Protein AF-U3I862-F1 (afdb_monomer_lite)

Foldseek 3Di:
DPPVVVVVVVVVVVVVVVVVVVVVVVVVVVVVVVVVVVCVVVPDDPPDDDDDDDDDDDDDDPDPDPPDDDDDDDDDDDDDDDDDDDDDDDDDDDDDDDDDDPDPDDDDPVVVVVVVVVVVVCVPDDPVVVVPDPDDDDDDDDDDDDDPDDDDPDDPPPPDPDDDVVVVVVVVCVVVVPDDPVRVVVVVVVVVVVVVVVVVVVDDDDDDPDPPVVVDPCVVVVVVVVVVVVVVVVVVVVVVVVVVDDDDPVVVVVVVVVVVVVVVVVVPPDPPDDPPPPDDDPDPCVCVPVVVVVVVVVVVVVVVVVVVVVVVVCVVVDDDPPDPPPDPPDDDPDDDDDDDDDPPPPDPPDPPDDPPVVVVVVVVVVVVVVVVPDDDPDDDDDDDDPVVPPPDCVVVVVVVVVCCQVPPFDPDPPRPDRSDDPDPPDPDDDDDDDDPPPDPDQDVVNVVVVVVVVVVVVVVVVVVVVVVVVVVVVVVPDDDPVVVVVVVVVVVVVD

Radius of gyration: 49.62 Å; chains: 1; bounding box: 135×106×135 Å

pLDDT: mean 70.8, std 20.42, range [28.05, 97.44]

Organism: Anas platyrhynchos platyrhynchos (NCBI:txid8840)

Secondary structure (DSSP, 8-state):
--THHHHHHHHHHHHHHHHHHHHHHHHHHHHHHHHHHHHHHTT-----------------------------------------------------------------HHHHHHHHHHHTTTTT--THHHH-----------------------------PPPPHHHHHHHHHHHTT---HHHHHHHHHHHHHHHHHHHHHHS---PPPPPGGGGS-THHHHHHHHHHHHHHHHHHHHHHHHHH----HHHHHHHHHHHHHHHHHHH--S----PPP--PPPPPGGGG-HHHHHHHHHHHHHHHHHHHHHHHHHHHH------TT--------------------------SSPP-HHHHHHHHHHHHHHHHS------------SGGGS--THHHHHHHHHHHHHHSBP-SSS--SBSS------S-----------PPP--HHHHHHHHHHHHHHHHHHHHHHHHHHHHHHHHHTSPPHHHHHHHHHHHHT--

Sequence (495 aa):
IDFSKMCTSNQEYYLKLEELKNAHVETMAKLESMYRNKLYLKGVQPVARKDAASNGFSSALPTWEKSSYQPLNLHKSFSDSDLSDPLGSGVSGGSDKELAFEENGSETGSSSFAKQRIEKMWDGFSVEDYIARTKHSLPNSPVFRTMRKKQKAWSPKVTVPKPFQMTIREARKKEQNVKSKSQIEMENNLLKKQLEEEAECQKKFRANPVPAAVFLPLYHEIIQRNEERRKSVKERSKLKLLASQKPFKFIEREKQRNEIRKMQLRDLSTPEKKPKPFKAKPIPKCVYSPAVNDKLQEEELYREIRIRMRAEELLRNSSLPTSRLALKNTNKKKKHKCVEPKETEHKPKIKPDVPDFERLHQKFQKRLLQKKQVKHLTVCEPFDLRTPHIPSNKGKILRDIQEDEERLKETRWPYASPRRKPQMRGANSPPSGFGESKSPKITQSTQRRLQAIRNYEKQRMQEYLQELQEMEERVNQRPLLLERVTQVVLLLRSF

InterPro domains:
  IPR019579 Protein FAM161A/B [PF10595] (157-489)
  IPR051655 FAM161 [PTHR21501] (3-455)

Structure (mmCIF, N/CA/C/O backbone):
data_AF-U3I862-F1
#
_entry.id   AF-U3I862-F1
#
loop_
_atom_site.group_PDB
_atom_site.id
_atom_site.type_symbol
_atom_site.label_atom_id
_atom_site.label_alt_id
_atom_site.label_comp_id
_atom_site.label_asym_id
_atom_site.label_entity_id
_atom_site.label_seq_id
_atom_site.pdbx_PDB_ins_code
_atom_site.Cartn_x
_atom_site.Cartn_y
_atom_site.Cartn_z
_atom_site.occupancy
_atom_site.B_iso_or_equiv
_atom_site.auth_seq_id
_atom_site.auth_comp_id
_atom_site.auth_asym_id
_atom_site.auth_atom_id
_atom_site.pdbx_PDB_model_num
ATOM 1 N N . ILE A 1 1 ? 62.882 6.875 -49.404 1.00 50.22 1 ILE A N 1
ATOM 2 C CA . ILE A 1 1 ? 61.430 6.863 -49.112 1.00 50.22 1 ILE A CA 1
ATOM 3 C C . ILE A 1 1 ? 60.765 6.667 -50.458 1.00 50.22 1 ILE A C 1
ATOM 5 O O . ILE A 1 1 ? 60.832 7.572 -51.279 1.00 50.22 1 ILE A O 1
ATOM 9 N N . ASP A 1 2 ? 60.286 5.455 -50.726 1.00 47.69 2 ASP A N 1
ATOM 10 C CA . ASP A 1 2 ? 59.665 5.113 -52.008 1.00 47.69 2 ASP A CA 1
ATOM 11 C C . ASP A 1 2 ? 58.317 5.822 -52.126 1.00 47.69 2 ASP A C 1
ATOM 13 O O . ASP A 1 2 ? 57.325 5.400 -51.534 1.00 47.69 2 ASP A O 1
ATOM 17 N N . PHE A 1 3 ? 58.278 6.910 -52.895 1.00 51.00 3 PHE A N 1
ATOM 18 C CA . PHE A 1 3 ? 57.054 7.666 -53.172 1.00 51.00 3 PHE A CA 1
ATOM 19 C C . PHE A 1 3 ? 56.015 6.857 -53.974 1.00 51.00 3 PHE A C 1
ATOM 21 O O . PHE A 1 3 ? 54.832 7.194 -53.962 1.00 51.00 3 PHE A O 1
ATOM 28 N N . SER A 1 4 ? 56.425 5.750 -54.603 1.00 56.59 4 SER A N 1
ATOM 29 C CA . SER A 1 4 ? 55.528 4.816 -55.291 1.00 56.59 4 SER A CA 1
ATOM 30 C C . SER A 1 4 ? 54.600 4.067 -54.328 1.00 56.59 4 SER A C 1
ATOM 32 O O . SER A 1 4 ? 53.424 3.903 -54.634 1.00 56.59 4 SER A O 1
ATOM 34 N N . LYS A 1 5 ? 55.075 3.704 -53.127 1.00 55.69 5 LYS A N 1
ATOM 35 C CA . LYS A 1 5 ? 54.284 2.971 -52.115 1.00 55.69 5 LYS A CA 1
ATOM 36 C C . LYS A 1 5 ? 53.247 3.838 -51.386 1.00 55.69 5 LYS A C 1
ATOM 38 O O . LYS A 1 5 ? 52.345 3.303 -50.755 1.00 55.69 5 LYS A O 1
ATOM 43 N N . MET A 1 6 ? 53.365 5.168 -51.456 1.00 53.88 6 MET A N 1
ATOM 44 C CA . MET A 1 6 ? 52.359 6.095 -50.907 1.00 53.88 6 MET A CA 1
ATOM 45 C C . MET A 1 6 ? 51.287 6.500 -51.925 1.00 53.88 6 MET A C 1
ATOM 47 O O . MET A 1 6 ? 50.167 6.823 -51.537 1.00 53.88 6 MET A O 1
ATOM 51 N N . CYS A 1 7 ? 51.588 6.452 -53.226 1.00 51.09 7 CYS A N 1
ATOM 52 C CA . CYS A 1 7 ? 50.553 6.639 -54.246 1.00 51.09 7 CYS A CA 1
ATOM 53 C C . CYS A 1 7 ? 49.585 5.448 -54.295 1.00 51.09 7 CYS A C 1
ATOM 55 O O . CYS A 1 7 ? 48.384 5.659 -54.454 1.00 51.09 7 CYS A O 1
ATOM 57 N N . THR A 1 8 ? 50.071 4.223 -54.065 1.00 54.94 8 THR A N 1
ATOM 58 C CA . THR A 1 8 ? 49.215 3.028 -54.006 1.00 54.94 8 THR A CA 1
ATOM 59 C C . THR A 1 8 ? 48.245 3.068 -52.823 1.00 54.94 8 THR A C 1
ATOM 61 O O . THR A 1 8 ? 47.078 2.747 -53.006 1.00 54.94 8 THR A O 1
ATOM 64 N N . SER A 1 9 ? 48.651 3.565 -51.645 1.00 60.41 9 SER A N 1
ATOM 65 C CA . SER A 1 9 ? 47.755 3.624 -50.473 1.00 60.41 9 SER A CA 1
ATOM 66 C C . SER A 1 9 ? 46.617 4.637 -50.622 1.00 60.41 9 SER A C 1
ATOM 68 O O . SER A 1 9 ? 45.516 4.414 -50.124 1.00 60.41 9 SER A O 1
ATOM 70 N N . ASN A 1 10 ? 46.859 5.759 -51.309 1.00 65.81 10 ASN A N 1
ATOM 71 C CA . ASN A 1 10 ? 45.798 6.724 -51.608 1.00 65.81 10 ASN A CA 1
ATOM 72 C C . ASN A 1 10 ? 44.834 6.169 -52.659 1.00 65.81 10 ASN A C 1
ATOM 74 O O . ASN A 1 10 ? 43.627 6.346 -52.534 1.00 65.81 10 ASN A O 1
ATOM 78 N N . GLN A 1 11 ? 45.349 5.459 -53.663 1.00 76.31 11 GLN A N 1
ATOM 79 C CA . GLN A 1 11 ? 44.518 4.801 -54.665 1.00 76.31 11 GLN A CA 1
ATOM 80 C C . GLN A 1 11 ? 43.651 3.698 -54.039 1.00 76.31 11 GLN A C 1
ATOM 82 O O . GLN A 1 11 ? 42.450 3.661 -54.283 1.00 76.31 11 GLN A O 1
ATOM 87 N N . GLU A 1 12 ? 44.216 2.877 -53.152 1.00 80.19 12 GLU A N 1
ATOM 88 C CA . GLU A 1 12 ? 43.481 1.873 -52.370 1.00 80.19 12 GLU A CA 1
ATOM 89 C C . GLU A 1 12 ? 42.405 2.499 -51.474 1.00 80.19 12 GLU A C 1
ATOM 91 O O . GLU A 1 12 ? 41.304 1.962 -51.369 1.00 80.19 12 GLU A O 1
ATOM 96 N N . TYR A 1 13 ? 42.681 3.655 -50.863 1.00 83.62 13 TYR A N 1
ATOM 97 C CA . TYR A 1 13 ? 41.692 4.389 -50.071 1.00 83.62 13 TYR A CA 1
ATOM 98 C C . TYR A 1 13 ? 40.479 4.806 -50.913 1.00 83.62 13 TYR A C 1
ATOM 100 O O . TYR A 1 13 ? 39.340 4.584 -50.498 1.00 83.62 13 TYR A O 1
ATOM 108 N N . TYR A 1 14 ? 40.704 5.370 -52.102 1.00 88.38 14 TYR A N 1
ATOM 109 C CA . TYR A 1 14 ? 39.610 5.778 -52.985 1.00 88.38 14 TYR A CA 1
ATOM 110 C C . TYR A 1 14 ? 38.865 4.582 -53.586 1.00 88.38 14 TYR A C 1
ATOM 112 O O . TYR A 1 14 ? 37.639 4.628 -53.648 1.00 88.38 14 TYR A O 1
ATOM 120 N N . LEU A 1 15 ? 39.562 3.492 -53.924 1.00 89.88 15 LEU A N 1
ATOM 121 C CA . LEU A 1 15 ? 38.929 2.239 -54.351 1.00 89.88 15 LEU A CA 1
ATOM 122 C C . LEU A 1 15 ? 38.020 1.676 -53.254 1.00 89.88 15 LEU A C 1
ATOM 124 O O . LEU A 1 15 ? 36.873 1.333 -53.517 1.00 89.88 15 LEU A O 1
ATOM 128 N N . LYS A 1 16 ? 38.472 1.679 -51.996 1.00 90.25 16 LYS A N 1
ATOM 129 C CA . LYS A 1 16 ? 37.664 1.228 -50.855 1.00 90.25 16 LYS A CA 1
ATOM 130 C C . LYS A 1 16 ? 36.445 2.117 -50.602 1.00 90.25 16 LYS A C 1
ATOM 132 O O . LYS A 1 16 ? 35.400 1.648 -50.155 1.00 90.25 16 LYS A O 1
ATOM 137 N N . LEU A 1 17 ? 36.573 3.414 -50.869 1.00 90.12 17 LEU A N 1
ATOM 138 C CA . LEU A 1 17 ? 35.480 4.376 -50.745 1.00 90.12 17 LEU A CA 1
ATOM 139 C C . LEU A 1 17 ? 34.442 4.183 -51.861 1.00 90.12 17 LEU A C 1
ATOM 141 O O . LEU A 1 17 ? 33.240 4.296 -51.616 1.00 90.12 17 LEU A O 1
ATOM 145 N N . GLU A 1 18 ? 34.895 3.828 -53.060 1.00 91.88 18 GLU A N 1
ATOM 146 C CA . GLU A 1 18 ? 34.044 3.446 -54.185 1.00 91.88 18 GLU A CA 1
ATOM 147 C C . GLU A 1 18 ? 33.339 2.103 -53.941 1.00 91.88 18 GLU A C 1
ATOM 149 O O . GLU A 1 18 ? 32.125 2.016 -54.119 1.00 91.88 18 GLU A O 1
ATOM 154 N N . GLU A 1 19 ? 34.042 1.101 -53.407 1.00 93.75 19 GLU A N 1
ATOM 155 C CA . GLU A 1 19 ? 33.449 -0.156 -52.928 1.00 93.75 19 GLU A CA 1
ATOM 156 C C . GLU A 1 19 ? 32.352 0.101 -51.888 1.00 93.75 19 GLU A C 1
ATOM 158 O O . GLU A 1 19 ? 31.267 -0.473 -51.971 1.00 93.75 19 GLU A O 1
ATOM 163 N N . LEU A 1 20 ? 32.591 1.003 -50.932 1.00 94.31 20 LEU A N 1
ATOM 164 C CA . LEU A 1 20 ? 31.618 1.339 -49.892 1.00 94.31 20 LEU A CA 1
ATOM 165 C C . LEU A 1 20 ? 30.391 2.061 -50.460 1.00 94.31 20 LEU A C 1
ATOM 167 O O . LEU A 1 20 ? 29.261 1.810 -50.035 1.00 94.31 20 LEU A O 1
ATOM 171 N N . LYS A 1 21 ? 30.595 2.929 -51.454 1.00 93.75 21 LYS A N 1
ATOM 172 C CA . LYS A 1 21 ? 29.509 3.582 -52.187 1.00 93.75 21 LYS A CA 1
ATOM 173 C C . LYS A 1 21 ? 28.684 2.559 -52.973 1.00 93.75 21 LYS A C 1
ATOM 175 O O . LYS A 1 21 ? 27.458 2.614 -52.917 1.00 93.75 21 LYS A O 1
ATOM 180 N N . ASN A 1 22 ? 29.330 1.605 -53.637 1.00 94.69 22 ASN A N 1
ATOM 181 C CA . ASN A 1 22 ? 28.657 0.537 -54.376 1.00 94.69 22 ASN A CA 1
ATOM 182 C C . ASN A 1 22 ? 27.876 -0.386 -53.430 1.00 94.69 22 ASN A C 1
ATOM 184 O O . ASN A 1 22 ? 26.692 -0.628 -53.653 1.00 94.69 22 ASN A O 1
ATOM 188 N N . ALA A 1 23 ? 28.471 -0.783 -52.302 1.00 94.69 23 ALA A N 1
ATOM 189 C CA . ALA A 1 23 ? 27.789 -1.545 -51.258 1.00 94.69 23 ALA A CA 1
ATOM 190 C C . ALA A 1 23 ? 26.573 -0.788 -50.686 1.00 94.69 23 ALA A C 1
ATOM 192 O O . ALA A 1 23 ? 25.526 -1.382 -50.408 1.00 94.69 23 ALA A O 1
ATOM 193 N N . HIS A 1 24 ? 26.663 0.537 -50.539 1.00 92.62 24 HIS A N 1
ATOM 194 C CA . HIS A 1 24 ? 25.524 1.357 -50.131 1.00 92.62 24 HIS A CA 1
ATOM 195 C C . HIS A 1 24 ? 24.402 1.355 -51.184 1.00 92.62 24 HIS A C 1
ATOM 197 O O . HIS A 1 24 ? 23.236 1.171 -50.846 1.00 92.62 24 HIS A O 1
ATOM 203 N N . VAL A 1 25 ? 24.736 1.490 -52.468 1.00 94.88 25 VAL A N 1
ATOM 204 C CA . VAL A 1 25 ? 23.747 1.424 -53.557 1.00 94.88 25 VAL A CA 1
ATOM 205 C C . VAL A 1 25 ? 23.077 0.048 -53.615 1.00 94.88 25 VAL A C 1
ATOM 207 O O . VAL A 1 25 ? 21.854 -0.034 -53.713 1.00 94.88 25 VAL A O 1
ATOM 210 N N . GLU A 1 26 ? 23.836 -1.038 -53.467 1.00 95.25 26 GLU A N 1
ATOM 211 C CA . GLU A 1 26 ? 23.286 -2.397 -53.420 1.00 95.25 26 GLU A CA 1
ATOM 212 C C . GLU A 1 26 ? 22.367 -2.622 -52.217 1.00 95.25 26 GLU A C 1
ATOM 214 O O . GLU A 1 26 ? 21.324 -3.272 -52.332 1.00 95.25 26 GLU A O 1
ATOM 219 N N . THR A 1 27 ? 22.730 -2.089 -51.049 1.00 94.81 27 THR A N 1
ATOM 220 C CA . THR A 1 27 ? 21.885 -2.184 -49.851 1.00 94.81 27 THR A CA 1
ATOM 221 C C . THR A 1 27 ? 20.599 -1.378 -50.005 1.00 94.81 27 THR A C 1
ATOM 223 O O . THR A 1 27 ? 19.536 -1.877 -49.631 1.00 94.81 27 THR A O 1
ATOM 226 N N . MET A 1 28 ? 20.650 -0.196 -50.627 1.00 93.75 28 MET A N 1
ATOM 227 C CA . MET A 1 28 ? 19.452 0.573 -50.978 1.00 93.75 28 MET A CA 1
ATOM 228 C C . MET A 1 28 ? 18.574 -0.173 -51.993 1.00 93.75 28 MET A C 1
ATOM 230 O O . MET A 1 28 ? 17.372 -0.299 -51.774 1.00 93.75 28 MET A O 1
ATOM 234 N N . ALA A 1 29 ? 19.156 -0.773 -53.035 1.00 94.38 29 ALA A N 1
ATOM 235 C CA . ALA A 1 29 ? 18.412 -1.567 -54.015 1.00 94.38 29 ALA A CA 1
ATOM 236 C C . ALA A 1 29 ? 17.739 -2.804 -53.387 1.00 94.38 29 ALA A C 1
ATOM 238 O O . ALA A 1 29 ? 16.582 -3.114 -53.685 1.00 94.38 29 ALA A O 1
ATOM 239 N N . LYS A 1 30 ? 18.422 -3.497 -52.464 1.00 94.56 30 LYS A N 1
ATOM 240 C CA . LYS A 1 30 ? 17.836 -4.604 -51.686 1.00 94.56 30 LYS A CA 1
ATOM 241 C C . LYS A 1 30 ? 16.679 -4.127 -50.806 1.00 94.56 30 LYS A C 1
ATOM 243 O O . LYS A 1 30 ? 15.654 -4.805 -50.743 1.00 94.56 30 LYS A O 1
ATOM 248 N N . LEU A 1 31 ? 16.809 -2.966 -50.160 1.00 92.06 31 LEU A N 1
ATOM 249 C CA . LEU A 1 31 ? 15.728 -2.364 -49.374 1.00 92.06 31 LEU A CA 1
ATOM 250 C C . LEU A 1 31 ? 14.525 -1.989 -50.242 1.00 92.06 31 LEU A C 1
ATOM 252 O O . LEU A 1 31 ? 13.395 -2.290 -49.861 1.00 92.06 31 LEU A O 1
ATOM 256 N N . GLU A 1 32 ? 14.747 -1.403 -51.417 1.00 92.44 32 GLU A N 1
ATOM 257 C CA . GLU A 1 32 ? 13.681 -1.106 -52.375 1.00 92.44 32 GLU A CA 1
ATOM 258 C C . GLU A 1 32 ? 12.975 -2.376 -52.857 1.00 92.44 32 GLU A C 1
ATOM 260 O O . GLU A 1 32 ? 11.747 -2.414 -52.891 1.00 92.44 32 GLU A O 1
ATOM 265 N N . SER A 1 33 ? 13.725 -3.437 -53.169 1.00 90.62 33 SER A N 1
ATOM 266 C CA . SER A 1 33 ? 13.166 -4.745 -53.532 1.00 90.62 33 SER A CA 1
ATOM 267 C C . SER A 1 33 ? 12.318 -5.330 -52.401 1.00 90.62 33 SER A C 1
ATOM 269 O O . SER A 1 33 ? 11.174 -5.725 -52.623 1.00 90.62 33 SER A O 1
ATOM 271 N N . MET A 1 34 ? 12.808 -5.295 -51.156 1.00 85.31 34 MET A N 1
ATOM 272 C CA . MET A 1 34 ? 12.018 -5.720 -49.996 1.00 85.31 34 MET A CA 1
ATOM 273 C C . MET A 1 34 ? 10.757 -4.877 -49.814 1.00 85.31 34 MET A C 1
ATOM 275 O O . MET A 1 34 ? 9.706 -5.415 -49.468 1.00 85.31 34 MET A O 1
ATOM 279 N N . TYR A 1 35 ? 10.836 -3.569 -50.044 1.00 85.19 35 TYR A N 1
ATOM 280 C CA . TYR A 1 35 ? 9.685 -2.683 -49.929 1.00 85.19 35 TYR A CA 1
ATOM 281 C C . TYR A 1 35 ? 8.642 -2.981 -51.012 1.00 85.19 35 TYR A C 1
ATOM 283 O O . TYR A 1 35 ? 7.465 -3.142 -50.696 1.00 85.19 35 TYR A O 1
ATOM 291 N N . ARG A 1 36 ? 9.072 -3.172 -52.266 1.00 80.75 36 ARG A N 1
ATOM 292 C CA . ARG A 1 36 ? 8.212 -3.622 -53.374 1.00 80.75 36 ARG A CA 1
ATOM 293 C C . ARG A 1 36 ? 7.583 -4.988 -53.072 1.00 80.75 36 ARG A C 1
ATOM 295 O O . ARG A 1 36 ? 6.378 -5.146 -53.224 1.00 80.75 36 ARG A O 1
ATOM 302 N N . ASN A 1 37 ? 8.343 -5.934 -52.522 1.00 79.69 37 ASN A N 1
ATOM 303 C CA . ASN A 1 37 ? 7.832 -7.247 -52.110 1.00 79.69 37 ASN A CA 1
ATOM 304 C C . ASN A 1 37 ? 6.811 -7.167 -50.968 1.00 79.69 37 ASN A C 1
ATOM 306 O O . ASN A 1 37 ? 5.804 -7.875 -50.992 1.00 79.69 37 ASN A O 1
ATOM 310 N N . LYS A 1 38 ? 7.003 -6.262 -49.999 1.00 74.56 38 LYS A N 1
ATOM 311 C CA . LYS A 1 38 ? 5.993 -5.971 -48.970 1.00 74.56 38 LYS A CA 1
ATOM 312 C C . LYS A 1 38 ? 4.710 -5.381 -49.561 1.00 74.56 38 LYS A C 1
ATOM 314 O O . LYS A 1 38 ? 3.637 -5.663 -49.034 1.00 74.56 38 LYS A O 1
ATOM 319 N N . LEU A 1 39 ? 4.796 -4.598 -50.639 1.00 63.69 39 LEU A N 1
ATOM 320 C CA . LEU A 1 39 ? 3.613 -4.099 -51.353 1.00 63.69 39 LEU A CA 1
ATOM 321 C C . LEU A 1 39 ? 2.859 -5.236 -52.062 1.00 63.69 39 LEU A C 1
ATOM 323 O O . LEU A 1 39 ? 1.631 -5.281 -51.971 1.00 63.69 39 LEU A O 1
ATOM 327 N N . TYR A 1 40 ? 3.568 -6.201 -52.659 1.00 59.81 40 TYR A N 1
ATOM 328 C CA . TYR A 1 40 ? 2.949 -7.391 -53.263 1.00 59.81 40 TYR A CA 1
ATOM 329 C C . TYR A 1 40 ? 2.261 -8.296 -52.227 1.00 59.81 40 TYR A C 1
ATOM 331 O O . TYR A 1 40 ? 1.140 -8.748 -52.452 1.00 59.81 40 TYR A O 1
ATOM 339 N N . LEU A 1 41 ? 2.862 -8.488 -51.046 1.00 61.62 41 LEU A N 1
ATOM 340 C CA . LEU A 1 41 ? 2.256 -9.240 -49.932 1.00 61.62 41 LEU A CA 1
ATOM 341 C C . LEU A 1 41 ? 0.998 -8.566 -49.352 1.00 61.62 41 LEU A C 1
ATOM 343 O O . LEU A 1 41 ? 0.173 -9.234 -48.734 1.00 61.62 41 LEU A O 1
ATOM 347 N N . LYS A 1 42 ? 0.830 -7.253 -49.560 1.00 59.84 42 LYS A N 1
ATOM 348 C CA . LYS A 1 42 ? -0.335 -6.473 -49.111 1.00 59.84 42 LYS A CA 1
ATOM 349 C C . LYS A 1 42 ? -1.471 -6.421 -50.151 1.00 59.84 42 LYS A C 1
ATOM 351 O O . LYS A 1 42 ? -2.411 -5.652 -49.978 1.00 59.84 42 LYS A O 1
ATOM 356 N N . GLY A 1 43 ? -1.402 -7.236 -51.211 1.00 51.12 43 GLY A N 1
ATOM 357 C CA . GLY A 1 43 ? -2.483 -7.415 -52.188 1.00 51.12 43 GLY A CA 1
ATOM 358 C C . GLY A 1 43 ? -2.558 -6.357 -53.294 1.00 51.12 43 GLY A C 1
ATOM 359 O O . GLY A 1 43 ? -3.548 -6.311 -54.019 1.00 51.12 43 GLY A O 1
ATOM 360 N N . VAL A 1 44 ? -1.535 -5.513 -53.457 1.00 54.97 44 VAL A N 1
ATOM 361 C CA . VAL A 1 44 ? -1.479 -4.548 -54.565 1.00 54.97 44 VAL A CA 1
ATOM 362 C C . VAL A 1 44 ? -0.766 -5.210 -55.748 1.00 54.97 44 VAL A C 1
ATOM 364 O O . VAL A 1 44 ? 0.461 -5.235 -55.811 1.00 54.97 44 VAL A O 1
ATOM 367 N N . GLN A 1 45 ? -1.536 -5.797 -56.667 1.00 51.97 45 GLN A N 1
ATOM 368 C CA . GLN A 1 45 ? -1.020 -6.295 -57.949 1.00 51.97 45 GLN A CA 1
ATOM 369 C C . GLN A 1 45 ? -0.526 -5.123 -58.819 1.00 51.97 45 GLN A C 1
ATOM 371 O O . GLN A 1 45 ? -1.189 -4.081 -58.859 1.00 51.97 45 GLN A O 1
ATOM 376 N N . PRO A 1 46 ? 0.590 -5.261 -59.561 1.00 49.47 46 PRO A N 1
ATOM 377 C CA . PRO A 1 46 ? 0.984 -4.271 -60.543 1.00 49.47 46 PRO A CA 1
ATOM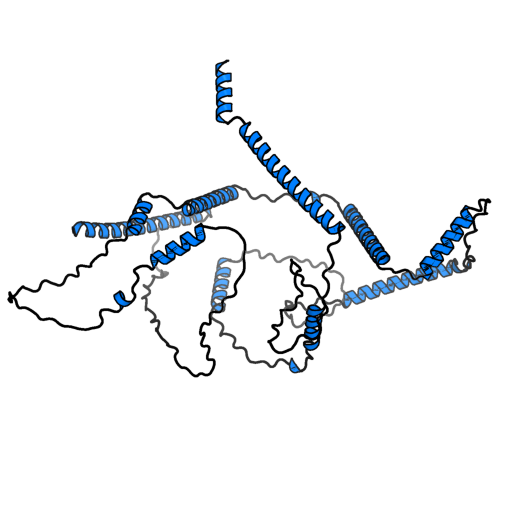 378 C C . PRO A 1 46 ? 0.090 -4.457 -61.771 1.00 49.47 46 PRO A C 1
ATOM 380 O O . PRO A 1 46 ? 0.142 -5.477 -62.458 1.00 49.47 46 PRO A O 1
ATOM 383 N N . VAL A 1 47 ? -0.756 -3.470 -62.056 1.00 41.69 47 VAL A N 1
ATOM 384 C CA . VAL A 1 47 ? -1.479 -3.420 -63.328 1.00 41.69 47 VAL A CA 1
ATOM 385 C C . VAL A 1 47 ? -0.443 -3.214 -64.431 1.00 41.69 47 VAL A C 1
ATOM 387 O O . VAL A 1 47 ? 0.081 -2.117 -64.617 1.00 41.69 47 VAL A O 1
ATOM 390 N N . ALA A 1 48 ? -0.140 -4.287 -65.156 1.00 47.78 48 ALA A N 1
ATOM 391 C CA . ALA A 1 48 ? 0.533 -4.207 -66.437 1.00 47.78 48 ALA A CA 1
ATOM 392 C C . ALA A 1 48 ? -0.357 -3.401 -67.394 1.00 47.78 48 ALA A C 1
ATOM 394 O O . ALA A 1 48 ? -1.460 -3.826 -67.736 1.00 47.78 48 ALA A O 1
ATOM 395 N N . ARG A 1 49 ? 0.111 -2.233 -67.833 1.00 38.84 49 ARG A N 1
ATOM 396 C CA . ARG A 1 49 ? -0.420 -1.570 -69.025 1.00 38.84 49 ARG A CA 1
ATOM 397 C C . ARG A 1 49 ? 0.693 -1.489 -70.054 1.00 38.84 49 ARG A C 1
ATOM 399 O O . ARG A 1 49 ? 1.623 -0.704 -69.907 1.00 38.84 49 ARG A O 1
ATOM 406 N N . LYS A 1 50 ? 0.576 -2.354 -71.062 1.00 42.91 50 LYS A N 1
ATOM 407 C CA . LYS A 1 50 ? 1.208 -2.187 -72.368 1.00 42.91 50 LYS A CA 1
ATOM 408 C C . LYS A 1 50 ? 0.542 -1.010 -73.089 1.00 42.91 50 LYS A C 1
ATOM 410 O O . LYS A 1 50 ? -0.682 -0.916 -73.097 1.00 42.91 50 LYS A O 1
ATOM 415 N N . ASP A 1 51 ? 1.396 -0.150 -73.627 1.00 42.75 51 ASP A N 1
ATOM 416 C CA . ASP A 1 51 ? 1.307 0.581 -74.893 1.00 42.75 51 ASP A CA 1
ATOM 417 C C . ASP A 1 51 ? -0.016 1.274 -75.271 1.00 42.75 51 ASP A C 1
ATOM 419 O O . ASP A 1 51 ? -0.935 0.655 -75.794 1.00 42.75 51 ASP A O 1
ATOM 423 N N . ALA A 1 52 ? -0.039 2.605 -75.127 1.00 30.77 52 ALA A N 1
ATOM 424 C CA . ALA A 1 52 ? -0.543 3.531 -76.150 1.00 30.77 52 ALA A CA 1
ATOM 425 C C . ALA A 1 52 ? -0.083 4.965 -75.828 1.00 30.77 52 ALA A C 1
ATOM 427 O O . ALA A 1 52 ? -0.293 5.483 -74.731 1.00 30.77 52 ALA A O 1
ATOM 428 N N . ALA A 1 53 ? 0.579 5.585 -76.799 1.00 37.78 53 ALA A N 1
ATOM 429 C CA . ALA A 1 53 ? 1.088 6.946 -76.753 1.00 37.78 53 ALA A CA 1
ATOM 430 C C . ALA A 1 53 ? -0.040 7.994 -76.785 1.00 37.78 53 ALA A C 1
ATOM 432 O O . ALA A 1 53 ? -0.939 7.885 -77.608 1.00 37.78 53 ALA A O 1
ATOM 433 N N . SER A 1 54 ? 0.058 9.031 -75.944 1.00 37.22 54 SER A N 1
ATOM 434 C CA . SER A 1 54 ? 0.174 10.444 -76.361 1.00 37.22 54 SER A CA 1
ATOM 435 C C . SER A 1 54 ? -0.084 11.399 -75.184 1.00 37.22 54 SER A C 1
ATOM 437 O O . SER A 1 54 ? -1.165 11.404 -74.606 1.00 37.22 54 SER A O 1
ATOM 439 N N . ASN A 1 55 ? 0.929 12.216 -74.894 1.00 36.00 55 ASN A N 1
ATOM 440 C CA . ASN A 1 55 ? 0.919 13.542 -74.271 1.00 36.00 55 ASN A CA 1
ATOM 441 C C . ASN A 1 55 ? 0.059 13.840 -73.030 1.00 36.00 55 ASN A C 1
ATOM 443 O O . ASN A 1 55 ? -1.140 14.083 -73.104 1.00 36.00 55 ASN A O 1
ATOM 447 N N . GLY A 1 56 ? 0.792 14.140 -71.951 1.00 42.06 56 GLY A N 1
ATOM 448 C CA . GLY A 1 56 ? 0.684 15.469 -71.355 1.00 42.06 56 GLY A CA 1
ATOM 449 C C . GLY A 1 56 ? 0.283 15.507 -69.892 1.00 42.06 56 GLY A C 1
ATOM 450 O O . GLY A 1 56 ? -0.772 16.035 -69.603 1.00 42.06 56 GLY A O 1
ATOM 451 N N . PHE A 1 57 ? 1.141 15.053 -68.973 1.00 28.55 57 PHE A N 1
ATOM 452 C CA . PHE A 1 57 ? 1.202 15.627 -67.623 1.00 28.55 57 PHE A CA 1
ATOM 453 C C . PHE A 1 57 ? 2.625 15.504 -67.070 1.00 28.55 57 PHE A C 1
ATOM 455 O O . PHE A 1 57 ? 3.087 14.435 -66.675 1.00 28.55 57 PHE A O 1
ATOM 462 N N . SER A 1 58 ? 3.333 16.630 -67.074 1.00 44.41 58 SER A N 1
ATOM 463 C CA . SER A 1 58 ? 4.594 16.832 -66.375 1.00 44.41 58 SER A CA 1
ATOM 464 C C . SER A 1 58 ? 4.333 16.877 -64.866 1.00 44.41 58 SER A C 1
ATOM 466 O O . SER A 1 58 ? 3.856 17.873 -64.330 1.00 44.41 58 SER A O 1
ATOM 468 N N . SER A 1 59 ? 4.657 15.802 -64.149 1.00 32.22 59 SER A N 1
ATOM 469 C CA . SER A 1 59 ? 4.790 15.853 -62.690 1.00 32.22 59 SER A CA 1
ATOM 470 C C . SER A 1 59 ? 6.270 15.888 -62.336 1.00 32.22 59 SER A C 1
ATOM 472 O O . SER A 1 59 ? 6.982 14.890 -62.451 1.00 32.22 59 SER A O 1
ATOM 474 N N . ALA A 1 60 ? 6.711 17.082 -61.955 1.00 34.44 60 ALA A N 1
ATOM 475 C CA . ALA A 1 60 ? 8.056 17.414 -61.532 1.00 34.44 60 ALA A CA 1
ATOM 476 C C . ALA A 1 60 ? 8.586 16.449 -60.459 1.00 34.44 60 ALA A C 1
ATOM 478 O O . ALA A 1 60 ? 8.030 16.336 -59.366 1.00 34.44 60 ALA A O 1
ATOM 479 N N . LEU A 1 61 ? 9.706 15.797 -60.763 1.00 34.84 61 LEU A N 1
ATOM 480 C CA . LEU A 1 61 ? 10.641 15.331 -59.746 1.00 34.84 61 LEU A CA 1
ATOM 481 C C . LEU A 1 61 ? 11.209 16.570 -59.034 1.00 34.84 61 LEU A C 1
ATOM 483 O O . LEU A 1 61 ? 11.657 17.487 -59.725 1.00 34.84 61 LEU A O 1
ATOM 487 N N . PRO A 1 62 ? 11.257 16.630 -57.692 1.00 35.38 62 PRO A N 1
ATOM 488 C CA . PRO A 1 62 ? 12.098 17.602 -57.021 1.00 35.38 62 PRO A CA 1
ATOM 489 C C . PRO A 1 62 ? 13.548 17.180 -57.256 1.00 35.38 62 PRO A C 1
ATOM 491 O O . PRO A 1 62 ? 14.071 16.277 -56.605 1.00 35.38 62 PRO A O 1
ATOM 494 N N . THR A 1 63 ? 14.194 17.821 -58.223 1.00 33.47 63 THR A N 1
ATOM 495 C CA . THR A 1 63 ? 15.648 17.896 -58.297 1.00 33.47 63 THR A CA 1
ATOM 496 C C . THR A 1 63 ? 16.157 18.394 -56.951 1.00 33.47 63 THR A C 1
ATOM 498 O O . THR A 1 63 ? 15.782 19.480 -56.510 1.00 33.47 63 THR A O 1
ATOM 501 N N . TRP A 1 64 ? 16.990 17.605 -56.276 1.00 37.28 64 TRP A N 1
ATOM 502 C CA . TRP A 1 64 ? 17.768 18.102 -55.150 1.00 37.28 64 TRP A CA 1
ATOM 503 C C . TRP A 1 64 ? 18.721 19.170 -55.681 1.00 37.28 64 TRP A C 1
ATOM 505 O O . TRP A 1 64 ? 19.751 18.867 -56.285 1.00 37.28 64 TRP A O 1
ATOM 515 N N . GLU A 1 65 ? 18.341 20.432 -55.501 1.00 34.16 65 GLU A N 1
ATOM 516 C CA . GLU A 1 65 ? 19.267 21.543 -55.622 1.00 34.16 65 GLU A CA 1
ATOM 517 C C . GLU A 1 65 ? 20.438 21.297 -54.673 1.00 34.16 65 GLU A C 1
ATOM 519 O O . GLU A 1 65 ? 20.277 20.995 -53.487 1.00 34.16 65 GLU A O 1
ATOM 524 N N . LYS A 1 66 ? 21.642 21.424 -55.229 1.00 38.25 66 LYS A N 1
ATOM 525 C CA . LYS A 1 66 ? 22.881 21.554 -54.475 1.00 38.25 66 LYS A CA 1
ATOM 526 C C . LYS A 1 66 ? 22.726 22.770 -53.564 1.00 38.25 66 LYS A C 1
ATOM 528 O O . LYS A 1 66 ? 22.921 23.896 -54.005 1.00 38.25 66 LYS A O 1
ATOM 533 N N . SER A 1 67 ? 22.366 22.535 -52.306 1.00 33.72 67 SER A N 1
ATOM 534 C CA . SER A 1 67 ? 22.437 23.539 -51.248 1.00 33.72 67 SER A CA 1
ATOM 535 C C . SER A 1 67 ? 23.874 24.052 -51.185 1.00 33.72 67 SER A C 1
ATOM 537 O O . SER A 1 67 ? 24.760 23.375 -50.659 1.00 33.72 67 SER A O 1
ATOM 539 N N . SER A 1 68 ? 24.122 25.235 -51.745 1.00 37.50 68 SER A N 1
ATOM 540 C CA . SER A 1 68 ? 25.354 25.974 -51.513 1.00 37.50 68 SER A CA 1
ATOM 541 C C . SER A 1 68 ? 25.438 26.265 -50.018 1.00 37.50 68 SER A C 1
ATOM 543 O O . SER A 1 68 ? 24.658 27.050 -49.481 1.00 37.50 68 SER A O 1
ATOM 545 N N . TYR A 1 69 ? 26.365 25.605 -49.333 1.00 38.91 69 TYR A N 1
ATOM 546 C CA . TYR A 1 69 ? 26.728 25.955 -47.970 1.00 38.91 69 TYR A CA 1
ATOM 547 C C . TYR A 1 69 ? 27.293 27.380 -47.969 1.00 38.91 69 TYR A C 1
ATOM 549 O O . TYR A 1 69 ? 28.425 27.601 -48.391 1.00 38.91 69 TYR A O 1
ATOM 557 N N . GLN A 1 70 ? 26.511 28.350 -47.496 1.00 37.19 70 GLN A N 1
ATOM 558 C CA . GLN A 1 70 ? 27.046 29.619 -47.013 1.00 37.19 70 GLN A CA 1
ATOM 559 C C . GLN A 1 70 ? 27.467 29.414 -45.551 1.00 37.19 70 GLN A C 1
ATOM 561 O O . GLN A 1 70 ? 26.613 29.096 -44.719 1.00 37.19 70 GLN A O 1
ATOM 566 N N . PRO A 1 71 ? 28.759 29.547 -45.205 1.00 38.94 71 PRO A N 1
ATOM 567 C CA . PRO A 1 71 ? 29.189 29.453 -43.821 1.00 38.94 71 PRO A CA 1
ATOM 568 C C . PRO A 1 71 ? 28.731 30.720 -43.093 1.00 38.94 71 PRO A C 1
ATOM 570 O O . PRO A 1 71 ? 29.151 31.830 -43.416 1.00 38.94 71 PRO A O 1
ATOM 573 N N . LEU A 1 72 ? 27.848 30.563 -42.110 1.00 38.22 72 LEU A N 1
ATOM 574 C CA . LEU A 1 72 ? 27.528 31.642 -41.184 1.00 38.22 72 LEU A CA 1
ATOM 575 C C . LEU A 1 72 ? 28.764 31.920 -40.319 1.00 38.22 72 LEU A C 1
ATOM 577 O O . LEU A 1 72 ? 29.206 31.068 -39.548 1.00 38.22 72 LEU A O 1
ATOM 581 N N . ASN A 1 73 ? 29.318 33.121 -40.484 1.00 39.72 73 ASN A N 1
ATOM 582 C CA . ASN A 1 73 ? 30.371 33.692 -39.654 1.00 39.72 73 ASN A CA 1
ATOM 583 C C . ASN A 1 73 ? 29.925 33.729 -38.185 1.00 39.72 73 ASN A C 1
ATOM 585 O O . ASN A 1 73 ? 29.080 34.537 -37.801 1.00 39.72 73 ASN A O 1
ATOM 589 N N . LEU A 1 74 ? 30.517 32.875 -37.353 1.00 38.06 74 LEU A N 1
ATOM 590 C CA . LEU A 1 74 ? 30.474 33.033 -35.904 1.00 38.06 74 LEU A CA 1
ATOM 591 C C . LEU A 1 74 ? 31.544 34.054 -35.515 1.00 38.06 74 LEU A C 1
ATOM 593 O O . LEU A 1 74 ? 32.740 33.760 -35.546 1.00 38.06 74 LEU A O 1
ATOM 597 N N . HIS A 1 75 ? 31.101 35.260 -35.162 1.00 30.28 75 HIS A N 1
ATOM 598 C CA . HIS A 1 75 ? 31.951 36.256 -34.526 1.00 30.28 75 HIS A CA 1
ATOM 599 C C . HIS A 1 75 ? 32.482 35.714 -33.199 1.00 30.28 75 HIS A C 1
ATOM 601 O O . HIS A 1 75 ? 31.735 35.292 -32.316 1.00 30.28 75 HIS A O 1
ATOM 607 N N . LYS A 1 76 ? 33.806 35.742 -33.087 1.00 35.16 76 LYS A N 1
ATOM 608 C CA . LYS A 1 76 ? 34.554 35.561 -31.854 1.00 35.16 76 LYS A CA 1
ATOM 609 C C . LYS A 1 76 ? 34.681 36.933 -31.178 1.00 35.16 76 LYS A C 1
ATOM 611 O O . LYS A 1 76 ? 34.997 37.903 -31.860 1.00 35.16 76 LYS A O 1
ATOM 616 N N . SER A 1 77 ? 34.495 36.936 -29.855 1.00 33.25 77 SER A N 1
ATOM 617 C CA . SER A 1 77 ? 34.966 37.936 -28.876 1.00 33.25 77 SER A CA 1
ATOM 618 C C . SER A 1 77 ? 34.032 39.094 -28.488 1.00 33.25 77 SER A C 1
ATOM 620 O O . SER A 1 77 ? 33.877 40.053 -29.229 1.00 33.25 77 SER A O 1
ATOM 622 N N . PHE A 1 78 ? 33.568 39.043 -27.237 1.00 30.28 78 PHE A N 1
ATOM 623 C CA . PHE A 1 78 ? 33.690 40.102 -26.217 1.00 30.28 78 PHE A CA 1
ATOM 624 C C . PHE A 1 78 ? 34.052 39.320 -24.934 1.00 30.28 78 PHE A C 1
ATOM 626 O O . PHE A 1 78 ? 33.311 38.415 -24.563 1.00 30.28 78 PHE A O 1
ATOM 633 N N . SER A 1 79 ? 35.293 39.294 -24.435 1.00 39.19 79 SER A N 1
ATOM 634 C CA . SER A 1 79 ? 36.022 40.354 -23.722 1.00 39.19 79 SER A CA 1
ATOM 635 C C . SER A 1 79 ? 35.112 41.125 -22.776 1.00 39.19 79 SER A C 1
ATOM 637 O O . SER A 1 79 ? 34.420 42.036 -23.214 1.00 39.19 79 SER A O 1
ATOM 639 N N . ASP A 1 80 ? 35.127 40.729 -21.504 1.00 31.06 80 ASP A N 1
ATOM 640 C CA . ASP A 1 80 ? 34.552 41.491 -20.401 1.00 31.06 80 ASP A CA 1
ATOM 641 C C . ASP A 1 80 ? 35.715 41.873 -19.476 1.00 31.06 80 ASP A C 1
ATOM 643 O O . ASP A 1 80 ? 36.432 41.021 -18.941 1.00 31.06 80 ASP A O 1
ATOM 647 N N . SER A 1 81 ? 35.994 43.166 -19.413 1.00 37.84 81 SER A N 1
ATOM 648 C CA . SER A 1 81 ? 36.924 43.809 -18.493 1.00 37.84 81 SER A CA 1
ATOM 649 C C . SER A 1 81 ? 36.345 45.184 -18.207 1.00 37.84 81 SER A C 1
ATOM 651 O O . SER A 1 81 ? 36.133 45.941 -19.148 1.00 37.84 81 SER A O 1
ATOM 653 N N . ASP A 1 82 ? 36.010 45.411 -16.937 1.00 31.80 82 ASP A N 1
ATOM 654 C CA . ASP A 1 82 ? 36.194 46.639 -16.143 1.00 31.80 82 ASP A CA 1
ATOM 655 C C . ASP A 1 82 ? 35.317 46.488 -14.883 1.00 31.80 82 ASP A C 1
ATOM 657 O O . ASP A 1 82 ? 34.092 46.476 -14.941 1.00 31.80 82 ASP A O 1
ATOM 661 N N . LEU A 1 83 ? 35.875 46.033 -13.757 1.00 37.25 83 LEU A N 1
ATOM 662 C CA . LEU A 1 83 ? 36.532 46.846 -12.722 1.00 37.25 83 LEU A CA 1
ATOM 663 C C . LEU A 1 83 ? 35.677 48.021 -12.225 1.00 37.25 83 LEU A C 1
ATOM 665 O O . LEU A 1 83 ? 35.619 49.067 -12.862 1.00 37.25 83 LEU A O 1
ATOM 669 N N . SER A 1 84 ? 35.113 47.858 -11.021 1.00 33.97 84 SER A N 1
ATOM 670 C CA . SER A 1 84 ? 35.118 48.863 -9.941 1.00 33.97 84 SER A CA 1
ATOM 671 C C . SER A 1 84 ? 34.720 48.220 -8.596 1.00 33.97 84 SER A C 1
ATOM 673 O O . SER A 1 84 ? 33.565 47.875 -8.364 1.00 33.97 84 SER A O 1
ATOM 675 N N . ASP A 1 85 ? 35.757 48.058 -7.771 1.00 33.59 85 ASP A N 1
ATOM 676 C CA . ASP A 1 85 ? 35.926 47.679 -6.349 1.00 33.59 85 ASP A CA 1
ATOM 677 C C . ASP A 1 85 ? 35.117 48.546 -5.325 1.00 33.59 85 ASP A C 1
ATOM 679 O O . ASP A 1 85 ? 34.449 49.474 -5.789 1.00 33.59 85 ASP A O 1
ATOM 683 N N . PRO A 1 86 ? 35.170 48.378 -3.959 1.00 43.22 86 PRO A N 1
ATOM 684 C CA . PRO A 1 86 ? 36.282 47.810 -3.164 1.00 43.22 86 PRO A CA 1
ATOM 685 C C . PRO A 1 86 ? 35.982 47.041 -1.838 1.00 43.22 86 PRO A C 1
ATOM 687 O O . PRO A 1 86 ? 34.890 47.058 -1.276 1.00 43.22 86 PRO A O 1
ATOM 690 N N . LEU A 1 87 ? 37.085 46.506 -1.288 1.00 30.23 87 LEU A N 1
ATOM 691 C CA . LEU A 1 87 ? 37.399 46.076 0.093 1.00 30.23 87 LEU A CA 1
ATOM 692 C C . LEU A 1 87 ? 37.200 44.602 0.487 1.00 30.23 87 LEU A C 1
ATOM 694 O O . LEU A 1 87 ? 36.096 44.120 0.715 1.00 30.23 87 LEU A O 1
ATOM 698 N N . GLY A 1 88 ? 38.338 43.948 0.759 1.00 28.05 88 GLY A N 1
ATOM 699 C CA . GLY A 1 88 ? 38.403 42.712 1.540 1.00 28.05 88 GLY A CA 1
ATOM 700 C C . GLY A 1 88 ? 39.763 42.015 1.497 1.00 28.05 88 GLY A C 1
ATOM 701 O O . GLY A 1 88 ? 39.859 40.903 0.995 1.00 28.05 88 GLY A O 1
ATOM 702 N N . SER A 1 89 ? 40.811 42.677 1.997 1.00 33.78 89 SER A N 1
ATOM 703 C CA . SER A 1 89 ? 42.151 42.105 2.213 1.00 33.78 89 SER A CA 1
ATOM 704 C C . SER A 1 89 ? 42.098 40.794 3.011 1.00 33.78 89 SER A C 1
ATOM 706 O O . SER A 1 89 ? 41.474 40.734 4.070 1.00 33.78 89 SER A O 1
ATOM 708 N N . GLY A 1 90 ? 42.795 39.767 2.522 1.00 28.84 90 GLY A N 1
ATOM 709 C CA . GLY A 1 90 ? 42.970 38.482 3.194 1.00 28.84 90 GLY A CA 1
ATOM 710 C C . GLY A 1 90 ? 44.346 37.894 2.903 1.00 28.84 90 GLY A C 1
ATOM 711 O O . GLY A 1 90 ? 44.475 36.937 2.146 1.00 28.84 90 GLY A O 1
ATOM 712 N N . VAL A 1 91 ? 45.378 38.493 3.496 1.00 30.02 91 VAL A N 1
ATOM 713 C CA . VAL A 1 91 ? 46.721 37.911 3.609 1.00 30.02 91 VAL A CA 1
ATOM 714 C C . VAL A 1 91 ? 46.634 36.678 4.513 1.00 30.02 91 VAL A C 1
ATOM 716 O O . VAL A 1 91 ? 46.347 36.793 5.703 1.00 30.02 91 VAL A O 1
ATOM 719 N N . SER A 1 92 ? 46.889 35.496 3.952 1.00 28.67 92 SER A N 1
ATOM 720 C CA . SER A 1 92 ? 47.195 34.286 4.717 1.00 28.67 92 SER A CA 1
ATOM 721 C C . SER A 1 92 ? 48.712 34.196 4.861 1.00 28.67 92 SER A C 1
ATOM 723 O O . SER A 1 92 ? 49.417 33.773 3.948 1.00 28.67 92 SER A O 1
ATOM 725 N N . GLY A 1 93 ? 49.206 34.688 5.997 1.00 28.42 93 GLY A N 1
ATOM 726 C CA . GLY A 1 93 ? 50.554 34.437 6.491 1.00 28.42 93 GLY A CA 1
ATOM 727 C C . GLY A 1 93 ? 50.507 33.271 7.470 1.00 28.42 93 GLY A C 1
ATOM 728 O O . GLY A 1 93 ? 49.688 33.266 8.390 1.00 28.42 93 GLY A O 1
ATOM 729 N N . GLY A 1 94 ? 51.357 32.274 7.236 1.00 34.97 94 GLY A N 1
ATOM 730 C CA . GLY A 1 94 ? 51.518 31.123 8.111 1.00 34.97 94 GLY A CA 1
ATOM 731 C C . GLY A 1 94 ? 52.030 31.518 9.495 1.00 34.97 94 GLY A C 1
ATOM 732 O O . GLY A 1 94 ? 52.826 32.441 9.654 1.00 34.97 94 GLY A O 1
ATOM 733 N N . SER A 1 95 ? 51.570 30.782 10.498 1.00 28.58 95 SER A N 1
ATOM 734 C CA . SER A 1 95 ? 52.172 30.749 11.822 1.00 28.58 95 SER A CA 1
ATOM 735 C C . SER A 1 95 ? 52.051 29.320 12.326 1.00 28.58 95 SER A C 1
ATOM 737 O O . SER A 1 95 ? 50.960 28.834 12.627 1.00 28.58 95 SER A O 1
ATOM 739 N N . ASP A 1 96 ? 53.200 28.653 12.311 1.00 35.78 96 ASP A N 1
ATOM 740 C CA . ASP A 1 96 ? 53.480 27.401 12.992 1.00 35.78 96 ASP A CA 1
ATOM 741 C C . ASP A 1 96 ? 53.224 27.569 14.490 1.00 35.78 96 ASP A C 1
ATOM 743 O O . ASP A 1 96 ? 53.744 28.493 15.123 1.00 35.78 96 ASP A O 1
ATOM 747 N N . LYS A 1 97 ? 52.460 26.645 15.069 1.00 34.97 97 LYS A N 1
ATOM 748 C CA . LYS A 1 97 ? 52.550 26.333 16.493 1.00 34.97 97 LYS A CA 1
ATOM 749 C C . LYS A 1 97 ? 52.183 24.874 16.701 1.00 34.97 97 LYS A C 1
ATOM 751 O O . LYS A 1 97 ? 51.018 24.487 16.628 1.00 34.97 97 LYS A O 1
ATOM 756 N N . GLU A 1 98 ? 53.236 24.099 16.934 1.00 36.31 98 GLU A N 1
ATOM 757 C CA . GLU A 1 98 ? 53.216 22.748 17.468 1.00 36.31 98 GLU A CA 1
ATOM 758 C C . GLU A 1 98 ? 52.217 22.614 18.619 1.00 36.31 98 GLU A C 1
ATOM 760 O O . GLU A 1 98 ? 52.226 23.393 19.575 1.00 36.31 98 GLU A O 1
ATOM 765 N N . LEU A 1 99 ? 51.408 21.560 18.561 1.00 30.73 99 LEU A N 1
ATOM 766 C CA . LEU A 1 99 ? 50.849 20.942 19.750 1.00 30.73 99 LEU A CA 1
ATOM 767 C C . LEU A 1 99 ? 51.225 19.467 19.720 1.00 30.73 99 LEU A C 1
ATOM 769 O O . LEU A 1 99 ? 50.735 18.692 18.899 1.00 30.73 99 LEU A O 1
ATOM 773 N N . ALA A 1 100 ? 52.134 19.133 20.630 1.00 36.59 100 ALA A N 1
ATOM 774 C CA . ALA A 1 100 ? 52.524 17.789 20.991 1.00 36.59 100 ALA A CA 1
ATOM 775 C C . ALA A 1 100 ? 51.286 16.948 21.333 1.00 36.59 100 ALA A C 1
ATOM 777 O O . ALA A 1 100 ? 50.531 17.272 22.252 1.00 36.59 100 ALA A O 1
ATOM 778 N N . PHE A 1 101 ? 51.105 15.854 20.600 1.00 28.70 101 PHE A N 1
ATOM 779 C CA . PHE A 1 101 ? 50.323 14.719 21.061 1.00 28.70 101 PHE A CA 1
ATOM 780 C C . PHE A 1 101 ? 51.312 13.628 21.467 1.00 28.70 101 PHE A C 1
ATOM 782 O O . PHE A 1 101 ? 51.989 13.037 20.631 1.00 28.70 101 PHE A O 1
ATOM 789 N N . GLU A 1 102 ? 51.404 13.414 22.776 1.00 43.91 102 GLU A N 1
ATOM 790 C CA . GLU A 1 102 ? 51.941 12.203 23.387 1.00 43.91 102 GLU A CA 1
ATOM 791 C C . GLU A 1 102 ? 51.083 11.014 22.937 1.00 43.91 102 GLU A C 1
ATOM 793 O O . GLU A 1 102 ? 49.995 10.779 23.468 1.00 43.91 102 GLU A O 1
ATOM 798 N N . GLU A 1 103 ? 51.555 10.276 21.936 1.00 33.12 103 GLU A N 1
ATOM 799 C CA . GLU A 1 103 ? 51.009 8.974 21.563 1.00 33.12 103 GLU A CA 1
ATOM 800 C C . GLU A 1 103 ? 52.073 7.907 21.821 1.00 33.12 103 GLU A C 1
ATOM 802 O O . GLU A 1 103 ? 52.910 7.574 20.984 1.00 33.12 103 GLU A O 1
ATOM 807 N N . ASN A 1 104 ? 52.037 7.378 23.041 1.00 36.88 104 ASN A N 1
ATOM 808 C CA . ASN A 1 104 ? 52.735 6.156 23.398 1.00 36.88 104 ASN A CA 1
ATOM 809 C C . ASN A 1 104 ? 52.029 4.969 22.724 1.00 36.88 104 ASN A C 1
ATOM 811 O O . ASN A 1 104 ? 50.982 4.510 23.180 1.00 36.88 104 ASN A O 1
ATOM 815 N N . GLY A 1 105 ? 52.622 4.483 21.634 1.00 31.77 105 GLY A N 1
ATOM 816 C CA . GLY A 1 105 ? 52.189 3.307 20.883 1.00 31.77 105 GLY A CA 1
ATOM 817 C C . GLY A 1 105 ? 53.257 2.890 19.873 1.00 31.77 105 GLY A C 1
ATOM 818 O O . GLY A 1 105 ? 53.287 3.378 18.753 1.00 31.77 105 GLY A O 1
ATOM 819 N N . SER A 1 106 ? 54.162 2.024 20.320 1.00 44.12 106 SER A N 1
ATOM 820 C CA . SER A 1 106 ? 55.260 1.361 19.602 1.00 44.12 106 SER A CA 1
ATOM 821 C C . SER A 1 106 ? 55.154 1.228 18.068 1.00 44.12 106 SER A C 1
ATOM 823 O O . SER A 1 106 ? 54.247 0.593 17.537 1.00 44.12 106 SER A O 1
ATOM 825 N N . GLU A 1 107 ? 56.221 1.705 17.421 1.00 45.66 107 GLU A N 1
ATOM 826 C CA . GLU A 1 107 ? 56.867 1.160 16.221 1.00 45.66 107 GLU A CA 1
ATOM 827 C C . GLU A 1 107 ? 56.029 0.975 14.948 1.00 45.66 107 GLU A C 1
ATOM 829 O O . GLU A 1 107 ? 55.384 -0.039 14.696 1.00 45.66 107 GLU A O 1
ATOM 834 N N . THR A 1 108 ? 56.238 1.886 13.999 1.00 41.31 108 THR A N 1
ATOM 835 C CA . THR A 1 108 ? 56.227 1.506 12.584 1.00 41.31 108 THR A CA 1
ATOM 836 C C . THR A 1 108 ? 57.526 1.976 11.942 1.00 41.31 108 THR A C 1
ATOM 838 O O . THR A 1 108 ? 57.609 3.078 11.401 1.00 41.31 108 THR A O 1
ATOM 841 N N . GLY A 1 109 ? 58.552 1.118 11.957 1.00 51.62 109 GLY A N 1
ATOM 842 C CA . GLY A 1 109 ? 59.821 1.345 11.246 1.00 51.62 109 GLY A CA 1
ATOM 843 C C . GLY A 1 109 ? 59.662 1.614 9.738 1.00 51.62 109 GLY A C 1
ATOM 844 O O . GLY A 1 109 ? 60.576 2.123 9.097 1.00 51.62 109 GLY A O 1
ATOM 845 N N . SER A 1 110 ? 58.480 1.356 9.158 1.00 58.84 110 SER A N 1
ATOM 846 C CA . SER A 1 110 ? 58.160 1.747 7.775 1.00 58.84 110 SER A CA 1
ATOM 847 C C . SER A 1 110 ? 57.967 3.257 7.584 1.00 58.84 110 SER A C 1
ATOM 849 O O . SER A 1 110 ? 58.227 3.761 6.494 1.00 58.84 110 SER A O 1
ATOM 851 N N . SER A 1 111 ? 57.540 3.997 8.613 1.00 57.56 111 SER A N 1
ATOM 852 C CA . SER A 1 111 ? 57.316 5.448 8.515 1.00 57.56 111 SER A CA 1
ATOM 853 C C . SER A 1 111 ? 58.635 6.224 8.522 1.00 57.56 111 SER A C 1
ATOM 855 O O . SER A 1 111 ? 58.831 7.120 7.701 1.00 57.56 111 SER A O 1
ATOM 857 N N . SER A 1 112 ? 59.586 5.833 9.378 1.00 65.81 112 SER A N 1
ATOM 858 C CA . SER A 1 112 ? 60.925 6.435 9.407 1.00 65.81 112 SER A CA 1
ATOM 859 C C . SER A 1 112 ? 61.711 6.127 8.132 1.00 65.81 112 SER A C 1
ATOM 861 O O . SER A 1 112 ? 62.317 7.033 7.567 1.00 65.81 112 SER A O 1
ATOM 863 N N . PHE A 1 113 ? 61.621 4.898 7.608 1.00 75.94 113 PHE A N 1
ATOM 864 C CA . PHE A 1 113 ? 62.234 4.531 6.327 1.00 75.94 113 PHE A CA 1
ATOM 865 C C . PHE A 1 113 ? 61.643 5.318 5.148 1.00 75.94 113 PHE A C 1
ATOM 867 O O . PHE A 1 113 ? 62.383 5.783 4.281 1.00 75.94 113 PHE A O 1
ATOM 874 N N . ALA A 1 114 ? 60.320 5.518 5.119 1.00 75.38 114 ALA A N 1
ATOM 875 C CA . ALA A 1 114 ? 59.670 6.330 4.093 1.00 75.38 114 ALA A CA 1
ATOM 876 C C . ALA A 1 114 ? 60.088 7.806 4.179 1.00 75.38 114 ALA A C 1
ATOM 878 O O . ALA A 1 114 ? 60.402 8.403 3.152 1.00 75.38 114 ALA A O 1
ATOM 879 N N . LYS A 1 115 ? 60.167 8.376 5.389 1.00 77.12 115 LYS A N 1
ATOM 880 C CA . LYS A 1 115 ? 60.638 9.753 5.606 1.00 77.12 115 LYS A CA 1
ATOM 881 C C . LYS A 1 115 ? 62.096 9.933 5.184 1.00 77.12 115 LYS A C 1
ATOM 883 O O . LYS A 1 115 ? 62.385 10.834 4.408 1.00 77.12 115 LYS A O 1
ATOM 888 N N . GLN A 1 116 ? 62.979 9.019 5.579 1.00 79.12 116 GLN A N 1
ATOM 889 C CA . GLN A 1 116 ? 64.400 9.067 5.224 1.00 79.12 116 GLN A CA 1
ATOM 890 C C . GLN A 1 116 ? 64.631 8.857 3.718 1.00 79.12 116 GLN A C 1
ATOM 892 O O . GLN A 1 116 ? 65.568 9.399 3.138 1.00 79.12 116 GLN A O 1
ATOM 897 N N . ARG A 1 117 ? 63.756 8.089 3.054 1.00 78.19 117 ARG A N 1
ATOM 898 C CA . ARG A 1 117 ? 63.767 7.927 1.595 1.00 78.19 117 ARG A CA 1
ATOM 899 C C . ARG A 1 117 ? 63.315 9.192 0.869 1.00 78.19 117 ARG A C 1
ATOM 901 O O . ARG A 1 117 ? 63.871 9.484 -0.180 1.00 78.19 117 ARG A O 1
ATOM 908 N N . ILE A 1 118 ? 62.332 9.913 1.405 1.00 79.19 118 ILE A N 1
ATOM 909 C CA . ILE A 1 118 ? 61.875 11.194 0.849 1.00 79.19 118 ILE A CA 1
ATOM 910 C C . ILE A 1 118 ? 62.940 12.273 1.066 1.00 79.19 118 ILE A C 1
ATOM 912 O O . ILE A 1 118 ? 63.215 13.030 0.148 1.00 79.19 118 ILE A O 1
ATOM 916 N N . GLU A 1 119 ? 63.593 12.309 2.224 1.00 82.06 119 GLU A N 1
ATOM 917 C CA . GLU A 1 119 ? 64.670 13.262 2.525 1.00 82.06 119 GLU A CA 1
ATOM 918 C C . GLU A 1 119 ? 65.879 13.069 1.596 1.00 82.06 119 GLU A C 1
ATOM 920 O O . GLU A 1 119 ? 66.305 14.010 0.931 1.00 82.06 119 GLU A O 1
ATOM 925 N N . LYS A 1 120 ? 66.309 11.817 1.387 1.00 83.94 120 LYS A N 1
ATOM 926 C CA . LYS A 1 120 ? 67.351 11.468 0.404 1.00 83.94 120 LYS A CA 1
ATOM 927 C C . LYS A 1 120 ? 66.978 11.760 -1.053 1.00 83.94 120 LYS A C 1
ATOM 929 O O . LYS A 1 120 ? 67.856 11.749 -1.908 1.00 83.94 120 LYS A O 1
ATOM 934 N N . MET A 1 121 ? 65.697 11.973 -1.374 1.00 76.94 121 MET A N 1
ATOM 935 C CA . MET A 1 121 ? 65.279 12.386 -2.724 1.00 76.94 121 MET A CA 1
ATOM 936 C C . MET A 1 121 ? 65.515 13.878 -2.982 1.00 76.94 121 MET A C 1
ATOM 938 O O . MET A 1 121 ? 65.515 14.282 -4.143 1.00 76.94 121 MET A O 1
ATOM 942 N N . TRP A 1 122 ? 65.720 14.675 -1.931 1.00 76.81 122 TRP A N 1
ATOM 943 C CA . TRP A 1 122 ? 66.026 16.104 -2.023 1.00 76.81 122 TRP A CA 1
ATOM 944 C C . TRP A 1 122 ? 67.522 16.408 -1.841 1.00 76.81 122 TRP A C 1
ATOM 946 O O . TRP A 1 122 ? 67.953 17.522 -2.140 1.00 76.81 122 TRP A O 1
ATOM 956 N N . ASP A 1 123 ? 68.326 15.416 -1.442 1.00 76.06 123 ASP A N 1
ATOM 957 C CA . ASP A 1 123 ? 69.788 15.512 -1.414 1.00 76.06 123 ASP A CA 1
ATOM 958 C C . ASP A 1 123 ? 70.347 15.687 -2.837 1.00 76.06 123 ASP A C 1
ATOM 960 O O . ASP A 1 123 ? 70.256 14.798 -3.686 1.00 76.06 123 ASP A O 1
ATOM 964 N N . GLY A 1 124 ? 70.940 16.854 -3.101 1.00 73.38 124 GLY A N 1
ATOM 965 C CA . GLY A 1 124 ? 71.498 17.222 -4.408 1.00 73.38 124 GLY A CA 1
ATOM 966 C C . GLY A 1 124 ? 70.580 18.082 -5.280 1.00 73.38 124 GLY A C 1
ATOM 967 O O . GLY A 1 124 ? 70.941 18.390 -6.414 1.00 73.38 124 GLY A O 1
ATOM 968 N N . PHE A 1 125 ? 69.418 18.502 -4.773 1.00 66.31 125 PHE A N 1
ATOM 969 C CA . PHE A 1 125 ? 68.580 19.494 -5.441 1.00 66.31 125 PHE A CA 1
ATOM 970 C C . PHE A 1 125 ? 69.004 20.914 -5.025 1.00 66.31 125 PHE A C 1
ATOM 972 O O . PHE A 1 125 ? 68.624 21.395 -3.961 1.00 66.31 125 PHE A O 1
ATOM 979 N N . SER A 1 126 ? 69.803 21.587 -5.860 1.00 70.50 126 SER A N 1
ATOM 980 C CA . SER A 1 126 ? 70.143 23.009 -5.699 1.00 70.50 126 SER A CA 1
ATOM 981 C C . SER A 1 126 ? 69.322 23.857 -6.671 1.00 70.50 126 SER A C 1
ATOM 983 O O . SER A 1 126 ? 69.294 23.614 -7.877 1.00 70.50 126 SER A O 1
ATOM 985 N N . VAL A 1 127 ? 68.632 24.867 -6.140 1.00 65.31 127 VAL A N 1
ATOM 986 C CA . VAL A 1 127 ? 67.814 25.802 -6.931 1.00 65.31 127 VAL A CA 1
ATOM 987 C C . VAL A 1 127 ? 68.708 26.749 -7.751 1.00 65.31 127 VAL A C 1
ATOM 989 O O . VAL A 1 127 ? 68.307 27.227 -8.814 1.00 65.31 127 VAL A O 1
ATOM 992 N N . GLU A 1 128 ? 69.954 26.952 -7.325 1.00 58.75 128 GLU A N 1
ATOM 993 C CA . GLU A 1 128 ? 70.968 27.769 -7.994 1.00 58.75 128 GLU A CA 1
ATOM 994 C C . GLU A 1 128 ? 71.395 27.219 -9.369 1.00 58.75 128 GLU A C 1
ATOM 996 O O . GLU A 1 128 ? 71.744 28.013 -10.248 1.00 58.75 128 GLU A O 1
ATOM 1001 N N . ASP A 1 129 ? 71.274 25.906 -9.613 1.00 61.84 129 ASP A N 1
ATOM 1002 C CA . ASP A 1 129 ? 71.560 25.283 -10.920 1.00 61.84 129 ASP A CA 1
ATOM 1003 C C . ASP A 1 129 ? 70.588 25.738 -12.023 1.00 61.84 129 ASP A C 1
ATOM 1005 O O . ASP A 1 129 ? 70.934 25.755 -13.209 1.00 61.84 129 ASP A O 1
ATOM 1009 N N . TYR A 1 130 ? 69.378 26.158 -11.639 1.00 61.75 130 TYR A N 1
ATOM 1010 C CA . TYR A 1 130 ? 68.361 26.675 -12.559 1.00 61.75 130 TYR A CA 1
ATOM 1011 C C . TYR A 1 130 ? 68.422 28.194 -12.744 1.00 61.75 130 TYR A C 1
ATOM 1013 O O . TYR A 1 130 ? 67.910 28.708 -13.740 1.00 61.75 130 TYR A O 1
ATOM 1021 N N . ILE A 1 131 ? 69.057 28.921 -11.822 1.00 59.75 131 ILE A N 1
ATOM 1022 C CA . ILE A 1 131 ? 69.135 30.389 -11.866 1.00 59.75 131 ILE A CA 1
ATOM 1023 C C . ILE A 1 131 ? 70.353 30.852 -12.688 1.00 59.75 131 ILE A C 1
ATOM 1025 O O . ILE A 1 131 ? 70.334 31.923 -13.304 1.00 59.75 131 ILE A O 1
ATOM 1029 N N . ALA A 1 132 ? 71.404 30.035 -12.793 1.00 54.00 132 ALA A N 1
ATOM 1030 C CA . ALA A 1 132 ? 72.594 30.378 -13.562 1.00 54.00 132 ALA A CA 1
ATOM 1031 C C . ALA A 1 132 ? 72.420 30.135 -15.075 1.00 54.00 132 ALA A C 1
ATOM 1033 O O . ALA A 1 132 ? 72.897 29.130 -15.606 1.00 54.00 132 ALA A O 1
ATOM 1034 N N . ARG A 1 133 ? 71.786 31.090 -15.782 1.00 50.84 133 ARG A N 1
ATOM 1035 C CA . ARG A 1 133 ? 72.193 31.563 -17.134 1.00 50.84 133 ARG A CA 1
ATOM 1036 C C . ARG A 1 133 ? 71.300 32.688 -17.688 1.00 50.84 133 ARG A C 1
ATOM 1038 O O . ARG A 1 133 ? 70.806 32.620 -18.807 1.00 50.84 133 ARG A O 1
ATOM 1045 N N . THR A 1 134 ? 71.197 33.792 -16.952 1.00 50.31 134 THR A N 1
ATOM 1046 C CA . THR A 1 134 ? 70.730 35.075 -17.514 1.00 50.31 134 THR A CA 1
ATOM 1047 C C . THR A 1 134 ? 71.862 36.093 -17.487 1.00 50.31 134 THR A C 1
ATOM 1049 O O . THR A 1 134 ? 71.810 37.071 -16.752 1.00 50.31 134 THR A O 1
ATOM 1052 N N . LYS A 1 135 ? 72.928 35.854 -18.259 1.00 41.84 135 LYS A N 1
ATOM 1053 C CA . LYS A 1 135 ? 73.883 36.900 -18.656 1.00 41.84 135 LYS A CA 1
ATOM 1054 C C . LYS A 1 135 ? 74.338 36.638 -20.087 1.00 41.84 135 LYS A C 1
ATOM 1056 O O . LYS A 1 135 ? 74.976 35.631 -20.373 1.00 41.84 135 LYS A O 1
ATOM 1061 N N . HIS A 1 136 ? 73.955 37.547 -20.975 1.00 45.69 136 HIS A N 1
ATOM 1062 C CA . HIS A 1 136 ? 74.413 37.612 -22.352 1.00 45.69 136 HIS A CA 1
ATOM 1063 C C . HIS A 1 136 ? 75.931 37.828 -22.385 1.00 45.69 136 HIS A C 1
ATOM 1065 O O . HIS A 1 136 ? 76.421 38.842 -21.895 1.00 45.69 136 HIS A O 1
ATOM 1071 N N . SER A 1 137 ? 76.666 36.911 -23.009 1.00 40.28 137 SER A N 1
ATOM 1072 C CA . SER A 1 137 ? 77.987 37.188 -23.564 1.00 40.28 137 SER A CA 1
ATOM 1073 C C . SER A 1 137 ? 78.040 36.638 -24.987 1.00 40.28 137 SER A C 1
ATOM 1075 O O . SER A 1 137 ? 77.844 35.450 -25.237 1.00 40.28 137 SER A O 1
ATOM 1077 N N . LEU A 1 138 ? 78.245 37.540 -25.946 1.00 50.66 138 LEU A N 1
ATOM 1078 C CA . LEU A 1 138 ? 78.659 37.186 -27.301 1.00 50.66 138 LEU A CA 1
ATOM 1079 C C . LEU A 1 138 ? 80.067 36.577 -27.240 1.00 50.66 138 LEU A C 1
ATOM 1081 O O . LEU A 1 138 ? 80.908 37.087 -26.497 1.00 50.66 138 LEU A O 1
ATOM 1085 N N . PRO A 1 139 ? 80.364 35.581 -28.089 1.00 44.81 139 PRO A N 1
ATOM 1086 C CA . PRO A 1 139 ? 81.697 35.551 -28.673 1.00 44.81 139 PRO A CA 1
ATOM 1087 C C . PRO A 1 139 ? 81.674 35.304 -30.189 1.00 44.81 139 PRO A C 1
ATOM 1089 O O . PRO A 1 139 ? 81.144 34.315 -30.684 1.00 44.81 139 PRO A O 1
ATOM 1092 N N . ASN A 1 140 ? 82.283 36.261 -30.890 1.00 33.88 140 ASN A N 1
ATOM 1093 C CA . ASN A 1 140 ? 83.260 36.126 -31.974 1.00 33.88 140 ASN A CA 1
ATOM 1094 C C . ASN A 1 140 ? 83.114 34.996 -33.010 1.00 33.88 140 ASN A C 1
ATOM 1096 O O . ASN A 1 140 ? 83.236 33.809 -32.722 1.00 33.88 140 ASN A O 1
ATOM 1100 N N . SER A 1 141 ? 83.031 35.422 -34.276 1.00 41.25 141 SER A N 1
ATOM 1101 C CA . SER A 1 141 ? 83.323 34.584 -35.446 1.00 41.25 141 SER A CA 1
ATOM 1102 C C . SER A 1 141 ? 84.772 34.073 -35.439 1.00 41.25 141 SER A C 1
ATOM 1104 O O . SER A 1 141 ? 85.653 34.755 -34.908 1.00 41.25 141 SER A O 1
ATOM 1106 N N . PRO A 1 142 ? 85.049 32.999 -36.200 1.00 44.62 142 PRO A N 1
ATOM 1107 C CA . PRO A 1 142 ? 86.035 33.164 -37.262 1.00 44.62 142 PRO A CA 1
ATOM 1108 C C . PRO A 1 142 ? 85.578 32.611 -38.623 1.00 44.62 142 PRO A C 1
ATOM 1110 O O . PRO A 1 142 ? 85.205 31.453 -38.788 1.00 44.62 142 PRO A O 1
ATOM 1113 N N . VAL A 1 143 ? 85.631 33.522 -39.596 1.00 43.34 143 VAL A N 1
ATOM 1114 C CA . VAL A 1 143 ? 85.921 33.400 -41.036 1.00 43.34 143 VAL A CA 1
ATOM 1115 C C . VAL A 1 143 ? 86.259 31.997 -41.568 1.00 43.34 143 VAL A C 1
ATOM 1117 O O . VAL A 1 143 ? 87.301 31.471 -41.212 1.00 43.34 143 VAL A O 1
ATOM 1120 N N . PHE A 1 144 ? 85.499 31.491 -42.560 1.00 34.25 144 PHE A N 1
ATOM 1121 C CA . PHE A 1 144 ? 86.043 30.728 -43.706 1.00 34.25 144 PHE A CA 1
ATOM 1122 C C . PHE A 1 144 ? 85.102 30.729 -44.944 1.00 34.25 144 PHE A C 1
ATOM 1124 O O . PHE A 1 144 ? 84.035 30.126 -44.951 1.00 34.25 144 PHE A O 1
ATOM 1131 N N . ARG A 1 145 ? 85.583 31.400 -46.006 1.00 43.16 145 ARG A N 1
ATOM 1132 C CA . ARG A 1 145 ? 85.425 31.185 -47.468 1.00 43.16 145 ARG A CA 1
ATOM 1133 C C . ARG A 1 145 ? 84.019 31.024 -48.085 1.00 43.16 145 ARG A C 1
ATOM 1135 O O . ARG A 1 145 ? 83.378 29.978 -48.033 1.00 43.16 145 ARG A O 1
ATOM 1142 N N . THR A 1 146 ? 83.629 32.045 -48.850 1.00 42.88 146 THR A N 1
ATOM 1143 C CA . THR A 1 146 ? 82.470 32.084 -49.752 1.00 42.88 146 THR A CA 1
ATOM 1144 C C . THR A 1 146 ? 82.699 31.251 -51.021 1.00 42.88 146 THR A C 1
ATOM 1146 O O . THR A 1 146 ? 83.157 31.742 -52.047 1.00 42.88 146 THR A O 1
ATOM 1149 N N . MET A 1 147 ? 82.302 29.978 -50.993 1.00 44.19 147 MET A N 1
ATOM 1150 C CA . MET A 1 147 ? 81.966 29.245 -52.218 1.00 44.19 147 MET A CA 1
ATOM 1151 C C . MET A 1 147 ? 80.477 29.450 -52.503 1.00 44.19 147 MET A C 1
ATOM 1153 O O . MET A 1 147 ? 79.634 29.043 -51.699 1.00 44.19 147 MET A O 1
ATOM 1157 N N . ARG A 1 148 ? 80.139 30.085 -53.634 1.00 49.97 148 ARG A N 1
ATOM 1158 C CA . ARG A 1 148 ? 78.754 30.264 -54.106 1.00 49.97 148 ARG A CA 1
ATOM 1159 C C . ARG A 1 148 ? 78.104 28.893 -54.344 1.00 49.97 148 ARG A C 1
ATOM 1161 O O . ARG A 1 148 ? 78.181 28.334 -55.434 1.00 49.97 148 ARG A O 1
ATOM 1168 N N . LYS A 1 149 ? 77.457 28.337 -53.317 1.00 53.16 149 LYS A N 1
ATOM 1169 C CA . LYS A 1 149 ? 76.566 27.178 -53.442 1.00 53.16 149 LYS A CA 1
ATOM 1170 C C . LYS A 1 149 ? 75.201 27.670 -53.917 1.00 53.16 149 LYS A C 1
ATOM 1172 O O . LYS A 1 149 ? 74.595 28.527 -53.280 1.00 53.16 149 LYS A O 1
ATOM 1177 N N . LYS A 1 150 ? 74.730 27.116 -55.038 1.00 63.34 150 LYS A N 1
ATOM 1178 C CA . LYS A 1 150 ? 73.353 27.274 -55.532 1.00 63.34 150 LYS A CA 1
ATOM 1179 C C . LYS A 1 150 ? 72.366 27.009 -54.388 1.00 63.34 150 LYS A C 1
ATOM 1181 O O . LYS A 1 150 ? 72.581 26.078 -53.607 1.00 63.34 150 LYS A O 1
ATOM 1186 N N . GLN A 1 151 ? 71.318 27.826 -54.284 1.00 55.38 151 GLN A N 1
ATOM 1187 C CA . GLN A 1 151 ? 70.315 27.693 -53.230 1.00 55.38 151 GLN A CA 1
ATOM 1188 C C . GLN A 1 151 ? 69.696 26.291 -53.268 1.00 55.38 151 GLN A C 1
ATOM 1190 O O . GLN A 1 151 ? 69.025 25.918 -54.228 1.00 55.38 151 GLN A O 1
ATOM 1195 N N . LYS A 1 152 ? 69.951 25.492 -52.227 1.00 61.97 152 LYS A N 1
ATOM 1196 C CA . LYS A 1 152 ? 69.172 24.280 -51.974 1.00 61.97 152 LYS A CA 1
ATOM 1197 C C . LYS A 1 152 ? 67.806 24.742 -51.487 1.00 61.97 152 LYS A C 1
ATOM 1199 O O . LYS A 1 152 ? 67.739 25.427 -50.470 1.00 61.97 152 LYS A O 1
ATOM 1204 N N . ALA A 1 153 ? 66.751 24.373 -52.209 1.00 59.38 153 ALA A N 1
ATOM 1205 C CA . ALA A 1 153 ? 65.381 24.593 -51.769 1.00 59.38 153 ALA A CA 1
ATOM 1206 C C . ALA A 1 153 ? 65.221 24.076 -50.331 1.00 59.38 153 ALA A C 1
ATOM 1208 O O . ALA A 1 153 ? 65.570 22.929 -50.025 1.00 59.38 153 ALA A O 1
ATOM 1209 N N . TRP A 1 154 ? 64.757 24.951 -49.441 1.00 55.56 154 TRP A N 1
ATOM 1210 C CA . TRP A 1 154 ? 64.473 24.613 -48.055 1.00 55.56 154 TRP A CA 1
ATOM 1211 C C . TRP A 1 154 ? 63.371 23.551 -48.034 1.00 55.56 154 TRP A C 1
ATOM 1213 O O . TRP A 1 154 ? 62.222 23.824 -48.367 1.00 55.56 154 TRP A O 1
ATOM 1223 N N . SER A 1 155 ? 63.743 22.318 -47.692 1.00 62.78 155 SER A N 1
ATOM 1224 C CA . SER A 1 155 ? 62.793 21.258 -47.364 1.00 62.78 155 SER A CA 1
ATOM 1225 C C . SER A 1 155 ? 62.765 21.136 -45.842 1.00 62.78 155 SER A C 1
ATOM 1227 O O . SER A 1 155 ? 63.821 20.917 -45.237 1.00 62.78 155 SER A O 1
ATOM 1229 N N . PRO A 1 156 ? 61.604 21.302 -45.188 1.00 66.19 156 PRO A N 1
ATOM 1230 C CA . PRO A 1 156 ? 61.513 21.118 -43.752 1.00 66.19 156 PRO A CA 1
ATOM 1231 C C . PRO A 1 156 ? 61.765 19.638 -43.445 1.00 66.19 156 PRO A C 1
ATOM 1233 O O . PRO A 1 156 ? 60.912 18.781 -43.666 1.00 66.19 156 PRO A O 1
ATOM 1236 N N . LYS A 1 157 ? 62.959 19.312 -42.943 1.00 67.88 157 LYS A N 1
ATOM 1237 C CA .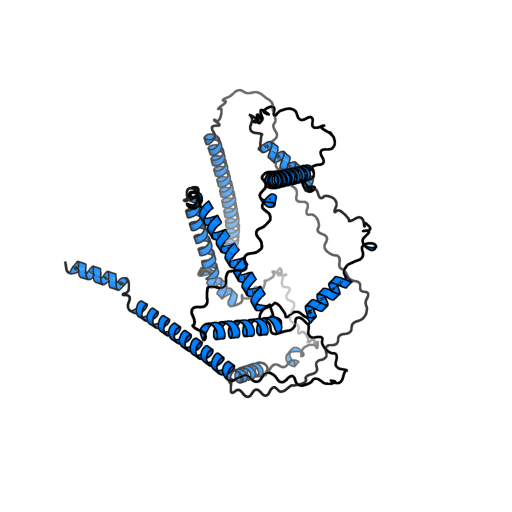 LYS A 1 157 ? 63.196 18.027 -42.281 1.00 67.88 157 LYS A CA 1
ATOM 1238 C C . LYS A 1 157 ? 62.477 18.089 -40.941 1.00 67.88 157 LYS A C 1
ATOM 1240 O O . LYS A 1 157 ? 63.028 18.570 -39.958 1.00 67.88 157 LYS A O 1
ATOM 1245 N N . VAL A 1 158 ? 61.214 17.672 -40.944 1.00 70.94 158 VAL A N 1
ATOM 1246 C CA . VAL A 1 158 ? 60.390 17.548 -39.743 1.00 70.94 158 VAL A CA 1
ATOM 1247 C C . VAL A 1 158 ? 61.072 16.539 -38.824 1.00 70.94 158 VAL A C 1
ATOM 1249 O O . VAL A 1 158 ? 61.111 15.344 -39.118 1.00 70.94 158 VAL A O 1
ATOM 1252 N N . THR A 1 159 ? 61.662 17.026 -37.733 1.00 75.81 159 THR A N 1
ATOM 1253 C CA . THR A 1 159 ? 62.195 16.173 -36.672 1.00 75.81 159 THR A CA 1
ATOM 1254 C C . THR A 1 159 ? 61.016 15.463 -36.024 1.00 75.81 159 THR A C 1
ATOM 1256 O O . THR A 1 159 ? 60.294 16.056 -35.228 1.00 75.81 159 THR A O 1
ATOM 1259 N N . VAL A 1 160 ? 60.786 14.204 -36.395 1.00 77.31 160 VAL A N 1
ATOM 1260 C CA . VAL A 1 160 ? 59.783 13.372 -35.730 1.00 77.31 160 VAL A CA 1
ATOM 1261 C C . VAL A 1 160 ? 60.396 12.914 -34.407 1.00 77.31 160 VAL A C 1
ATOM 1263 O O . VAL A 1 160 ? 61.385 12.173 -34.433 1.00 77.31 160 VAL A O 1
ATOM 1266 N N . PRO A 1 161 ? 59.880 13.365 -33.249 1.00 80.56 161 PRO A N 1
ATOM 1267 C CA . PRO A 1 161 ? 60.397 12.917 -31.969 1.00 80.56 161 PRO A CA 1
ATOM 1268 C C . PRO A 1 161 ? 60.227 11.403 -31.872 1.00 80.56 161 PRO A C 1
ATOM 1270 O O . PRO A 1 161 ? 59.178 10.851 -32.214 1.00 80.56 161 PRO A O 1
ATOM 1273 N N . LYS A 1 162 ? 61.280 10.722 -31.415 1.00 84.75 162 LYS A N 1
ATOM 1274 C CA . LYS A 1 162 ? 61.232 9.283 -31.167 1.00 84.75 162 LYS A CA 1
ATOM 1275 C C . LYS A 1 162 ? 60.080 9.012 -30.188 1.00 84.75 162 LYS A C 1
ATOM 1277 O O . LYS A 1 162 ? 60.080 9.610 -29.110 1.00 84.75 162 LYS A O 1
ATOM 1282 N N . PRO A 1 163 ? 59.103 8.155 -30.539 1.00 88.12 163 PRO A N 1
ATOM 1283 C CA . PRO A 1 163 ? 57.970 7.901 -29.667 1.00 88.12 163 PRO A CA 1
ATOM 1284 C C . PRO A 1 163 ? 58.458 7.331 -28.338 1.00 88.12 163 PRO A C 1
ATOM 1286 O O . PRO A 1 163 ? 59.444 6.587 -28.271 1.00 88.12 163 PRO A O 1
ATOM 1289 N N . PHE A 1 164 ? 57.765 7.707 -27.272 1.00 86.31 164 PHE A N 1
ATOM 1290 C CA . PHE A 1 164 ? 58.098 7.271 -25.930 1.00 86.31 164 PHE A CA 1
ATOM 1291 C C . PHE A 1 164 ? 57.905 5.748 -25.811 1.00 86.31 164 PHE A C 1
ATOM 1293 O O . PHE A 1 164 ? 57.048 5.149 -26.462 1.00 86.31 164 PHE A O 1
ATOM 1300 N N . GLN A 1 165 ? 58.708 5.084 -24.973 1.00 88.12 165 GLN A N 1
ATOM 1301 C CA . GLN A 1 165 ? 58.690 3.615 -24.872 1.00 88.12 165 GLN A CA 1
ATOM 1302 C C . GLN A 1 165 ? 57.309 3.061 -24.473 1.00 88.12 165 GLN A C 1
ATOM 1304 O O . GLN A 1 165 ? 56.926 1.975 -24.908 1.00 88.12 165 GLN A O 1
ATOM 1309 N N . MET A 1 166 ? 56.524 3.829 -23.711 1.00 80.62 166 MET A N 1
ATOM 1310 C CA . MET A 1 166 ? 55.142 3.483 -23.365 1.00 80.62 166 MET A CA 1
ATOM 1311 C C . MET A 1 166 ? 54.213 3.463 -24.603 1.00 80.62 166 MET A C 1
ATOM 1313 O O . MET A 1 166 ? 53.383 2.563 -24.683 1.00 80.62 166 MET A O 1
ATOM 1317 N N . THR A 1 167 ? 54.401 4.313 -25.631 1.00 86.69 167 THR A N 1
ATOM 1318 C CA . THR A 1 167 ? 53.583 4.275 -26.869 1.00 86.69 167 THR A CA 1
ATOM 1319 C C . THR A 1 167 ? 53.858 3.006 -27.654 1.00 86.69 167 THR A C 1
ATOM 1321 O O . THR A 1 167 ? 52.944 2.370 -28.168 1.00 86.69 167 THR A O 1
ATOM 1324 N N . ILE A 1 168 ? 55.134 2.618 -27.726 1.00 86.88 168 ILE A N 1
ATOM 1325 C CA . ILE A 1 168 ? 55.566 1.398 -28.413 1.00 86.88 168 ILE A CA 1
ATOM 1326 C C . ILE A 1 168 ? 54.998 0.171 -27.686 1.00 86.88 168 ILE A C 1
ATOM 1328 O O . ILE A 1 168 ? 54.534 -0.774 -28.323 1.00 86.88 168 ILE A O 1
ATOM 1332 N N . ARG A 1 169 ? 54.980 0.197 -26.347 1.00 84.88 169 ARG A N 1
ATOM 1333 C CA . ARG A 1 169 ? 54.379 -0.854 -25.517 1.00 84.88 169 ARG A CA 1
ATOM 1334 C C . ARG A 1 169 ? 52.866 -0.967 -25.731 1.00 84.88 169 ARG A C 1
ATOM 1336 O O . ARG A 1 169 ? 52.358 -2.081 -25.829 1.00 84.88 169 ARG A O 1
ATOM 1343 N N . GLU A 1 170 ? 52.151 0.151 -25.824 1.00 83.25 170 GLU A N 1
ATOM 1344 C CA . GLU A 1 170 ? 50.706 0.159 -26.080 1.00 83.25 170 GLU A CA 1
ATOM 1345 C C . GLU A 1 170 ? 50.347 -0.279 -27.504 1.00 83.25 170 GLU A C 1
ATOM 1347 O O . GLU A 1 170 ? 49.394 -1.036 -27.677 1.00 83.25 170 GLU A O 1
ATOM 1352 N N . ALA A 1 171 ? 51.118 0.136 -28.514 1.00 83.75 171 ALA A N 1
ATOM 1353 C CA . ALA A 1 171 ? 50.921 -0.284 -29.901 1.00 83.75 171 ALA A CA 1
ATOM 1354 C C . ALA A 1 171 ? 51.112 -1.800 -30.063 1.00 83.75 171 ALA A C 1
ATOM 1356 O O . ALA A 1 171 ? 50.219 -2.472 -30.570 1.00 83.75 171 ALA A O 1
ATOM 1357 N N . ARG A 1 172 ? 52.192 -2.366 -29.503 1.00 83.25 172 ARG A N 1
ATOM 1358 C CA . ARG A 1 172 ? 52.424 -3.823 -29.494 1.00 83.25 172 ARG A CA 1
ATOM 1359 C C . ARG A 1 172 ? 51.324 -4.590 -28.758 1.00 83.25 172 ARG A C 1
ATOM 1361 O O . ARG A 1 172 ? 50.935 -5.670 -29.183 1.00 83.25 172 ARG A O 1
ATOM 1368 N N . LYS A 1 173 ? 50.782 -4.031 -27.669 1.00 80.12 173 LYS A N 1
ATOM 1369 C CA . LYS A 1 173 ? 49.651 -4.632 -26.941 1.00 80.12 173 LYS A CA 1
ATOM 1370 C C . LYS A 1 173 ? 48.365 -4.648 -27.779 1.00 80.12 173 LYS A C 1
ATOM 1372 O O . LYS A 1 173 ? 47.606 -5.611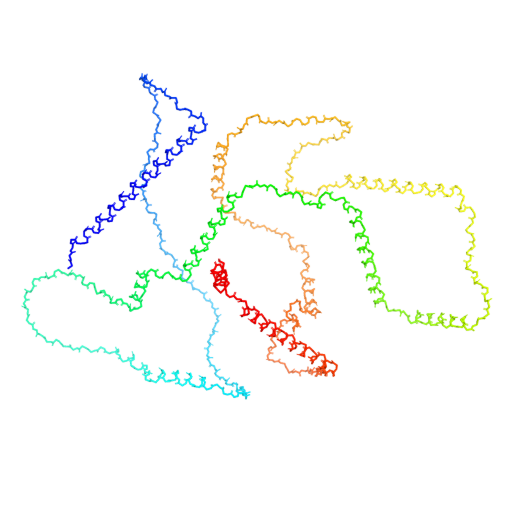 -27.697 1.00 80.12 173 LYS A O 1
ATOM 1377 N N . LYS A 1 174 ? 48.127 -3.601 -28.579 1.00 77.56 174 LYS A N 1
ATOM 1378 C CA . LYS A 1 174 ? 47.011 -3.537 -29.536 1.00 77.56 174 LYS A CA 1
ATOM 1379 C C . LYS A 1 174 ? 47.203 -4.523 -30.693 1.00 77.56 174 LYS A C 1
ATOM 1381 O O . LYS A 1 174 ? 46.255 -5.220 -31.024 1.00 77.56 174 LYS A O 1
ATOM 1386 N N . GLU A 1 175 ? 48.414 -4.640 -31.239 1.00 77.44 175 GLU A N 1
ATOM 1387 C CA . GLU A 1 175 ? 48.763 -5.626 -32.282 1.00 77.44 175 GLU A CA 1
ATOM 1388 C C . GLU A 1 175 ? 48.569 -7.073 -31.808 1.00 77.44 175 GLU A C 1
ATOM 1390 O O . GLU A 1 175 ? 48.103 -7.921 -32.562 1.00 77.44 175 GLU A O 1
ATOM 1395 N N . GLN A 1 176 ? 48.854 -7.350 -30.533 1.00 75.94 176 GLN A N 1
ATOM 1396 C CA . GLN A 1 176 ? 48.614 -8.656 -29.910 1.00 75.94 176 GLN A CA 1
ATOM 1397 C C . GLN A 1 176 ? 47.122 -8.947 -29.634 1.00 75.94 176 GLN A C 1
ATOM 1399 O O . GLN A 1 176 ? 46.812 -9.990 -29.065 1.00 75.94 176 GLN A O 1
ATOM 1404 N N . ASN A 1 177 ? 46.193 -8.053 -30.012 1.00 69.25 177 ASN A N 1
ATOM 1405 C CA . ASN A 1 177 ? 44.737 -8.186 -29.840 1.00 69.25 177 ASN A CA 1
ATOM 1406 C C . ASN A 1 177 ? 44.291 -8.550 -28.411 1.00 69.25 177 ASN A C 1
ATOM 1408 O O . ASN A 1 177 ? 43.213 -9.111 -28.198 1.00 69.25 177 ASN A O 1
ATOM 1412 N N . VAL A 1 178 ? 45.101 -8.211 -27.404 1.00 78.06 178 VAL A N 1
ATOM 1413 C CA . VAL A 1 178 ? 44.778 -8.483 -26.003 1.00 78.06 178 VAL A CA 1
ATOM 1414 C C . VAL A 1 178 ? 43.762 -7.445 -25.542 1.00 78.06 178 VAL A C 1
ATOM 1416 O O . VAL A 1 178 ? 44.120 -6.347 -25.103 1.00 78.06 178 VAL A O 1
ATOM 1419 N N . LYS A 1 179 ? 42.476 -7.788 -25.663 1.00 80.25 179 LYS A N 1
ATOM 1420 C CA . LYS A 1 179 ? 41.376 -6.959 -25.164 1.00 80.25 179 LYS A CA 1
ATOM 1421 C C . LYS A 1 179 ? 41.539 -6.734 -23.660 1.00 80.25 179 LYS A C 1
ATOM 1423 O O . LYS A 1 179 ? 41.896 -7.639 -22.903 1.00 80.25 179 LYS A O 1
ATOM 1428 N N . SER A 1 180 ? 41.277 -5.507 -23.217 1.00 81.75 180 SER A N 1
ATOM 1429 C CA . SER A 1 180 ? 41.212 -5.199 -21.786 1.00 81.75 180 SER A CA 1
ATOM 1430 C C . SER A 1 180 ? 40.079 -6.001 -21.137 1.00 81.75 180 SER A C 1
ATOM 1432 O O . SER A 1 180 ? 39.042 -6.208 -21.766 1.00 81.75 180 SER A O 1
ATOM 1434 N N . LYS A 1 181 ? 40.229 -6.399 -19.867 1.00 83.12 181 LYS A N 1
ATOM 1435 C CA . LYS A 1 181 ? 39.176 -7.106 -19.110 1.00 83.12 181 LYS A CA 1
ATOM 1436 C C . LYS A 1 181 ? 37.828 -6.376 -19.177 1.00 83.12 181 LYS A C 1
ATOM 1438 O O . LYS A 1 181 ? 36.803 -7.011 -19.383 1.00 83.12 181 LYS A O 1
ATOM 1443 N N . SER A 1 182 ? 37.856 -5.044 -19.114 1.00 77.25 182 SER A N 1
ATOM 1444 C CA . SER A 1 182 ? 36.671 -4.190 -19.257 1.00 77.25 182 SER A CA 1
ATOM 1445 C C . SER A 1 182 ? 36.000 -4.299 -20.629 1.00 77.25 182 SER A C 1
ATOM 1447 O O . SER A 1 182 ? 34.779 -4.278 -20.727 1.00 77.25 182 SER A O 1
ATOM 1449 N N . GLN A 1 183 ? 36.781 -4.442 -21.699 1.00 85.44 183 GLN A N 1
ATOM 1450 C CA . GLN A 1 183 ? 36.253 -4.582 -23.055 1.00 85.44 183 GLN A CA 1
ATOM 1451 C C . GLN A 1 183 ? 35.583 -5.948 -23.244 1.00 85.44 183 GLN A C 1
ATOM 1453 O O . GLN A 1 183 ? 34.505 -6.023 -23.822 1.00 85.44 183 GLN A O 1
ATOM 1458 N N . ILE A 1 184 ? 36.177 -7.006 -22.687 1.00 87.31 184 ILE A N 1
ATOM 1459 C CA . ILE A 1 184 ? 35.606 -8.361 -22.690 1.00 87.31 184 ILE A CA 1
ATOM 1460 C C . ILE A 1 184 ? 34.306 -8.401 -21.877 1.00 87.31 184 ILE A C 1
ATOM 1462 O O . ILE A 1 184 ? 33.330 -9.018 -22.290 1.00 87.31 184 ILE A O 1
ATOM 1466 N N . GLU A 1 185 ? 34.266 -7.724 -20.730 1.00 90.81 185 GLU A N 1
ATOM 1467 C CA . GLU A 1 185 ? 33.064 -7.636 -19.899 1.00 90.81 185 GLU A CA 1
ATOM 1468 C C . GLU A 1 185 ? 31.923 -6.896 -20.611 1.00 90.81 185 GLU A C 1
ATOM 1470 O O . GLU A 1 185 ? 30.784 -7.361 -20.600 1.00 90.81 185 GLU A O 1
ATOM 1475 N N . MET A 1 186 ? 32.226 -5.790 -21.295 1.00 88.62 186 MET A N 1
ATOM 1476 C CA . MET A 1 186 ? 31.247 -5.060 -22.103 1.00 88.62 186 MET A CA 1
ATOM 1477 C C . MET A 1 186 ? 30.709 -5.903 -23.263 1.00 88.62 186 MET A C 1
ATOM 1479 O O . MET A 1 186 ? 29.498 -5.935 -23.476 1.00 88.62 186 MET A O 1
ATOM 1483 N N . GLU A 1 187 ? 31.579 -6.620 -23.977 1.00 92.62 187 GLU A N 1
ATOM 1484 C CA . GLU A 1 187 ? 31.178 -7.541 -25.048 1.00 92.62 187 GLU A CA 1
ATOM 1485 C C . GLU A 1 187 ? 30.303 -8.684 -24.510 1.00 92.62 187 GLU A C 1
ATOM 1487 O O . GLU A 1 187 ? 29.246 -8.962 -25.068 1.00 92.62 187 GLU A O 1
ATOM 1492 N N . ASN A 1 188 ? 30.663 -9.282 -23.372 1.00 94.31 188 ASN A N 1
ATOM 1493 C CA . ASN A 1 188 ? 29.857 -10.321 -22.727 1.00 94.31 188 ASN A CA 1
ATOM 1494 C C . ASN A 1 188 ? 28.490 -9.809 -22.261 1.00 94.31 188 ASN A C 1
ATOM 1496 O O . ASN A 1 188 ? 27.497 -10.523 -22.375 1.00 94.31 188 ASN A O 1
ATOM 1500 N N . ASN A 1 189 ? 28.412 -8.584 -21.741 1.00 93.06 189 ASN A N 1
ATOM 1501 C CA . ASN A 1 189 ? 27.140 -7.978 -21.348 1.00 93.06 189 ASN A CA 1
ATOM 1502 C C . ASN A 1 189 ? 26.240 -7.714 -22.559 1.00 93.06 189 ASN A C 1
ATOM 1504 O O . ASN A 1 189 ? 25.030 -7.903 -22.465 1.00 93.06 189 ASN A O 1
ATOM 1508 N N . LEU A 1 190 ? 26.812 -7.310 -23.696 1.00 94.31 190 LEU A N 1
ATOM 1509 C CA . LEU A 1 190 ? 26.064 -7.162 -24.945 1.00 94.31 190 LEU A CA 1
ATOM 1510 C C . LEU A 1 190 ? 25.552 -8.513 -25.454 1.00 94.31 190 LEU A C 1
ATOM 1512 O O . LEU A 1 190 ? 24.380 -8.613 -25.803 1.00 94.31 190 LEU A O 1
ATOM 1516 N N . LEU A 1 191 ? 26.383 -9.557 -25.417 1.00 94.44 191 LEU A N 1
ATOM 1517 C CA . LEU A 1 191 ? 25.973 -10.910 -25.801 1.00 94.44 191 LEU A CA 1
ATOM 1518 C C . LEU A 1 191 ? 24.872 -11.459 -24.887 1.00 94.44 191 LEU A C 1
ATOM 1520 O O . LEU A 1 191 ? 23.898 -12.025 -25.372 1.00 94.44 191 LEU A O 1
ATOM 1524 N N . LYS A 1 192 ? 24.972 -11.245 -23.569 1.00 95.62 192 LYS A N 1
ATOM 1525 C CA . LYS A 1 192 ? 23.914 -11.629 -22.621 1.00 95.62 192 LYS A CA 1
ATOM 1526 C C . LYS A 1 192 ? 22.589 -10.943 -22.935 1.00 95.62 192 LYS A C 1
ATOM 1528 O O . LYS A 1 192 ? 21.564 -11.612 -22.926 1.00 95.62 192 LYS A O 1
ATOM 1533 N N . LYS A 1 193 ? 22.619 -9.644 -23.248 1.00 95.56 193 LYS A N 1
ATOM 1534 C CA . LYS A 1 193 ? 21.421 -8.894 -23.644 1.00 95.56 193 LYS A CA 1
ATOM 1535 C C . LYS A 1 193 ? 20.803 -9.441 -24.925 1.00 95.56 193 LYS A C 1
ATOM 1537 O O . LYS A 1 193 ? 19.602 -9.642 -24.958 1.00 95.56 193 LYS A O 1
ATOM 1542 N N . GLN A 1 194 ? 21.613 -9.735 -25.941 1.00 92.69 194 GLN A N 1
ATOM 1543 C CA . GLN A 1 194 ? 21.120 -10.322 -27.191 1.00 92.69 194 GLN A CA 1
ATOM 1544 C C . GLN A 1 194 ? 20.450 -11.681 -26.956 1.00 92.69 194 GLN A C 1
ATOM 1546 O O . GLN A 1 194 ? 19.356 -11.916 -27.456 1.00 92.69 194 GLN A O 1
ATOM 1551 N N . LEU A 1 195 ? 21.057 -12.546 -26.138 1.00 93.94 195 LEU A N 1
ATOM 1552 C CA . LEU A 1 195 ? 20.469 -13.840 -25.779 1.00 93.94 195 LEU A CA 1
ATOM 1553 C C . LEU A 1 195 ? 19.166 -13.693 -24.979 1.00 93.94 195 LEU A C 1
ATOM 1555 O O . LEU A 1 195 ? 18.235 -14.471 -25.173 1.00 93.94 195 LEU A O 1
ATOM 1559 N N . GLU A 1 196 ? 19.091 -12.707 -24.084 1.00 92.06 196 GLU A N 1
ATOM 1560 C CA . GLU A 1 196 ? 17.881 -12.390 -23.321 1.00 92.06 196 GLU A CA 1
ATOM 1561 C C . GLU A 1 196 ? 16.767 -11.864 -24.239 1.00 92.06 196 GLU A C 1
ATOM 1563 O O . GLU A 1 196 ? 15.650 -12.372 -24.191 1.00 92.06 196 GLU A O 1
ATOM 1568 N N . GLU A 1 197 ? 17.081 -10.940 -25.150 1.00 92.31 197 GLU A N 1
ATOM 1569 C CA . GLU A 1 197 ? 16.154 -10.404 -26.155 1.00 92.31 197 GLU A CA 1
ATOM 1570 C C . GLU A 1 197 ? 15.641 -11.495 -27.113 1.00 92.31 197 GLU A C 1
ATOM 1572 O O . GLU A 1 197 ? 14.447 -11.547 -27.422 1.00 92.31 197 GLU A O 1
ATOM 1577 N N . GLU A 1 198 ? 16.506 -12.407 -27.565 1.00 90.75 198 GLU A N 1
ATOM 1578 C CA . GLU A 1 198 ? 16.117 -13.554 -28.394 1.00 90.75 198 GLU A CA 1
ATOM 1579 C C . GLU A 1 198 ? 15.216 -14.531 -27.625 1.00 90.75 198 GLU A C 1
ATOM 1581 O O . GLU A 1 198 ? 14.207 -14.998 -28.165 1.00 90.75 198 GLU A O 1
ATOM 1586 N N . ALA A 1 199 ? 15.525 -14.802 -26.354 1.00 89.25 199 ALA A N 1
ATOM 1587 C CA . ALA A 1 199 ? 14.689 -15.623 -25.481 1.00 89.25 199 ALA A CA 1
ATOM 1588 C C . ALA A 1 199 ? 13.317 -14.974 -25.222 1.00 89.25 199 ALA A C 1
ATOM 1590 O O . ALA A 1 199 ? 12.289 -15.658 -25.212 1.00 89.25 199 ALA A O 1
ATOM 1591 N N . GLU A 1 200 ? 13.271 -13.650 -25.071 1.00 87.69 200 GLU A N 1
ATOM 1592 C CA . GLU A 1 200 ? 12.031 -12.884 -24.959 1.00 87.69 200 GLU A CA 1
ATOM 1593 C C . GLU A 1 200 ? 11.222 -12.904 -26.261 1.00 87.69 200 GLU A C 1
ATOM 1595 O O . GLU A 1 200 ? 10.005 -13.083 -26.216 1.00 87.69 200 GLU A O 1
ATOM 1600 N N . CYS A 1 201 ? 11.868 -12.810 -27.425 1.00 81.12 201 CYS A N 1
ATOM 1601 C CA . CYS A 1 201 ? 11.197 -12.900 -28.725 1.00 81.12 201 CYS A CA 1
ATOM 1602 C C . CYS A 1 201 ? 10.608 -14.297 -28.988 1.00 81.12 201 CYS A C 1
ATOM 1604 O O . CYS A 1 201 ? 9.563 -14.422 -29.632 1.00 81.12 201 CYS A O 1
ATOM 1606 N N . GLN A 1 202 ? 11.237 -15.355 -28.469 1.00 84.38 202 GLN A N 1
ATOM 1607 C CA . GLN A 1 202 ? 10.702 -16.722 -28.520 1.00 84.38 202 GLN A CA 1
ATOM 1608 C C . GLN A 1 202 ? 9.503 -16.924 -27.576 1.00 84.38 202 GLN A C 1
ATOM 1610 O O . GLN A 1 202 ? 8.683 -17.830 -27.784 1.00 84.38 202 GLN A O 1
ATOM 1615 N N . LYS A 1 203 ? 9.344 -16.071 -26.556 1.00 87.38 203 LYS A N 1
ATOM 1616 C CA . LYS A 1 203 ? 8.215 -16.113 -25.625 1.00 87.38 203 LYS A CA 1
ATOM 1617 C C . LYS A 1 203 ? 6.951 -15.595 -26.309 1.00 87.38 203 LYS A C 1
ATOM 1619 O O . LYS A 1 203 ? 6.692 -14.400 -26.410 1.00 87.38 203 LYS A O 1
ATOM 1624 N N . LYS A 1 204 ? 6.081 -16.515 -26.719 1.00 85.62 204 LYS A N 1
ATOM 1625 C CA . LYS A 1 204 ? 4.727 -16.167 -27.173 1.00 85.62 204 LYS A CA 1
ATOM 1626 C C . LYS A 1 204 ? 3.964 -15.544 -26.003 1.00 85.62 204 LYS A C 1
ATOM 1628 O O . LYS A 1 204 ? 3.734 -16.210 -24.993 1.00 85.62 204 LYS A O 1
ATOM 1633 N N . PHE A 1 205 ? 3.583 -14.275 -26.134 1.00 81.69 205 PHE A N 1
ATOM 1634 C CA . PHE A 1 205 ? 2.814 -13.566 -25.116 1.00 81.69 205 PHE A CA 1
ATOM 1635 C C . PHE A 1 205 ? 1.521 -14.330 -24.805 1.00 81.69 205 PHE A C 1
ATOM 1637 O O . PHE A 1 205 ? 0.670 -14.538 -25.670 1.00 81.69 205 PHE A O 1
ATOM 1644 N N . ARG A 1 206 ? 1.389 -14.759 -23.552 1.00 85.56 206 ARG A N 1
ATOM 1645 C CA . ARG A 1 206 ? 0.159 -15.298 -22.977 1.00 85.56 206 ARG A CA 1
ATOM 1646 C C . ARG A 1 206 ? -0.141 -14.485 -21.732 1.00 85.56 206 ARG A C 1
ATOM 1648 O O . ARG A 1 206 ? 0.771 -14.178 -20.967 1.00 85.56 206 ARG A O 1
ATOM 1655 N N . ALA A 1 207 ? -1.405 -14.122 -21.545 1.00 87.94 207 ALA A N 1
ATOM 1656 C CA . ALA A 1 207 ? -1.820 -13.453 -20.324 1.00 87.94 207 ALA A CA 1
ATOM 1657 C C . ALA A 1 207 ? -1.545 -14.368 -19.124 1.00 87.94 207 ALA A C 1
ATOM 1659 O O . ALA A 1 207 ? -1.821 -15.569 -19.179 1.00 87.94 207 ALA A O 1
ATOM 1660 N N . ASN A 1 208 ? -1.016 -13.797 -18.042 1.00 88.81 208 ASN A N 1
ATOM 1661 C CA . ASN A 1 208 ? -0.919 -14.522 -16.783 1.00 88.81 208 ASN A CA 1
ATOM 1662 C C . ASN A 1 208 ? -2.342 -14.863 -16.320 1.00 88.81 208 ASN A C 1
ATOM 1664 O O . ASN A 1 208 ? -3.206 -13.978 -16.350 1.00 88.81 208 ASN A O 1
ATOM 1668 N N . PRO A 1 209 ? -2.610 -16.118 -15.915 1.00 90.50 209 PRO A N 1
ATOM 1669 C CA . PRO A 1 209 ? -3.927 -16.480 -15.423 1.00 90.50 209 PRO A CA 1
ATOM 1670 C C . PRO A 1 209 ? -4.265 -15.629 -14.202 1.00 90.50 209 PRO A C 1
ATOM 1672 O O . PRO A 1 209 ? -3.385 -15.221 -13.437 1.00 90.50 209 PRO A O 1
ATOM 1675 N N . VAL A 1 210 ? -5.555 -15.351 -14.033 1.00 87.50 210 VAL A N 1
ATOM 1676 C CA . VAL A 1 210 ? -6.039 -14.574 -12.894 1.00 87.50 210 VAL A CA 1
ATOM 1677 C C . VAL A 1 210 ? -5.600 -15.277 -11.600 1.00 87.50 210 VAL A C 1
ATOM 1679 O O . VAL A 1 210 ? -5.791 -16.491 -11.485 1.00 87.50 210 VAL A O 1
ATOM 1682 N N . PRO A 1 211 ? -5.003 -14.555 -10.631 1.00 92.81 211 PRO A N 1
ATOM 1683 C CA . PRO A 1 211 ? -4.591 -15.147 -9.366 1.00 92.81 211 PRO A CA 1
ATOM 1684 C C . PRO A 1 211 ? -5.739 -15.899 -8.690 1.00 92.81 211 PRO A C 1
ATOM 1686 O O . PRO A 1 211 ? -6.858 -15.391 -8.614 1.00 92.81 211 PRO A O 1
ATOM 1689 N N . ALA A 1 212 ? -5.441 -17.077 -8.135 1.00 85.75 212 ALA A N 1
ATOM 1690 C CA . ALA A 1 212 ? -6.437 -17.958 -7.519 1.00 85.75 212 ALA A CA 1
ATOM 1691 C C . ALA A 1 212 ? -7.286 -17.261 -6.435 1.00 85.75 212 ALA A C 1
ATOM 1693 O O . ALA A 1 212 ? -8.466 -17.559 -6.279 1.00 85.75 212 ALA A O 1
ATOM 1694 N N . ALA A 1 213 ? -6.708 -16.275 -5.741 1.00 87.25 213 ALA A N 1
ATOM 1695 C CA . ALA A 1 213 ? -7.379 -15.476 -4.716 1.00 87.25 213 ALA A CA 1
ATOM 1696 C C . ALA A 1 213 ? -8.615 -14.709 -5.222 1.00 87.25 213 ALA A C 1
ATOM 1698 O O . ALA A 1 213 ? -9.498 -14.403 -4.428 1.00 87.25 213 ALA A O 1
ATOM 1699 N N . VAL A 1 214 ? -8.701 -14.413 -6.524 1.00 86.94 214 VAL A N 1
ATOM 1700 C CA . VAL A 1 214 ? -9.865 -13.742 -7.128 1.00 86.94 214 VAL A CA 1
ATOM 1701 C C . VAL A 1 214 ? -11.078 -14.676 -7.196 1.00 86.94 214 VAL A C 1
ATOM 1703 O O . VAL A 1 214 ? -12.210 -14.206 -7.158 1.00 86.94 214 VAL A O 1
ATOM 1706 N N . PHE A 1 215 ? -10.856 -15.992 -7.245 1.00 88.19 215 PHE A N 1
ATOM 1707 C CA . PHE A 1 215 ? -11.926 -16.991 -7.278 1.00 88.19 215 PHE A CA 1
ATOM 1708 C C . PHE A 1 215 ? -12.438 -17.380 -5.882 1.00 88.19 215 PHE A C 1
ATOM 1710 O O . PHE A 1 215 ? -13.438 -18.085 -5.778 1.00 88.19 215 PHE A O 1
ATOM 1717 N N . LEU A 1 216 ? -11.782 -16.929 -4.806 1.00 89.69 216 LEU A N 1
ATOM 1718 C CA . LEU A 1 216 ? -12.170 -17.262 -3.435 1.00 89.69 216 LEU A CA 1
ATOM 1719 C C . LEU A 1 216 ? -13.079 -16.167 -2.837 1.00 89.69 216 LEU A C 1
ATOM 1721 O O . LEU A 1 216 ? -12.682 -15.001 -2.780 1.00 89.69 216 LEU A O 1
ATOM 1725 N N . PRO A 1 217 ? -14.282 -16.501 -2.331 1.00 88.06 217 PRO A N 1
ATOM 1726 C CA . PRO A 1 217 ? -15.171 -15.545 -1.668 1.00 88.06 217 PRO A CA 1
ATOM 1727 C C . PRO A 1 217 ? -14.696 -15.217 -0.234 1.00 88.06 217 PRO A C 1
ATOM 1729 O O . PRO A 1 217 ? -15.258 -15.675 0.757 1.00 88.06 217 PRO A O 1
ATOM 1732 N N . LEU A 1 218 ? -13.662 -14.376 -0.112 1.00 91.31 218 LEU A N 1
ATOM 1733 C CA . LEU A 1 218 ? -12.947 -14.062 1.144 1.00 91.31 218 LEU A CA 1
ATOM 1734 C C . LEU A 1 218 ? -13.667 -13.091 2.104 1.00 91.31 218 LEU A C 1
ATOM 1736 O O . LEU A 1 218 ? -13.098 -12.682 3.117 1.00 91.31 218 LEU A O 1
ATOM 1740 N N . TYR A 1 219 ? -14.899 -12.682 1.803 1.00 91.50 219 TYR A N 1
ATOM 1741 C CA . TYR A 1 219 ? -15.603 -11.617 2.530 1.00 91.50 219 TYR A CA 1
ATOM 1742 C C . TYR A 1 219 ? -15.678 -11.860 4.047 1.00 91.50 219 TYR A C 1
ATOM 1744 O O . TYR A 1 219 ? -15.313 -10.985 4.835 1.00 91.50 219 TYR A O 1
ATOM 1752 N N . HIS A 1 220 ? -16.079 -13.065 4.457 1.00 93.88 220 HIS A N 1
ATOM 1753 C CA . HIS A 1 220 ? -16.229 -13.424 5.869 1.00 93.88 220 HIS A CA 1
ATOM 1754 C C . HIS A 1 220 ? -14.888 -13.408 6.614 1.00 93.88 220 HIS A C 1
ATOM 1756 O O . HIS A 1 220 ? -14.791 -12.857 7.710 1.00 93.88 220 HIS A O 1
ATOM 1762 N N . GLU A 1 221 ? -13.824 -13.910 5.987 1.00 92.81 221 GLU A N 1
ATOM 1763 C CA . GLU A 1 221 ? -12.489 -13.887 6.583 1.00 92.81 221 GLU A CA 1
ATOM 1764 C C . GLU A 1 221 ? -11.928 -12.464 6.696 1.00 92.81 221 GLU A C 1
ATOM 1766 O O . GLU A 1 221 ? -11.228 -12.127 7.651 1.00 92.81 221 GLU A O 1
ATOM 1771 N N . ILE A 1 222 ? -12.218 -11.600 5.719 1.00 94.06 222 ILE A N 1
ATOM 1772 C CA . ILE A 1 222 ? -11.822 -10.188 5.759 1.00 94.06 222 ILE A CA 1
ATOM 1773 C C . ILE A 1 222 ? -12.531 -9.483 6.918 1.00 94.06 222 ILE A C 1
ATOM 1775 O O . ILE A 1 222 ? -11.892 -8.728 7.656 1.00 94.06 222 ILE A O 1
ATOM 1779 N N . ILE A 1 223 ? -13.824 -9.745 7.118 1.00 96.19 223 ILE A N 1
ATOM 1780 C CA . ILE A 1 223 ? -14.591 -9.189 8.239 1.00 96.19 223 ILE A CA 1
ATOM 1781 C C . ILE A 1 223 ? -14.020 -9.651 9.572 1.00 96.19 223 ILE A C 1
ATOM 1783 O O . ILE A 1 223 ? -13.731 -8.806 10.421 1.00 96.19 223 ILE A O 1
ATOM 1787 N N . GLN A 1 224 ? -13.789 -10.951 9.733 1.00 95.31 224 GLN A N 1
ATOM 1788 C CA . GLN A 1 224 ? -13.254 -11.514 10.965 1.00 95.31 224 GLN A CA 1
ATOM 1789 C C . GLN A 1 224 ? -11.879 -10.919 11.307 1.00 95.31 224 GLN A C 1
ATOM 1791 O O . GLN A 1 224 ? -11.689 -10.386 12.402 1.00 95.31 224 GLN A O 1
ATOM 1796 N N . ARG A 1 225 ? -10.952 -10.865 10.340 1.00 95.62 225 ARG A N 1
ATOM 1797 C CA . ARG A 1 225 ? -9.634 -10.228 10.528 1.00 95.62 225 ARG A CA 1
ATOM 1798 C C . ARG A 1 225 ? -9.753 -8.743 10.878 1.00 95.62 225 ARG A C 1
ATOM 1800 O O . ARG A 1 225 ? -8.974 -8.213 11.672 1.00 95.62 225 ARG A O 1
ATOM 1807 N N . ASN A 1 226 ? -10.717 -8.034 10.292 1.00 95.69 226 ASN A N 1
ATOM 1808 C CA . ASN A 1 226 ? -10.968 -6.626 10.605 1.00 95.69 226 ASN A CA 1
ATOM 1809 C C . ASN A 1 226 ? -11.546 -6.443 12.017 1.00 95.69 226 ASN A C 1
ATOM 1811 O O . ASN A 1 226 ? -11.224 -5.462 12.688 1.00 95.69 226 ASN A O 1
ATOM 1815 N N . GLU A 1 227 ? -12.393 -7.354 12.487 1.00 96.19 227 GLU A N 1
ATOM 1816 C CA . GLU A 1 227 ? -12.903 -7.370 13.859 1.00 96.19 227 GLU A CA 1
ATOM 1817 C C . GLU A 1 227 ? -11.812 -7.662 14.877 1.00 96.19 227 GLU A C 1
ATOM 1819 O O . GLU A 1 227 ? -11.702 -6.941 15.866 1.00 96.19 227 GLU A O 1
ATOM 1824 N N . GLU A 1 228 ? -10.960 -8.645 14.613 1.00 96.75 228 GLU A N 1
ATOM 1825 C CA . GLU A 1 228 ? -9.791 -8.960 15.436 1.00 96.75 228 GLU A CA 1
ATOM 1826 C C . GLU A 1 228 ? -8.835 -7.768 15.516 1.00 96.75 228 GLU A C 1
ATOM 1828 O O . GLU A 1 228 ? -8.390 -7.392 16.602 1.00 96.75 228 GLU A O 1
ATOM 1833 N N . ARG A 1 229 ? -8.599 -7.084 14.389 1.00 96.56 229 ARG A N 1
ATOM 1834 C CA . ARG A 1 229 ? -7.819 -5.839 14.367 1.00 96.56 229 ARG A CA 1
ATOM 1835 C C . ARG A 1 229 ? -8.478 -4.735 15.194 1.00 96.56 229 ARG A C 1
ATOM 1837 O O . ARG A 1 229 ? -7.798 -4.036 15.939 1.00 96.56 229 ARG A O 1
ATOM 1844 N N . ARG A 1 230 ? -9.802 -4.570 15.102 1.00 96.62 230 ARG A N 1
ATOM 1845 C CA . ARG A 1 230 ? -10.546 -3.587 15.913 1.00 96.62 230 ARG A CA 1
ATOM 1846 C C . ARG A 1 230 ? -10.458 -3.913 17.407 1.00 96.62 230 ARG A C 1
ATOM 1848 O O . ARG A 1 230 ? -10.236 -3.003 18.208 1.00 96.62 230 ARG A O 1
ATOM 1855 N N . LYS A 1 231 ? -10.594 -5.188 17.784 1.00 97.44 231 LYS A N 1
ATOM 1856 C CA . LYS A 1 231 ? -10.483 -5.663 19.172 1.00 97.44 231 LYS A CA 1
ATOM 1857 C C . LYS A 1 231 ? -9.078 -5.430 19.725 1.00 97.44 231 LYS A C 1
ATOM 1859 O O . LYS A 1 231 ? -8.950 -4.779 20.759 1.00 97.44 231 LYS A O 1
ATOM 1864 N N . SER A 1 232 ? -8.037 -5.835 18.999 1.00 96.88 232 SER A N 1
ATOM 1865 C CA . SER A 1 232 ? -6.646 -5.681 19.447 1.00 96.88 232 SER A CA 1
ATOM 1866 C C . SER A 1 232 ? -6.239 -4.215 19.613 1.00 96.88 232 SER A C 1
ATOM 1868 O O . SER A 1 232 ? -5.593 -3.854 20.597 1.00 96.88 232 SER A O 1
ATOM 1870 N N . VAL A 1 233 ? -6.681 -3.327 18.716 1.00 97.12 233 VAL A N 1
ATOM 1871 C CA . VAL A 1 233 ? -6.460 -1.878 18.860 1.00 97.12 233 VAL A CA 1
ATOM 1872 C C . VAL A 1 233 ? -7.168 -1.331 20.101 1.00 97.12 233 VAL A C 1
ATOM 1874 O O . VAL A 1 233 ? -6.571 -0.553 20.849 1.00 97.12 233 VAL A O 1
ATOM 1877 N N . LYS A 1 234 ? -8.413 -1.750 20.358 1.00 96.81 234 LYS A N 1
ATOM 1878 C CA . LYS A 1 234 ? -9.187 -1.323 21.533 1.00 96.81 234 LYS A CA 1
ATOM 1879 C C . LYS A 1 234 ? -8.538 -1.789 22.836 1.00 96.81 234 LYS A C 1
ATOM 1881 O O . LYS A 1 234 ? -8.423 -1.001 23.772 1.00 96.81 234 LYS A O 1
ATOM 1886 N N . GLU A 1 235 ? -8.068 -3.030 22.887 1.00 96.62 235 GLU A N 1
ATOM 1887 C CA . GLU A 1 235 ? -7.357 -3.584 24.042 1.00 96.62 235 GLU A CA 1
ATOM 1888 C C . GLU A 1 235 ? -6.021 -2.886 24.270 1.00 96.62 235 GLU A C 1
ATOM 1890 O O . GLU A 1 235 ? -5.751 -2.429 25.378 1.00 96.62 235 GLU A O 1
ATOM 1895 N N . ARG A 1 236 ? -5.219 -2.693 23.217 1.00 96.75 236 ARG A N 1
ATOM 1896 C CA . ARG A 1 236 ? -3.949 -1.961 23.307 1.00 96.75 236 ARG A CA 1
ATOM 1897 C C . ARG A 1 236 ? -4.155 -0.525 23.787 1.00 96.75 236 ARG A C 1
ATOM 1899 O O . ARG A 1 236 ? -3.389 -0.034 24.614 1.00 96.75 236 ARG A O 1
ATOM 1906 N N . SER A 1 237 ? -5.192 0.145 23.288 1.00 95.19 237 SER A N 1
ATOM 1907 C CA . SER A 1 237 ? -5.572 1.489 23.731 1.00 95.19 237 SER A CA 1
ATOM 1908 C C . SER A 1 237 ? -5.989 1.496 25.205 1.00 95.19 237 SER A C 1
ATOM 1910 O O . SER A 1 237 ? -5.490 2.319 25.972 1.00 95.19 237 SER A O 1
ATOM 1912 N N . LYS A 1 238 ? -6.810 0.527 25.633 1.00 96.62 238 LYS A N 1
ATOM 1913 C CA . LYS A 1 238 ? -7.211 0.345 27.036 1.00 96.62 238 LYS A CA 1
ATOM 1914 C C . LYS A 1 238 ? -6.003 0.123 27.946 1.00 96.62 238 LYS A C 1
ATOM 1916 O O . LYS A 1 238 ? -5.905 0.777 28.977 1.00 96.62 238 LYS A O 1
ATOM 1921 N N . LEU A 1 239 ? -5.074 -0.753 27.565 1.00 95.69 239 LEU A N 1
ATOM 1922 C CA . LEU A 1 239 ? -3.852 -1.016 28.331 1.00 95.69 239 LEU A CA 1
ATOM 1923 C C . LEU A 1 239 ? -2.986 0.239 28.454 1.00 95.69 239 LEU A C 1
ATOM 1925 O O . LEU A 1 239 ? -2.499 0.544 29.538 1.00 95.69 239 LEU A O 1
ATOM 1929 N N . LYS A 1 240 ? -2.846 1.009 27.370 1.00 94.19 240 LYS A N 1
ATOM 1930 C CA . LYS A 1 240 ? -2.111 2.279 27.384 1.00 94.19 240 LYS A CA 1
ATOM 1931 C C . LYS A 1 240 ? -2.764 3.306 28.311 1.00 94.19 240 LYS A C 1
ATOM 1933 O O . LYS A 1 240 ? -2.059 3.980 29.057 1.00 94.19 240 LYS A O 1
ATOM 1938 N N . LEU A 1 241 ? -4.095 3.395 28.289 1.00 91.94 241 LEU A N 1
ATOM 1939 C CA . LEU A 1 241 ? -4.857 4.265 29.182 1.00 91.94 241 LEU A CA 1
ATOM 1940 C C . LEU A 1 241 ? -4.643 3.856 30.641 1.00 91.94 241 LEU A C 1
ATOM 1942 O O . LEU A 1 241 ? -4.264 4.700 31.447 1.00 91.94 241 LEU A O 1
ATOM 1946 N N . LEU A 1 242 ? -4.800 2.570 30.964 1.00 89.25 242 LEU A N 1
ATOM 1947 C CA . LEU A 1 242 ? -4.590 2.050 32.317 1.00 89.25 242 LEU A CA 1
ATOM 1948 C C . LEU A 1 242 ? -3.157 2.277 32.811 1.00 89.25 242 LEU A C 1
ATOM 1950 O O . LEU A 1 242 ? -2.974 2.681 33.951 1.00 89.25 242 LEU A O 1
ATOM 1954 N N . ALA A 1 243 ? -2.152 2.089 31.955 1.00 89.88 243 ALA A N 1
ATOM 1955 C CA . ALA A 1 243 ? -0.758 2.362 32.298 1.00 89.88 243 ALA A CA 1
ATOM 1956 C C . ALA A 1 243 ? -0.492 3.856 32.563 1.00 89.88 243 ALA A C 1
ATOM 1958 O O . ALA A 1 243 ? 0.350 4.200 33.387 1.00 89.88 243 ALA A O 1
ATOM 1959 N N . SER A 1 244 ? -1.204 4.751 31.869 1.00 87.88 244 SER A N 1
ATOM 1960 C CA . SER A 1 244 ? -1.111 6.202 32.087 1.00 87.88 244 SER A CA 1
ATOM 1961 C C . SER A 1 244 ? -1.943 6.701 33.271 1.00 87.88 244 SER A C 1
ATOM 1963 O O . SER A 1 244 ? -1.698 7.795 33.784 1.00 87.88 244 SER A O 1
ATOM 1965 N N . GLN A 1 245 ? -2.931 5.916 33.706 1.00 85.62 245 GLN A N 1
ATOM 1966 C CA . GLN A 1 245 ? -3.820 6.275 34.795 1.00 85.62 245 GLN A CA 1
ATOM 1967 C C . GLN A 1 245 ? -3.052 6.184 36.114 1.00 85.62 245 GLN A C 1
ATOM 1969 O O . GLN A 1 245 ? -2.675 5.104 36.556 1.00 85.62 245 GLN A O 1
ATOM 1974 N N . LYS A 1 246 ? -2.851 7.327 36.772 1.00 83.88 246 LYS A N 1
ATOM 1975 C CA . LYS A 1 246 ? -2.410 7.378 38.168 1.00 83.88 246 LYS A CA 1
ATOM 1976 C C . LYS A 1 246 ? -3.662 7.353 39.044 1.00 83.88 246 LYS A C 1
ATOM 1978 O O . LYS A 1 246 ? -4.334 8.385 39.123 1.00 83.88 246 LYS A O 1
ATOM 1983 N N . PRO A 1 247 ? -4.053 6.205 39.627 1.00 82.44 247 PRO A N 1
ATOM 1984 C CA . PRO A 1 247 ? -5.229 6.170 40.480 1.00 82.44 247 PRO A CA 1
ATOM 1985 C C . PRO A 1 247 ? -5.034 7.138 41.650 1.00 82.44 247 PRO A C 1
ATOM 1987 O O . PRO A 1 247 ? -3.961 7.217 42.245 1.00 82.44 247 PRO A O 1
ATOM 1990 N N . PHE A 1 248 ? -6.073 7.907 41.971 1.00 79.12 248 PHE A N 1
ATOM 1991 C CA . PHE A 1 248 ? -6.058 8.745 43.165 1.00 79.12 248 PHE A CA 1
ATOM 1992 C C . PHE A 1 248 ? -5.872 7.859 44.403 1.00 79.12 248 PHE A C 1
ATOM 1994 O O . PHE A 1 248 ? -6.407 6.750 44.445 1.00 79.12 248 PHE A O 1
ATOM 2001 N N . LYS A 1 249 ? -5.202 8.372 45.445 1.00 81.69 249 LYS A N 1
ATOM 2002 C CA . LYS A 1 249 ? -4.974 7.657 46.722 1.00 81.69 249 LYS A CA 1
ATOM 2003 C C . LYS A 1 249 ? -6.260 7.062 47.323 1.00 81.69 249 LYS A C 1
ATOM 2005 O O . LYS A 1 249 ? -6.221 6.081 48.057 1.00 81.69 249 LYS A O 1
ATOM 2010 N N . PHE A 1 250 ? -7.411 7.651 46.997 1.00 79.38 250 PHE A N 1
ATOM 2011 C CA . PHE A 1 250 ? -8.728 7.156 47.382 1.00 79.38 250 PHE A CA 1
ATOM 2012 C C . PHE A 1 250 ? -9.087 5.798 46.750 1.00 79.38 250 PHE A C 1
ATOM 2014 O O . PHE A 1 250 ? -9.628 4.948 47.445 1.00 79.38 250 PHE A O 1
ATOM 2021 N N . ILE A 1 251 ? -8.737 5.551 45.483 1.00 84.38 251 ILE A N 1
ATOM 2022 C CA . ILE A 1 251 ? -9.052 4.294 44.778 1.00 84.38 251 ILE A CA 1
ATOM 2023 C C . ILE A 1 251 ? -8.253 3.126 45.366 1.00 84.38 251 ILE A C 1
ATOM 2025 O O . ILE A 1 251 ? -8.785 2.032 45.531 1.00 84.38 251 ILE A O 1
ATOM 2029 N N . GLU A 1 252 ? -6.984 3.348 45.708 1.00 82.69 252 GLU A N 1
ATOM 2030 C CA . GLU A 1 252 ? -6.155 2.340 46.382 1.00 82.69 252 GLU A CA 1
ATOM 2031 C C . GLU A 1 252 ? -6.683 2.040 47.789 1.00 82.69 252 GLU A C 1
ATOM 2033 O O . GLU A 1 252 ? -6.873 0.877 48.136 1.00 82.69 252 GLU A O 1
ATOM 2038 N N . ARG A 1 253 ? -7.028 3.082 48.560 1.00 84.81 253 ARG A N 1
ATOM 2039 C CA . ARG A 1 253 ? -7.646 2.948 49.889 1.00 84.81 253 ARG A CA 1
ATOM 2040 C C . ARG A 1 253 ? -8.978 2.195 49.838 1.00 84.81 253 ARG A C 1
ATOM 2042 O O . ARG A 1 253 ? -9.249 1.359 50.695 1.00 84.81 253 ARG A O 1
ATOM 2049 N N . GLU A 1 254 ? -9.826 2.486 48.857 1.00 86.12 254 GLU A N 1
ATOM 2050 C CA . GLU A 1 254 ? -11.126 1.833 48.701 1.00 86.12 254 GLU A CA 1
ATOM 2051 C C . GLU A 1 254 ? -10.980 0.376 48.236 1.00 86.12 254 GLU A C 1
ATOM 2053 O O . GLU A 1 254 ? -11.697 -0.495 48.730 1.00 86.12 254 GLU A O 1
ATOM 2058 N N . LYS A 1 255 ? -10.000 0.077 47.368 1.00 87.12 255 LYS A N 1
ATOM 2059 C CA . LYS A 1 255 ? -9.623 -1.302 47.018 1.00 87.12 255 LYS A CA 1
ATOM 2060 C C . LYS A 1 255 ? -9.140 -2.083 48.233 1.00 87.12 255 LYS A C 1
ATOM 2062 O O . LYS A 1 255 ? -9.663 -3.164 48.469 1.00 87.12 255 LYS A O 1
ATOM 2067 N N . GLN A 1 256 ? -8.242 -1.513 49.036 1.00 86.06 256 GLN A N 1
ATOM 2068 C CA . GLN A 1 256 ? -7.767 -2.130 50.277 1.00 86.06 256 GLN A CA 1
ATOM 2069 C C . GLN A 1 256 ? -8.916 -2.370 51.260 1.00 86.06 256 GLN A C 1
ATOM 2071 O O . GLN A 1 256 ? -9.066 -3.471 51.773 1.00 86.06 256 GLN A O 1
ATOM 2076 N N . ARG A 1 257 ? -9.800 -1.386 51.469 1.00 87.19 257 ARG A N 1
ATOM 2077 C CA . ARG A 1 257 ? -10.992 -1.546 52.320 1.00 87.19 257 ARG A CA 1
ATOM 2078 C C . ARG A 1 257 ? -11.927 -2.647 51.806 1.00 87.19 257 ARG A C 1
ATOM 2080 O O . ARG A 1 257 ? -12.507 -3.378 52.605 1.00 87.19 257 ARG A O 1
ATOM 2087 N N . ASN A 1 258 ? -12.076 -2.776 50.489 1.00 87.00 258 ASN A N 1
ATOM 2088 C CA . ASN A 1 258 ? -12.871 -3.833 49.868 1.00 87.00 258 ASN A CA 1
ATOM 2089 C C . ASN A 1 258 ? -12.190 -5.209 49.933 1.00 87.00 258 ASN A C 1
ATOM 2091 O O . ASN A 1 258 ? -12.886 -6.202 50.110 1.00 87.00 258 ASN A O 1
ATOM 2095 N N . GLU A 1 259 ? -10.867 -5.292 49.812 1.00 88.19 259 GLU A N 1
ATOM 2096 C CA . GLU A 1 259 ? -10.095 -6.527 50.002 1.00 88.19 259 GLU A CA 1
ATOM 2097 C C . GLU A 1 259 ? -10.137 -6.987 51.456 1.00 88.19 259 GLU A C 1
ATOM 2099 O O . GLU A 1 259 ? -10.448 -8.145 51.700 1.00 88.19 259 GLU A O 1
ATOM 2104 N N . ILE A 1 260 ? -9.958 -6.075 52.415 1.00 85.50 260 ILE A N 1
ATOM 2105 C CA . ILE A 1 260 ? -10.113 -6.348 53.849 1.00 85.50 260 ILE A CA 1
ATOM 2106 C C . ILE A 1 260 ? -11.530 -6.851 54.140 1.00 85.50 260 ILE A C 1
ATOM 2108 O O . ILE A 1 260 ? -11.679 -7.879 54.787 1.00 85.50 260 ILE A O 1
ATOM 2112 N N . ARG A 1 261 ? -12.575 -6.210 53.593 1.00 83.81 261 ARG A N 1
ATOM 2113 C CA . ARG A 1 261 ? -13.956 -6.724 53.688 1.00 83.81 261 ARG A CA 1
ATOM 2114 C C . ARG A 1 261 ? -14.110 -8.112 53.073 1.00 83.81 261 ARG A C 1
ATOM 2116 O O . ARG A 1 261 ? -14.791 -8.947 53.648 1.00 83.81 261 ARG A O 1
ATOM 2123 N N . LYS A 1 262 ? -13.509 -8.371 51.908 1.00 82.94 262 LYS A N 1
ATOM 2124 C CA . LYS A 1 262 ? -13.571 -9.685 51.248 1.00 82.94 262 LYS A CA 1
ATOM 2125 C C . LYS A 1 262 ? -12.831 -10.769 52.027 1.00 82.94 262 LYS A C 1
ATOM 2127 O O . LYS A 1 262 ? -13.296 -11.899 51.999 1.00 82.94 262 LYS A O 1
ATOM 2132 N N . MET A 1 263 ? -11.716 -10.446 52.682 1.00 79.19 263 MET A N 1
ATOM 2133 C CA . MET A 1 263 ? -10.987 -11.371 53.556 1.00 79.19 263 MET A CA 1
ATOM 2134 C C . MET A 1 263 ? -11.766 -11.622 54.850 1.00 79.19 263 MET A C 1
ATOM 2136 O O . MET A 1 263 ? -12.005 -12.770 55.189 1.00 79.19 263 MET A O 1
ATOM 2140 N N . GLN A 1 264 ? -12.306 -10.575 55.483 1.00 77.81 264 GLN A N 1
ATOM 2141 C CA . GLN A 1 264 ? -13.184 -10.702 56.656 1.00 77.81 264 GLN A CA 1
ATOM 2142 C C . GLN A 1 264 ? -14.433 -11.552 56.368 1.00 77.81 264 GLN A C 1
ATOM 2144 O O . GLN A 1 264 ? -14.814 -12.382 57.184 1.00 77.81 264 GLN A O 1
ATOM 2149 N N . LEU A 1 265 ? -15.040 -11.401 55.186 1.00 65.00 265 LEU A N 1
ATOM 2150 C CA . LEU A 1 265 ? -16.151 -12.247 54.724 1.00 65.00 265 LEU A CA 1
ATOM 2151 C C . LEU A 1 265 ? -15.716 -13.673 54.342 1.00 65.00 265 LEU A C 1
ATOM 2153 O O . LEU A 1 265 ? -16.555 -14.562 54.257 1.00 65.00 265 LEU A O 1
ATOM 2157 N N . ARG A 1 266 ? -14.427 -13.894 54.065 1.00 66.94 266 ARG A N 1
ATOM 2158 C CA . ARG A 1 266 ? -13.864 -15.214 53.745 1.00 66.94 266 ARG A CA 1
ATOM 2159 C C . ARG A 1 266 ? -13.518 -15.994 55.020 1.00 66.94 266 ARG A C 1
ATOM 2161 O O . ARG A 1 266 ? -13.700 -17.206 55.031 1.00 66.94 266 ARG A O 1
ATOM 2168 N N . ASP A 1 267 ? -13.092 -15.298 56.074 1.00 62.69 267 ASP A N 1
ATOM 2169 C CA . ASP A 1 267 ? -12.751 -15.875 57.381 1.00 62.69 267 ASP A CA 1
ATOM 2170 C C . ASP A 1 267 ? -14.003 -16.158 58.235 1.00 62.69 267 ASP A C 1
ATOM 2172 O O . ASP A 1 267 ? -14.044 -17.123 58.997 1.00 62.69 267 ASP A O 1
ATOM 2176 N N . LEU A 1 268 ? -15.081 -15.389 58.045 1.00 58.97 268 LEU A N 1
ATOM 2177 C CA . LEU A 1 268 ? -16.402 -15.654 58.623 1.00 58.97 268 LEU A CA 1
ATOM 2178 C C . LEU A 1 268 ? -17.199 -16.632 57.747 1.00 58.97 268 LEU A C 1
ATOM 2180 O O . LEU A 1 268 ? -18.255 -16.298 57.215 1.00 58.97 268 LEU A O 1
ATOM 2184 N N . SER A 1 269 ? -16.708 -17.864 57.598 1.00 54.38 269 SER A N 1
ATOM 2185 C CA . SER A 1 269 ? -17.449 -18.953 56.940 1.00 54.38 269 SER A CA 1
ATOM 2186 C C . SER A 1 269 ? -18.605 -19.479 57.811 1.00 54.38 269 SER A C 1
ATOM 2188 O O . SER A 1 269 ? -18.687 -20.644 58.175 1.00 54.38 269 SER A O 1
ATOM 2190 N N . THR A 1 270 ? -19.558 -18.609 58.134 1.00 55.34 270 THR A N 1
ATOM 2191 C CA . THR A 1 270 ? -20.946 -19.049 58.330 1.00 55.34 270 THR A CA 1
ATOM 2192 C C . THR A 1 270 ? -21.648 -18.965 56.974 1.00 55.34 2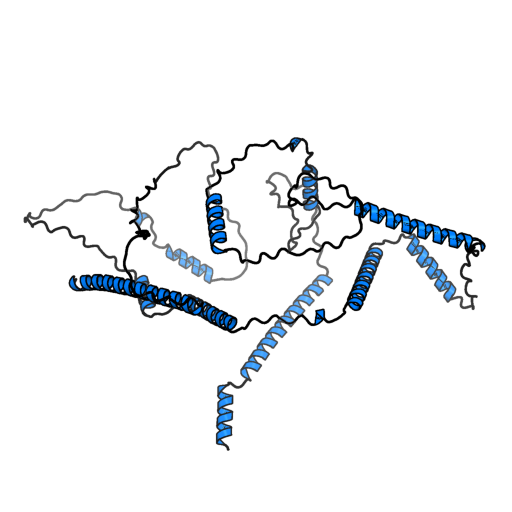70 THR A C 1
ATOM 2194 O O . THR A 1 270 ? -21.224 -18.169 56.133 1.00 55.34 270 THR A O 1
ATOM 2197 N N . PRO A 1 271 ? -22.675 -19.787 56.685 1.00 51.56 271 PRO A N 1
ATOM 2198 C CA . PRO A 1 271 ? -23.370 -19.728 55.407 1.00 51.56 271 PRO A CA 1
ATOM 2199 C C . PRO A 1 271 ? -24.174 -18.426 55.350 1.00 51.56 271 PRO A C 1
ATOM 2201 O O . PRO A 1 271 ? -25.364 -18.379 55.667 1.00 51.56 271 PRO A O 1
ATOM 2204 N N . GLU A 1 272 ? -23.513 -17.335 54.970 1.00 53.06 272 GLU A N 1
ATOM 2205 C CA . GLU A 1 272 ? -24.170 -16.068 54.740 1.00 53.06 272 GLU A CA 1
ATOM 2206 C C . GLU A 1 272 ? -25.099 -16.226 53.540 1.00 53.06 272 GLU A C 1
ATOM 2208 O O . GLU A 1 272 ? -24.705 -16.536 52.410 1.00 53.06 272 GLU A O 1
ATOM 2213 N N . LYS A 1 273 ? -26.385 -16.016 53.824 1.00 65.31 273 LYS A N 1
ATOM 2214 C CA . LYS A 1 273 ? -27.444 -15.809 52.842 1.00 65.31 273 LYS A CA 1
ATOM 2215 C C . LYS A 1 273 ? -26.888 -14.910 51.743 1.00 65.31 273 LYS A C 1
ATOM 2217 O O . LYS A 1 273 ? -26.520 -13.773 52.032 1.00 65.31 273 LYS A O 1
ATOM 2222 N N . LYS A 1 274 ? -26.846 -15.418 50.501 1.00 62.94 274 LYS A N 1
ATOM 2223 C CA . LYS A 1 274 ? -26.412 -14.652 49.323 1.00 62.94 274 LYS A CA 1
ATOM 2224 C C . LYS A 1 274 ? -26.972 -13.232 49.443 1.00 62.94 274 LYS A C 1
ATOM 2226 O O . LYS A 1 274 ? -28.200 -13.115 49.561 1.00 62.94 274 LYS A O 1
ATOM 2231 N N . PRO A 1 275 ? -26.135 -12.176 49.461 1.00 62.84 275 PRO A N 1
ATOM 2232 C CA . PRO A 1 275 ? -26.648 -10.824 49.563 1.00 62.84 275 PRO A CA 1
ATOM 2233 C C . PRO A 1 275 ? -27.625 -10.650 48.410 1.00 62.84 275 PRO A C 1
ATOM 2235 O O . PRO A 1 275 ? -27.262 -10.837 47.245 1.00 62.84 275 PRO A O 1
ATOM 2238 N N . LYS A 1 276 ? -28.896 -10.392 48.742 1.00 69.38 276 LYS A N 1
ATOM 2239 C CA . LYS A 1 276 ? -29.914 -10.114 47.733 1.00 69.38 276 LYS A CA 1
ATOM 2240 C C . LYS A 1 276 ? -29.343 -8.954 46.916 1.00 69.38 276 LYS A C 1
ATOM 2242 O O . LYS A 1 276 ? -29.104 -7.901 47.512 1.00 69.38 276 LYS A O 1
ATOM 2247 N N . PRO A 1 277 ? -29.054 -9.133 45.612 1.00 72.62 277 PRO A N 1
ATOM 2248 C CA . PRO A 1 277 ? -28.572 -8.026 44.805 1.00 72.62 277 PRO A CA 1
ATOM 2249 C C . PRO A 1 277 ? -29.577 -6.895 44.969 1.00 72.62 277 PRO A C 1
ATOM 2251 O O . PRO A 1 277 ? -30.776 -7.172 45.070 1.00 72.62 277 PRO A O 1
ATOM 2254 N N . PHE A 1 278 ? -29.090 -5.657 45.061 1.00 75.06 278 PHE A N 1
ATOM 2255 C CA . PHE A 1 278 ? -29.949 -4.484 45.139 1.00 75.06 278 PHE A CA 1
ATOM 2256 C C . PHE A 1 278 ? -31.002 -4.588 44.034 1.00 75.06 278 PHE A C 1
ATOM 2258 O O . PHE A 1 278 ? -30.711 -4.427 42.849 1.00 75.06 278 PHE A O 1
ATOM 2265 N N . LYS A 1 279 ? -32.226 -4.943 44.426 1.00 75.06 279 LYS A N 1
ATOM 2266 C CA . LYS A 1 279 ? -33.363 -4.930 43.527 1.00 75.06 279 LYS A CA 1
ATOM 2267 C C . LYS A 1 279 ? -33.821 -3.490 43.546 1.00 75.06 279 LYS A C 1
ATOM 2269 O O . LYS A 1 279 ? -34.428 -3.051 44.523 1.00 75.06 279 LYS A O 1
ATOM 2274 N N . ALA A 1 280 ? -33.453 -2.750 42.503 1.00 80.44 280 ALA A N 1
ATOM 2275 C CA . ALA A 1 280 ? -34.046 -1.448 42.266 1.00 80.44 280 ALA A CA 1
ATOM 2276 C C . ALA A 1 280 ? -35.568 -1.594 42.370 1.00 80.44 280 ALA A C 1
ATOM 2278 O O . ALA A 1 280 ? -36.122 -2.626 41.969 1.00 80.44 280 ALA A O 1
ATOM 2279 N N . LYS A 1 281 ? -36.235 -0.579 42.931 1.00 83.31 281 LYS A N 1
ATOM 2280 C CA . LYS A 1 281 ? -37.698 -0.533 42.893 1.00 83.31 281 LYS A CA 1
ATOM 2281 C C . LYS A 1 281 ? -38.104 -0.758 41.432 1.00 83.31 281 LYS A C 1
ATOM 2283 O O . LYS A 1 281 ? -37.552 -0.068 40.570 1.00 83.31 281 LYS A O 1
ATOM 2288 N N . PRO A 1 282 ? -38.956 -1.758 41.142 1.00 81.62 282 PRO A N 1
ATOM 2289 C CA . PRO A 1 282 ? -39.319 -2.062 39.770 1.00 81.62 282 PRO A CA 1
ATOM 2290 C C . PRO A 1 282 ? -39.852 -0.786 39.137 1.00 81.62 282 PRO A C 1
ATOM 2292 O O . PRO A 1 282 ? -40.627 -0.056 39.762 1.00 81.62 282 PRO A O 1
ATOM 2295 N N . ILE A 1 283 ? -39.379 -0.502 37.926 1.00 77.69 283 ILE A N 1
ATOM 2296 C CA . ILE A 1 283 ? -39.834 0.658 37.172 1.00 77.69 283 ILE A CA 1
ATOM 2297 C C . ILE A 1 283 ? -41.367 0.561 37.098 1.00 77.69 283 ILE A C 1
ATOM 2299 O O . ILE A 1 283 ? -41.879 -0.541 36.857 1.00 77.69 283 ILE A O 1
ATOM 2303 N N . PRO A 1 284 ? -42.106 1.654 37.365 1.00 87.81 284 PRO A N 1
ATOM 2304 C CA . PRO A 1 284 ? -43.559 1.642 37.324 1.00 87.81 284 PRO A CA 1
ATOM 2305 C C . PRO A 1 284 ? -44.073 0.955 36.057 1.00 87.81 284 PRO A C 1
ATOM 2307 O O . PRO A 1 284 ? -43.586 1.225 34.960 1.00 87.81 284 PRO A O 1
ATOM 2310 N N . LYS A 1 285 ? -45.067 0.068 36.200 1.00 80.88 285 LYS A N 1
ATOM 2311 C CA . LYS A 1 285 ? -45.612 -0.720 35.078 1.00 80.88 285 LYS A CA 1
ATOM 2312 C C . LYS A 1 285 ? -46.105 0.156 33.917 1.00 80.88 285 LYS A C 1
ATOM 2314 O O . LYS A 1 285 ? -46.128 -0.311 32.786 1.00 80.88 285 LYS A O 1
ATOM 2319 N N . CYS A 1 286 ? -46.433 1.426 34.179 1.00 79.62 286 CYS A N 1
ATOM 2320 C CA . CYS A 1 286 ? -46.797 2.406 33.156 1.00 79.62 286 CYS A CA 1
ATOM 2321 C C . CYS A 1 286 ? -45.678 2.698 32.140 1.00 79.62 286 CYS A C 1
ATOM 2323 O O . CYS A 1 286 ? -45.988 3.083 31.017 1.00 79.62 286 CYS A O 1
ATOM 2325 N N . VAL A 1 287 ? -44.404 2.462 32.474 1.00 81.06 287 VAL A N 1
ATOM 2326 C CA . VAL A 1 287 ? -43.280 2.597 31.526 1.00 81.06 287 VAL A CA 1
ATOM 2327 C C . VAL A 1 287 ? -43.293 1.486 30.473 1.00 81.06 287 VAL A C 1
ATOM 2329 O O . VAL A 1 287 ? -42.896 1.720 29.340 1.00 81.06 287 VAL A O 1
ATOM 2332 N N . TYR A 1 288 ? -43.821 0.308 30.814 1.00 82.19 288 TYR A N 1
ATOM 2333 C CA . TYR A 1 288 ? -44.064 -0.786 29.867 1.00 82.19 288 TYR A CA 1
ATOM 2334 C C . TYR A 1 288 ? -45.464 -0.728 29.245 1.00 82.19 288 TYR A C 1
ATOM 2336 O O . TYR A 1 288 ? -45.910 -1.710 28.652 1.00 82.19 288 TYR A O 1
ATOM 2344 N N . SER A 1 289 ? -46.196 0.380 29.412 1.00 88.31 289 SER A N 1
ATOM 2345 C CA . SER A 1 289 ? -47.486 0.511 28.742 1.00 88.31 289 SER A CA 1
ATOM 2346 C C . SER A 1 289 ? -47.271 0.531 27.224 1.00 88.31 289 SER A C 1
ATOM 2348 O O . SER A 1 289 ? -46.333 1.189 26.762 1.00 88.31 289 SER A O 1
ATOM 2350 N N . PRO A 1 290 ? -48.129 -0.152 26.443 1.00 89.44 290 PRO A N 1
ATOM 2351 C CA . PRO A 1 290 ? -48.043 -0.143 24.985 1.00 89.44 290 PRO A CA 1
ATOM 2352 C C . PRO A 1 290 ? -47.938 1.280 24.428 1.00 89.44 290 PRO A C 1
ATOM 2354 O O . PRO A 1 290 ? -47.025 1.564 23.674 1.00 89.44 290 PRO A O 1
ATOM 2357 N N . ALA A 1 291 ? -48.717 2.223 24.967 1.00 88.69 291 ALA A N 1
ATOM 2358 C CA . ALA A 1 291 ? -48.696 3.626 24.554 1.00 88.69 291 ALA A CA 1
ATOM 2359 C C . ALA A 1 291 ? -47.340 4.346 24.728 1.00 88.69 291 ALA A C 1
ATOM 2361 O O . ALA A 1 291 ? -47.053 5.289 23.996 1.00 88.69 291 ALA A O 1
ATOM 2362 N N . VAL A 1 292 ? -46.513 3.966 25.710 1.00 87.19 292 VAL A N 1
ATOM 2363 C CA . VAL A 1 292 ? -45.160 4.537 25.875 1.00 87.19 292 VAL A CA 1
ATOM 2364 C C . VAL A 1 292 ? -44.186 3.887 24.897 1.00 87.19 292 VAL A C 1
ATOM 2366 O O . VAL A 1 292 ? -43.338 4.573 24.334 1.00 87.19 292 VAL A O 1
ATOM 2369 N N . ASN A 1 293 ? -44.331 2.583 24.665 1.00 87.81 293 ASN A N 1
ATOM 2370 C CA . ASN A 1 293 ? -43.532 1.862 23.682 1.00 87.81 293 ASN A CA 1
ATOM 2371 C C . ASN A 1 293 ? -43.828 2.343 22.251 1.00 87.81 293 ASN A C 1
ATOM 2373 O O . ASN A 1 293 ? -42.900 2.599 21.492 1.00 87.81 293 ASN A O 1
ATOM 2377 N N . ASP A 1 294 ? -45.100 2.557 21.921 1.00 92.00 294 ASP A N 1
ATOM 2378 C CA . ASP A 1 294 ? -45.546 3.059 20.620 1.00 92.00 294 ASP A CA 1
ATOM 2379 C C . ASP A 1 294 ? -44.979 4.464 20.361 1.00 92.00 294 ASP A C 1
ATOM 2381 O O . ASP A 1 294 ? -44.405 4.715 19.307 1.00 92.00 294 ASP A O 1
ATOM 2385 N N . LYS A 1 295 ? -45.001 5.351 21.368 1.00 92.25 295 LYS A N 1
ATOM 2386 C CA . LYS A 1 295 ? -44.361 6.678 21.283 1.00 92.25 295 LYS A CA 1
ATOM 2387 C C . LYS A 1 295 ? -42.853 6.605 21.052 1.00 92.25 295 LYS A C 1
ATOM 2389 O O . LYS A 1 295 ? -42.315 7.408 20.296 1.00 92.25 295 LYS A O 1
ATOM 2394 N N . LEU A 1 296 ? -42.159 5.661 21.688 1.00 91.19 296 LEU A N 1
ATOM 2395 C CA . LEU A 1 296 ? -40.722 5.467 21.467 1.00 91.19 296 LEU A CA 1
ATOM 2396 C C . LEU A 1 296 ? -40.434 4.982 20.043 1.00 91.19 296 LEU A C 1
ATOM 2398 O O . LEU A 1 296 ? -39.516 5.488 19.400 1.00 91.19 296 LEU A O 1
ATOM 2402 N N . GLN A 1 297 ? -41.240 4.052 19.530 1.00 93.12 297 GLN A N 1
ATOM 2403 C CA . GLN A 1 297 ? -41.135 3.594 18.145 1.00 93.12 297 GLN A CA 1
ATOM 2404 C C . GLN A 1 297 ? -41.426 4.731 17.159 1.00 93.12 297 GLN A C 1
ATOM 2406 O O . GLN A 1 297 ? -40.686 4.915 16.194 1.00 93.12 297 GLN A O 1
ATOM 2411 N N . GLU A 1 298 ? -42.441 5.555 17.423 1.00 94.06 298 GLU A N 1
ATOM 2412 C CA . GLU A 1 298 ? -42.727 6.759 16.641 1.00 94.06 298 GLU A CA 1
ATOM 2413 C C . GLU A 1 298 ? -41.539 7.731 16.646 1.00 94.06 298 GLU A C 1
ATOM 2415 O O . GLU A 1 298 ? -41.130 8.209 15.589 1.00 94.06 298 GLU A O 1
ATOM 2420 N N . GLU A 1 299 ? -40.927 8.001 17.801 1.00 94.50 299 GLU A N 1
ATOM 2421 C CA . GLU A 1 299 ? -39.743 8.864 17.906 1.00 94.50 299 GLU A CA 1
ATOM 2422 C C . GLU A 1 299 ? -38.535 8.321 17.130 1.00 94.50 299 GLU A C 1
ATOM 2424 O O . GLU A 1 299 ? -37.794 9.099 16.512 1.00 94.50 299 GLU A O 1
ATOM 2429 N N . GLU A 1 300 ? -38.332 7.002 17.121 1.00 95.62 300 GLU A N 1
ATOM 2430 C CA . GLU A 1 300 ? -37.305 6.342 16.314 1.00 95.62 300 GLU A CA 1
ATOM 2431 C C . GLU A 1 300 ? -37.586 6.500 14.818 1.00 95.62 300 GLU A C 1
ATOM 2433 O O . GLU A 1 300 ? -36.687 6.903 14.075 1.00 95.62 300 GLU A O 1
ATOM 2438 N N . LEU A 1 301 ? -38.835 6.315 14.386 1.00 96.69 301 LEU A N 1
ATOM 2439 C CA . LEU A 1 301 ? -39.257 6.572 13.008 1.00 96.69 301 LEU A CA 1
ATOM 2440 C C . LEU A 1 301 ? -39.050 8.048 12.629 1.00 96.69 301 LEU A C 1
ATOM 2442 O O . LEU A 1 301 ? -38.467 8.344 11.584 1.00 96.69 301 LEU A O 1
ATOM 2446 N N . TYR A 1 302 ? -39.416 8.997 13.495 1.00 96.00 302 TYR A N 1
ATOM 2447 C CA . TYR A 1 302 ? -39.152 10.426 13.281 1.00 96.00 302 TYR A CA 1
ATOM 2448 C C . TYR A 1 302 ? -37.655 10.741 13.229 1.00 96.00 302 TYR A C 1
ATOM 2450 O O . TYR A 1 302 ? -37.211 11.614 12.476 1.00 96.00 302 TYR A O 1
ATOM 2458 N N . ARG A 1 303 ? -36.835 10.056 14.027 1.00 96.56 303 ARG A N 1
ATOM 2459 C CA . ARG A 1 303 ? -35.376 10.178 13.976 1.00 96.56 303 ARG A CA 1
ATOM 2460 C C . ARG A 1 303 ? -34.830 9.639 12.655 1.00 96.56 303 ARG A C 1
ATOM 2462 O O . ARG A 1 303 ? -33.994 10.312 12.053 1.00 96.56 303 ARG A O 1
ATOM 2469 N N . GLU A 1 304 ? -35.305 8.493 12.181 1.00 96.50 304 GLU A N 1
ATOM 2470 C CA . GLU A 1 304 ? -34.926 7.942 10.878 1.00 96.50 304 GLU A CA 1
ATOM 2471 C C . GLU A 1 304 ? -35.306 8.872 9.729 1.00 96.50 304 GLU A C 1
ATOM 2473 O O . GLU A 1 304 ? -34.472 9.151 8.866 1.00 96.50 304 GLU A O 1
ATOM 2478 N N . ILE A 1 305 ? -36.527 9.411 9.746 1.00 96.62 305 ILE A N 1
ATOM 2479 C CA . ILE A 1 305 ? -37.000 10.380 8.755 1.00 96.62 305 ILE A CA 1
ATOM 2480 C C . ILE A 1 305 ? -36.093 11.614 8.751 1.00 96.62 305 ILE A C 1
ATOM 2482 O O . ILE A 1 305 ? -35.607 12.009 7.693 1.00 96.62 305 ILE A O 1
ATOM 2486 N N . ARG A 1 306 ? -35.763 12.176 9.922 1.00 96.88 306 ARG A N 1
ATOM 2487 C CA . ARG A 1 306 ? -34.829 13.312 10.030 1.00 96.88 306 ARG A CA 1
ATOM 2488 C C . ARG A 1 306 ? -33.441 12.991 9.480 1.00 96.88 306 ARG A C 1
ATOM 2490 O O . ARG A 1 306 ? -32.844 13.828 8.807 1.00 96.88 306 ARG A O 1
ATOM 2497 N N . ILE A 1 307 ? -32.920 11.793 9.747 1.00 94.69 307 ILE A N 1
ATOM 2498 C CA . ILE A 1 307 ? -31.618 11.355 9.224 1.00 94.69 307 ILE A CA 1
ATOM 2499 C C . ILE A 1 307 ? -31.667 11.242 7.698 1.00 94.69 307 ILE A C 1
ATOM 2501 O O . ILE A 1 307 ? -30.759 11.741 7.034 1.00 94.69 307 ILE A O 1
ATOM 2505 N N . ARG A 1 308 ? -32.722 10.634 7.141 1.00 95.50 308 ARG A N 1
ATOM 2506 C CA . ARG A 1 308 ? -32.909 10.503 5.688 1.00 95.50 308 ARG A CA 1
ATOM 2507 C C . ARG A 1 308 ? -33.033 11.868 5.017 1.00 95.50 308 ARG A C 1
ATOM 2509 O O . ARG A 1 308 ? -32.313 12.118 4.056 1.00 95.50 308 ARG A O 1
ATOM 2516 N N . MET A 1 309 ? -33.845 12.771 5.569 1.00 94.69 309 MET A N 1
ATOM 2517 C CA . MET A 1 309 ? -33.977 14.145 5.070 1.00 94.69 309 MET A CA 1
ATOM 2518 C C . MET A 1 309 ? -32.637 14.880 5.063 1.00 94.69 309 MET A C 1
ATOM 2520 O O . MET A 1 309 ? -32.253 15.457 4.050 1.00 94.69 309 MET A O 1
ATOM 2524 N N . ARG A 1 310 ? -31.881 14.804 6.164 1.00 95.88 310 ARG A N 1
ATOM 2525 C CA . ARG A 1 310 ? -30.556 15.430 6.262 1.00 95.88 310 ARG A CA 1
ATOM 2526 C C . ARG A 1 310 ? -29.563 14.838 5.262 1.00 95.88 310 ARG A C 1
ATOM 2528 O O . ARG A 1 310 ? -28.738 15.564 4.713 1.00 95.88 310 ARG A O 1
ATOM 2535 N N . ALA A 1 311 ? -29.608 13.526 5.044 1.00 94.12 311 ALA A N 1
ATOM 2536 C CA . ALA A 1 311 ? -28.757 12.858 4.067 1.00 94.12 311 ALA A CA 1
ATOM 2537 C C . ALA A 1 311 ? -29.098 13.291 2.633 1.00 94.12 311 ALA A C 1
ATOM 2539 O O . ALA A 1 311 ? -28.188 13.579 1.857 1.00 94.12 311 ALA A O 1
ATOM 2540 N N . GLU A 1 312 ? -30.385 13.391 2.292 1.00 94.81 312 GLU A N 1
ATOM 2541 C CA . GLU A 1 312 ? -30.819 13.892 0.988 1.00 94.81 312 GLU A CA 1
ATOM 2542 C C . GLU A 1 312 ? -30.419 15.357 0.788 1.00 94.81 312 GLU A C 1
ATOM 2544 O O . GLU A 1 312 ? -29.852 15.697 -0.247 1.00 94.81 312 GLU A O 1
ATOM 2549 N N . GLU A 1 313 ? -30.633 16.213 1.786 1.00 94.56 313 GLU A N 1
ATOM 2550 C CA . GLU A 1 313 ? -30.214 17.615 1.751 1.00 94.56 313 GLU A CA 1
ATOM 2551 C C . GLU A 1 313 ? -2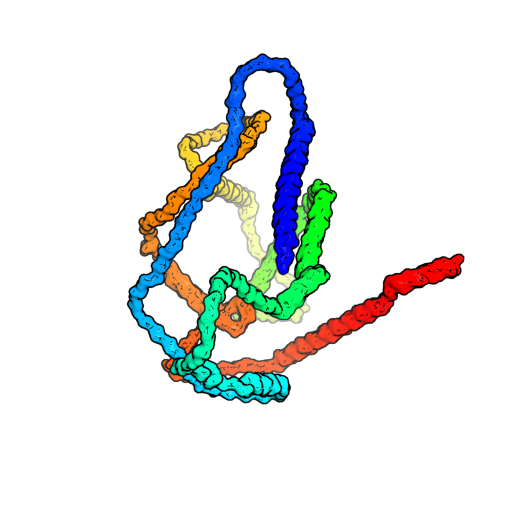8.701 17.744 1.521 1.00 94.56 313 GLU A C 1
ATOM 2553 O O . GLU A 1 313 ? -28.263 18.495 0.649 1.00 94.56 313 GLU A O 1
ATOM 2558 N N . LEU A 1 314 ? -27.887 16.959 2.233 1.00 91.06 314 LEU A N 1
ATOM 2559 C CA . LEU A 1 314 ? -26.439 16.914 2.023 1.00 91.06 314 LEU A CA 1
ATOM 2560 C C . LEU A 1 314 ? -26.064 16.432 0.619 1.00 91.06 314 LEU A C 1
ATOM 2562 O O . LEU A 1 314 ? -25.145 16.994 0.032 1.00 91.06 314 LEU A O 1
ATOM 2566 N N . LEU A 1 315 ? -26.764 15.441 0.059 1.00 86.19 315 LEU A N 1
ATOM 2567 C CA . LEU A 1 315 ? -26.539 14.995 -1.320 1.00 86.19 315 LEU A CA 1
ATOM 2568 C C . LEU A 1 315 ? -26.884 16.091 -2.331 1.00 86.19 315 LEU A C 1
ATOM 2570 O O . LEU A 1 315 ? -26.098 16.344 -3.242 1.00 86.19 315 LEU A O 1
ATOM 2574 N N . ARG A 1 316 ? -28.017 16.778 -2.155 1.00 87.88 316 ARG A N 1
ATOM 2575 C CA . ARG A 1 316 ? -28.427 17.907 -3.007 1.00 87.88 316 ARG A CA 1
ATOM 2576 C C . ARG A 1 316 ? -27.444 19.075 -2.921 1.00 87.88 316 ARG A C 1
ATOM 2578 O O . ARG A 1 316 ? -27.163 19.696 -3.942 1.00 87.88 316 ARG A O 1
ATOM 2585 N N . ASN A 1 317 ? -26.910 19.345 -1.729 1.00 87.31 317 ASN A N 1
ATOM 2586 C CA . ASN A 1 317 ? -25.958 20.427 -1.469 1.00 87.31 317 ASN A CA 1
ATOM 2587 C C . ASN A 1 317 ? -24.510 20.057 -1.823 1.00 87.31 317 ASN A C 1
ATOM 2589 O O . ASN A 1 317 ? -23.671 20.941 -2.010 1.00 87.31 317 ASN A O 1
ATOM 2593 N N . SER A 1 318 ? -24.192 18.764 -1.919 1.00 82.88 318 SER A N 1
ATOM 2594 C CA . SER A 1 318 ? -22.877 18.312 -2.355 1.00 82.88 318 SER A CA 1
ATOM 2595 C C . SER A 1 318 ? -22.686 18.646 -3.835 1.00 82.88 318 SER A C 1
ATOM 2597 O O . SER A 1 318 ? -23.384 18.146 -4.713 1.00 82.88 318 SER A O 1
ATOM 2599 N N . SER A 1 319 ? -21.731 19.526 -4.121 1.00 81.25 319 SER A N 1
ATOM 2600 C CA . SER A 1 319 ? -21.266 19.802 -5.479 1.00 81.25 319 SER A CA 1
ATOM 2601 C C . SER A 1 319 ? -19.836 19.299 -5.621 1.00 81.25 319 SER A C 1
ATOM 2603 O O . SER A 1 319 ? -19.066 19.297 -4.656 1.00 81.25 319 SER A O 1
ATOM 2605 N N . LEU A 1 320 ? -19.480 18.825 -6.818 1.00 70.62 320 LEU A N 1
ATOM 2606 C CA . LEU A 1 320 ? -18.104 18.428 -7.089 1.00 70.62 320 LEU A CA 1
ATOM 2607 C C . LEU A 1 320 ? -17.189 19.639 -6.864 1.00 70.62 320 LEU A C 1
ATOM 2609 O O . LEU A 1 320 ? -17.541 20.746 -7.287 1.00 70.62 320 LEU A O 1
ATOM 2613 N N . PRO A 1 321 ? -16.010 19.453 -6.246 1.00 67.31 321 PRO A N 1
ATOM 2614 C CA . PRO A 1 321 ? -15.044 20.532 -6.138 1.00 67.31 321 PRO A CA 1
ATOM 2615 C C . PRO A 1 321 ? -14.753 21.061 -7.540 1.00 67.31 321 PRO A C 1
ATOM 2617 O O . PRO A 1 321 ? -14.685 20.276 -8.489 1.00 67.31 321 PRO A O 1
ATOM 2620 N N . THR A 1 322 ? -14.606 22.383 -7.666 1.00 62.12 322 THR A N 1
ATOM 2621 C CA . THR A 1 322 ? -14.357 23.080 -8.932 1.00 62.12 322 THR A CA 1
ATOM 2622 C C . THR A 1 322 ? -13.137 22.477 -9.626 1.00 62.12 322 THR A C 1
ATOM 2624 O O . THR A 1 322 ? -11.995 22.875 -9.393 1.00 62.12 322 THR A O 1
ATOM 2627 N N . SER A 1 323 ? -13.371 21.467 -10.461 1.00 57.62 323 SER A N 1
ATOM 2628 C CA . SER A 1 323 ? -12.334 20.811 -11.234 1.00 57.62 323 SER A CA 1
ATOM 2629 C C . SER A 1 323 ? -11.782 21.857 -12.185 1.00 57.62 323 SER A C 1
ATOM 2631 O O . SER A 1 323 ? -12.505 22.379 -13.033 1.00 57.62 323 SER A O 1
ATOM 2633 N N . ARG A 1 324 ? -10.489 22.168 -12.062 1.00 58.44 324 ARG A N 1
ATOM 2634 C CA . ARG A 1 324 ? -9.779 23.103 -12.951 1.00 58.44 324 ARG A CA 1
ATOM 2635 C C . ARG A 1 324 ? -9.785 22.661 -14.429 1.00 58.44 324 ARG A C 1
ATOM 2637 O O . ARG A 1 324 ? -9.286 23.394 -15.273 1.00 58.44 324 ARG A O 1
ATOM 2644 N N . LEU A 1 325 ? -10.354 21.490 -14.737 1.00 53.94 325 LEU A N 1
ATOM 2645 C CA . LEU A 1 325 ? -10.528 20.930 -16.079 1.00 53.94 325 LEU A CA 1
ATOM 2646 C C . LEU A 1 325 ? -11.980 20.973 -16.585 1.00 53.94 325 LEU A C 1
ATOM 2648 O O . LEU A 1 325 ? -12.236 20.567 -17.718 1.00 53.94 325 LEU A O 1
ATOM 2652 N N . ALA A 1 326 ? -12.934 21.465 -15.789 1.00 49.72 326 ALA A N 1
ATOM 2653 C CA . ALA A 1 326 ? -14.276 21.736 -16.283 1.00 49.72 326 ALA A CA 1
ATOM 2654 C C . ALA A 1 326 ? -14.210 22.953 -17.214 1.00 49.72 326 ALA A C 1
ATOM 2656 O O . ALA A 1 326 ? -14.222 24.105 -16.776 1.00 49.72 326 ALA A O 1
ATOM 2657 N N . LEU A 1 327 ? -14.096 22.684 -18.515 1.00 49.62 327 LEU A N 1
ATOM 2658 C CA . LEU A 1 327 ? -14.308 23.667 -19.567 1.00 49.62 327 LEU A CA 1
ATOM 2659 C C . LEU A 1 327 ? -15.608 24.411 -19.234 1.00 49.62 327 LEU A C 1
ATOM 2661 O O . LEU A 1 327 ? -16.661 23.785 -19.090 1.00 49.62 327 LEU A O 1
ATOM 2665 N N . LYS A 1 328 ? -15.520 25.732 -19.039 1.00 47.38 328 LYS A N 1
ATOM 2666 C CA . LYS A 1 328 ? -16.681 26.601 -18.837 1.00 47.38 328 LYS A CA 1
ATOM 2667 C C . LYS A 1 328 ? -17.553 26.520 -20.091 1.00 47.38 328 LYS A C 1
ATOM 2669 O O . LYS A 1 328 ? -17.420 27.339 -20.993 1.00 47.38 328 LYS A O 1
ATOM 2674 N N . ASN A 1 329 ? -18.446 25.538 -20.146 1.00 48.94 329 ASN A N 1
ATOM 2675 C CA . ASN A 1 329 ? -19.578 25.553 -21.054 1.00 48.94 329 ASN A CA 1
ATOM 2676 C C . ASN A 1 329 ? -20.503 26.650 -20.538 1.00 48.94 329 ASN A C 1
ATOM 2678 O O . ASN A 1 329 ? -21.320 26.443 -19.640 1.00 48.94 329 ASN A O 1
ATOM 2682 N N . THR A 1 330 ? -20.289 27.861 -21.036 1.00 46.94 330 THR A N 1
ATOM 2683 C CA . THR A 1 330 ? -21.155 28.992 -20.766 1.00 46.94 330 THR A CA 1
ATOM 2684 C C . THR A 1 330 ? -22.528 28.711 -21.376 1.00 46.94 330 THR A C 1
ATOM 2686 O O . THR A 1 330 ? -22.665 28.304 -22.525 1.00 46.94 330 THR A O 1
ATOM 2689 N N . ASN A 1 331 ? -23.551 28.960 -20.561 1.00 47.72 331 ASN A N 1
ATOM 2690 C CA . ASN A 1 331 ? -24.932 29.216 -20.954 1.00 47.72 331 ASN A CA 1
ATOM 2691 C C . ASN A 1 331 ? -25.723 28.039 -21.546 1.00 47.72 331 ASN A C 1
ATOM 2693 O O . ASN A 1 331 ? -25.842 27.880 -22.756 1.00 47.72 331 ASN A O 1
ATOM 2697 N N . LYS A 1 332 ? -26.421 27.319 -20.658 1.00 48.06 332 LYS A N 1
ATOM 2698 C CA . LYS A 1 332 ? -27.873 27.070 -20.760 1.00 48.06 332 LYS A CA 1
ATOM 2699 C C . LYS A 1 332 ? -28.387 26.580 -19.405 1.00 48.06 332 LYS A C 1
ATOM 2701 O O . LYS A 1 332 ? -28.103 25.460 -18.992 1.00 48.06 332 LYS A O 1
ATOM 2706 N N . LYS A 1 333 ? -29.173 27.418 -18.720 1.00 47.44 333 LYS A N 1
ATOM 2707 C CA . LYS A 1 333 ? -30.011 26.989 -17.593 1.00 47.44 333 LYS A CA 1
ATOM 2708 C C . LYS A 1 333 ? -31.059 26.008 -18.132 1.00 47.44 333 LYS A C 1
ATOM 2710 O O . LYS A 1 333 ? -32.116 26.427 -18.594 1.00 47.44 333 LYS A O 1
ATOM 2715 N N . LYS A 1 334 ? -30.775 24.705 -18.102 1.00 47.91 334 LYS A N 1
ATOM 2716 C CA . LYS A 1 334 ? -31.822 23.686 -18.216 1.00 47.91 334 LYS A CA 1
ATOM 2717 C C . LYS A 1 334 ? -32.524 23.609 -16.865 1.00 47.91 334 LYS A C 1
ATOM 2719 O O . LYS A 1 334 ? -31.959 23.122 -15.892 1.00 47.91 334 LYS A O 1
ATOM 2724 N N . LYS A 1 335 ? -33.749 24.136 -16.802 1.00 46.03 335 LYS A N 1
ATOM 2725 C CA . LYS A 1 335 ? -34.673 23.855 -15.702 1.00 46.03 335 LYS A CA 1
ATOM 2726 C C . LYS A 1 335 ? -34.927 22.345 -15.687 1.00 46.03 335 LYS A C 1
ATOM 2728 O O . LYS A 1 335 ? -35.425 21.803 -16.671 1.00 46.03 335 LYS A O 1
ATOM 2733 N N . HIS A 1 336 ? -34.573 21.678 -14.594 1.00 44.34 336 HIS A N 1
ATOM 2734 C CA . HIS A 1 336 ? -34.980 20.301 -14.343 1.00 44.34 336 HIS A CA 1
ATOM 2735 C C . HIS A 1 336 ? -36.485 20.288 -14.040 1.00 44.34 336 HIS A C 1
ATOM 2737 O O . HIS A 1 336 ? -36.899 20.624 -12.935 1.00 44.34 336 HIS A O 1
ATOM 2743 N N . LYS A 1 337 ? -37.308 19.914 -15.026 1.00 41.00 337 LYS A N 1
ATOM 2744 C CA . LYS A 1 337 ? -38.563 19.209 -14.746 1.00 41.00 337 LYS A CA 1
ATOM 2745 C C . LYS A 1 337 ? -38.217 17.723 -14.725 1.00 41.00 337 LYS A C 1
ATOM 2747 O O . LYS A 1 337 ? -37.653 17.222 -15.694 1.00 41.00 337 LYS A O 1
ATOM 2752 N N . CYS A 1 338 ? -38.496 17.071 -13.599 1.00 36.81 338 CYS A N 1
ATOM 2753 C CA . CYS A 1 338 ? -38.484 15.620 -13.489 1.00 36.81 338 CYS A CA 1
ATOM 2754 C C . CYS A 1 338 ? -39.542 15.087 -14.460 1.00 36.81 338 CYS A C 1
ATOM 2756 O O . CYS A 1 338 ? -40.729 15.349 -14.289 1.00 36.81 338 CYS A O 1
ATOM 2758 N N . VAL A 1 339 ? -39.085 14.447 -15.527 1.00 45.62 339 VAL A N 1
ATOM 2759 C CA . VAL A 1 339 ? -39.900 13.630 -16.419 1.00 45.62 339 VAL A CA 1
ATOM 2760 C C . VAL A 1 339 ? -39.217 12.272 -16.408 1.00 45.62 339 VAL A C 1
ATOM 2762 O O . VAL A 1 339 ? -37.993 12.224 -16.536 1.00 45.62 339 VAL A O 1
ATOM 2765 N N . GLU A 1 340 ? -40.029 11.241 -16.181 1.00 44.72 340 GLU A N 1
ATOM 2766 C CA . GLU A 1 340 ? -39.758 9.797 -16.217 1.00 44.72 340 GLU A CA 1
ATOM 2767 C C . GLU A 1 340 ? -38.542 9.372 -17.063 1.00 44.72 340 GLU A C 1
ATOM 2769 O O . GLU A 1 340 ? -38.267 9.990 -18.102 1.00 44.72 340 GLU A O 1
ATOM 2774 N N . PRO A 1 341 ? -37.834 8.293 -16.671 1.00 46.59 341 PRO A N 1
ATOM 2775 C CA . PRO A 1 341 ? -36.640 7.825 -17.351 1.00 46.59 341 PRO A CA 1
ATOM 2776 C C . PRO A 1 341 ? -37.019 7.298 -18.736 1.00 46.59 341 PRO A C 1
ATOM 2778 O O . PRO A 1 341 ? -37.293 6.120 -18.932 1.00 46.59 341 PRO A O 1
ATOM 2781 N N . LYS A 1 342 ? -37.027 8.183 -19.733 1.00 49.72 342 LYS A N 1
ATOM 2782 C CA . LYS A 1 342 ? -36.994 7.761 -21.127 1.00 49.72 342 LYS A CA 1
ATOM 2783 C C . LYS A 1 342 ? -35.634 7.132 -21.352 1.00 49.72 342 LYS A C 1
ATOM 2785 O O . LYS A 1 342 ? -34.619 7.824 -21.250 1.00 49.72 342 LYS A O 1
ATOM 2790 N N . GLU A 1 343 ? -35.644 5.834 -21.626 1.00 54.97 343 GLU A N 1
ATOM 2791 C CA . GLU A 1 343 ? -34.511 5.067 -22.118 1.00 54.97 343 GLU A CA 1
ATOM 2792 C C . GLU A 1 343 ? -33.804 5.884 -23.199 1.00 54.97 343 GLU A C 1
ATOM 2794 O O . GLU A 1 343 ? -34.271 6.054 -24.325 1.00 54.97 343 GLU A O 1
ATOM 2799 N N . THR A 1 344 ? -32.682 6.493 -22.828 1.00 57.44 344 THR A N 1
ATOM 2800 C CA . THR A 1 344 ? -31.789 7.080 -23.807 1.00 57.44 344 THR A CA 1
ATOM 2801 C C . THR A 1 344 ? -31.194 5.907 -24.562 1.00 57.44 344 THR A C 1
ATOM 2803 O O . THR A 1 344 ? -30.243 5.293 -24.080 1.00 57.44 344 THR A O 1
ATOM 2806 N N . GLU A 1 345 ? -31.747 5.582 -25.731 1.00 58.69 345 GLU A N 1
ATOM 2807 C CA . GLU A 1 345 ? -31.070 4.753 -26.722 1.00 58.69 345 GLU A CA 1
ATOM 2808 C C . GLU A 1 345 ? -29.770 5.465 -27.121 1.00 58.69 345 GLU A C 1
ATOM 2810 O O . GLU A 1 345 ? -29.693 6.213 -28.099 1.00 58.69 345 GLU A O 1
ATOM 2815 N N . HIS A 1 346 ? -28.724 5.288 -26.316 1.00 62.72 346 HIS A N 1
ATOM 2816 C CA . HIS A 1 346 ? -27.389 5.740 -26.645 1.00 62.72 346 HIS A CA 1
ATOM 2817 C C . HIS A 1 346 ? -26.834 4.785 -27.696 1.00 62.72 346 HIS A C 1
ATOM 2819 O O . HIS A 1 346 ? -26.126 3.833 -27.384 1.00 62.72 346 HIS A O 1
ATOM 2825 N N . LYS A 1 347 ? -27.180 5.031 -28.961 1.00 64.56 347 LYS A N 1
ATOM 2826 C CA . LYS A 1 347 ? -26.515 4.390 -30.094 1.00 64.56 347 LYS A CA 1
ATOM 2827 C C . LYS A 1 347 ? -25.209 5.149 -30.331 1.00 64.56 347 LYS A C 1
ATOM 2829 O O . LYS A 1 347 ? -25.268 6.296 -30.795 1.00 64.56 347 LYS A O 1
ATOM 2834 N N . PRO A 1 348 ? -24.031 4.588 -29.995 1.00 66.62 348 PRO A N 1
ATOM 2835 C CA . PRO A 1 348 ? -22.783 5.235 -30.354 1.00 66.62 348 PRO A CA 1
ATOM 2836 C C . PRO A 1 348 ? -22.755 5.359 -31.878 1.00 66.62 348 PRO A C 1
ATOM 2838 O O . PRO A 1 348 ? -22.930 4.377 -32.596 1.00 66.62 348 PRO A O 1
ATOM 2841 N N . LYS A 1 349 ? -22.564 6.578 -32.389 1.00 70.25 349 LYS A N 1
ATOM 2842 C CA . LYS A 1 349 ? -22.307 6.789 -33.816 1.00 70.25 349 LYS A CA 1
ATOM 2843 C C . LYS A 1 349 ? -20.918 6.233 -34.116 1.00 70.25 349 LYS A C 1
ATOM 2845 O O . LYS A 1 349 ? -19.926 6.953 -34.014 1.00 70.25 349 LYS A O 1
ATOM 2850 N N . ILE A 1 350 ? -20.850 4.942 -34.423 1.00 69.12 350 ILE A N 1
ATOM 2851 C CA . ILE A 1 350 ? -19.643 4.297 -34.930 1.00 69.12 350 ILE A CA 1
ATOM 2852 C C . ILE A 1 350 ? -19.351 4.980 -36.265 1.00 69.12 350 ILE A C 1
ATOM 2854 O O . ILE A 1 350 ? -20.173 4.928 -37.178 1.00 69.12 350 ILE A O 1
ATOM 2858 N N . LYS A 1 351 ? -18.227 5.700 -36.361 1.00 72.62 351 LYS A N 1
ATOM 2859 C CA . LYS A 1 351 ? -17.774 6.207 -37.658 1.00 72.62 351 LYS A CA 1
ATOM 2860 C C . LYS A 1 351 ? -17.429 4.974 -38.505 1.00 72.62 351 LYS A C 1
ATOM 2862 O O . LYS A 1 351 ? -16.559 4.226 -38.066 1.00 72.62 351 LYS A O 1
ATOM 2867 N N . PRO A 1 352 ? -18.116 4.730 -39.637 1.00 67.44 352 PRO A N 1
ATOM 2868 C CA . PRO A 1 352 ? -17.919 3.505 -40.410 1.00 67.44 352 PRO A CA 1
ATOM 2869 C C . PRO A 1 352 ? -16.539 3.472 -41.073 1.00 67.44 352 PRO A C 1
ATOM 2871 O O . PRO A 1 352 ? -15.956 2.403 -41.208 1.00 67.44 352 PRO A O 1
ATOM 2874 N N . ASP A 1 353 ? -15.987 4.645 -41.393 1.00 76.88 353 ASP A N 1
ATOM 2875 C CA . ASP A 1 353 ? -14.697 4.753 -42.058 1.00 76.88 353 ASP A CA 1
ATOM 2876 C C . ASP A 1 353 ? -13.564 5.101 -41.102 1.00 76.88 353 ASP A C 1
ATOM 2878 O O . ASP A 1 353 ? -13.625 6.051 -40.308 1.00 76.88 353 ASP A O 1
ATOM 2882 N N . VAL A 1 354 ? -12.494 4.324 -41.250 1.00 78.12 354 VAL A N 1
ATOM 2883 C CA . VAL A 1 354 ? -11.207 4.534 -40.603 1.00 78.12 354 VAL A CA 1
ATOM 2884 C C . VAL A 1 354 ? -10.647 5.880 -41.076 1.00 78.12 354 VAL A C 1
ATOM 2886 O O . VAL A 1 354 ? -10.396 6.050 -42.271 1.00 78.12 354 VAL A O 1
ATOM 2889 N N . PRO A 1 355 ? -10.446 6.861 -40.177 1.00 82.06 355 PRO A N 1
ATOM 2890 C CA . PRO A 1 355 ? -9.872 8.139 -40.566 1.00 82.06 355 PRO A CA 1
ATOM 2891 C C . PRO A 1 355 ? -8.478 7.955 -41.168 1.00 82.06 355 PRO A C 1
ATOM 2893 O O . PRO A 1 355 ? -7.680 7.173 -40.657 1.00 82.06 355 PRO A O 1
ATOM 2896 N N . ASP A 1 356 ? -8.165 8.726 -42.208 1.00 86.06 356 ASP A N 1
ATOM 2897 C CA . ASP A 1 356 ? -6.834 8.750 -42.815 1.00 86.06 356 ASP A CA 1
ATOM 2898 C C . ASP A 1 356 ? -5.792 9.247 -41.794 1.00 86.06 356 ASP A C 1
ATOM 2900 O O . ASP A 1 356 ? -5.629 10.450 -41.540 1.00 86.06 356 ASP A O 1
ATOM 2904 N N . PHE A 1 357 ? -5.112 8.287 -41.166 1.00 88.44 357 PHE A N 1
ATOM 2905 C CA . PHE A 1 357 ? -4.129 8.529 -40.119 1.00 88.44 357 PHE A CA 1
ATOM 2906 C C . PHE A 1 357 ? -2.903 9.272 -40.634 1.00 88.44 357 PHE A C 1
ATOM 2908 O O . PHE A 1 357 ? -2.284 10.010 -39.870 1.00 88.44 357 PHE A O 1
ATOM 2915 N N . GLU A 1 358 ? -2.572 9.135 -41.915 1.00 89.25 358 GLU A N 1
ATOM 2916 C CA . GLU A 1 358 ? -1.406 9.774 -42.508 1.00 89.25 358 GLU A CA 1
ATOM 2917 C C . GLU A 1 358 ? -1.653 11.274 -42.670 1.00 89.25 358 GLU A C 1
ATOM 2919 O O . GLU A 1 358 ? -0.864 12.099 -42.199 1.00 89.25 358 GLU A O 1
ATOM 2924 N N . ARG A 1 359 ? -2.827 11.657 -43.185 1.00 92.44 359 ARG A N 1
ATOM 2925 C CA . ARG A 1 359 ? -3.249 13.067 -43.227 1.00 92.44 359 ARG A CA 1
ATOM 2926 C C . ARG A 1 359 ? -3.400 13.669 -41.834 1.00 92.44 359 ARG A C 1
ATOM 2928 O O . ARG A 1 359 ? -3.060 14.839 -41.630 1.00 92.44 359 ARG A O 1
ATOM 2935 N N . LEU A 1 360 ? -3.907 12.906 -40.865 1.00 91.81 360 LEU A N 1
ATOM 2936 C CA . LEU A 1 360 ? -3.997 13.358 -39.473 1.00 91.81 360 LEU A CA 1
ATOM 2937 C C . LEU A 1 360 ? -2.612 13.565 -38.856 1.00 91.81 360 LEU A C 1
ATOM 2939 O O . LEU A 1 360 ? -2.390 14.581 -38.194 1.00 91.81 360 LEU A O 1
ATOM 2943 N N . HIS A 1 361 ? -1.673 12.658 -39.118 1.00 91.31 361 HIS A N 1
ATOM 2944 C CA . HIS A 1 361 ? -0.300 12.756 -38.642 1.00 91.31 361 HIS A CA 1
ATOM 2945 C C . HIS A 1 361 ? 0.422 13.960 -39.253 1.00 91.31 361 HIS A C 1
ATOM 2947 O O . HIS A 1 361 ? 1.029 14.742 -38.526 1.00 91.31 361 HIS A O 1
ATOM 2953 N N . GLN A 1 362 ? 0.265 14.199 -40.556 1.00 94.12 362 GLN A N 1
ATOM 2954 C CA . GLN A 1 362 ? 0.818 15.380 -41.223 1.00 94.12 362 GLN A CA 1
ATOM 2955 C C . GLN A 1 362 ? 0.227 16.684 -40.669 1.00 94.12 362 GLN A C 1
ATOM 2957 O O . GLN A 1 362 ? 0.958 17.640 -40.400 1.00 94.12 362 GLN A O 1
ATOM 2962 N N . LYS A 1 363 ? -1.094 16.741 -40.437 1.00 94.75 363 LYS A N 1
ATOM 2963 C CA . LYS A 1 363 ? -1.738 17.895 -39.781 1.00 94.75 363 LYS A CA 1
ATOM 2964 C C . LYS A 1 363 ? -1.200 18.110 -38.369 1.00 94.75 363 LYS A C 1
ATOM 2966 O O . LYS A 1 363 ? -0.972 19.251 -37.965 1.00 94.75 363 LYS A O 1
ATOM 2971 N N . PHE A 1 364 ? -0.980 17.030 -37.627 1.00 93.81 364 PHE A N 1
ATOM 2972 C CA . PHE A 1 364 ? -0.412 17.082 -36.289 1.00 93.81 364 PHE A CA 1
ATOM 2973 C C . PHE A 1 364 ? 1.033 17.597 -36.302 1.00 93.81 364 PHE A C 1
ATOM 2975 O O . PHE A 1 364 ? 1.340 18.533 -35.566 1.00 93.81 364 PHE A O 1
ATOM 2982 N N . GLN A 1 365 ? 1.887 17.072 -37.183 1.00 91.81 365 GLN A N 1
ATOM 2983 C CA . GLN A 1 365 ? 3.267 17.529 -37.357 1.00 91.81 365 GLN A CA 1
ATOM 2984 C C . GLN A 1 365 ? 3.329 19.013 -37.741 1.00 91.81 365 GLN A C 1
ATOM 2986 O O . GLN A 1 365 ? 4.062 19.774 -37.113 1.00 91.81 365 GLN A O 1
ATOM 2991 N N . LYS A 1 366 ? 2.499 19.465 -38.692 1.00 90.81 366 LYS A N 1
ATOM 2992 C CA . LYS A 1 366 ? 2.402 20.890 -39.064 1.00 90.81 366 LYS A CA 1
ATOM 2993 C C . LYS A 1 366 ? 2.002 21.764 -37.874 1.00 90.81 366 LYS A C 1
ATOM 2995 O O . LYS A 1 366 ? 2.608 22.807 -37.643 1.00 90.81 366 LYS A O 1
ATOM 3000 N N . ARG A 1 367 ? 1.032 21.318 -37.069 1.00 90.00 367 ARG A N 1
ATOM 3001 C CA . ARG A 1 367 ? 0.603 22.026 -35.852 1.00 90.00 367 ARG A CA 1
ATOM 3002 C C . ARG A 1 367 ? 1.698 22.064 -34.783 1.00 90.00 367 ARG A C 1
ATOM 3004 O O . ARG A 1 367 ? 1.800 23.045 -34.050 1.00 90.00 367 ARG A O 1
ATOM 3011 N N . LEU A 1 368 ? 2.505 21.010 -34.685 1.00 88.00 368 LEU A N 1
ATOM 3012 C CA . LEU A 1 368 ? 3.643 20.936 -33.773 1.00 88.00 368 LEU A CA 1
ATOM 3013 C C . LEU A 1 368 ? 4.738 21.914 -34.205 1.00 88.00 368 LEU A C 1
ATOM 3015 O O . LEU A 1 368 ? 5.213 22.682 -33.376 1.00 88.00 368 LEU A O 1
ATOM 3019 N N . LEU A 1 369 ? 5.061 21.969 -35.499 1.00 84.75 369 LEU A N 1
ATOM 3020 C CA . LEU A 1 369 ? 6.026 22.923 -36.052 1.00 84.75 369 LEU A CA 1
ATOM 3021 C C . LEU A 1 369 ? 5.582 24.378 -35.857 1.00 84.75 369 LEU A C 1
ATOM 3023 O O . LEU A 1 369 ? 6.386 25.197 -35.426 1.00 84.75 369 LEU A O 1
ATOM 3027 N N . GLN A 1 370 ? 4.299 24.689 -36.063 1.00 81.56 370 GLN A N 1
ATOM 3028 C CA . GLN A 1 370 ? 3.747 26.020 -35.776 1.00 81.56 370 GLN A CA 1
ATOM 3029 C C . GLN A 1 370 ? 3.861 26.403 -34.295 1.00 81.56 370 GLN A C 1
ATOM 3031 O O . GLN A 1 370 ? 4.147 27.549 -33.977 1.00 81.56 370 GLN A O 1
ATOM 3036 N N . LYS A 1 371 ? 3.666 25.450 -33.375 1.00 77.31 371 LYS A N 1
ATOM 3037 C CA . LYS A 1 371 ? 3.837 25.686 -31.931 1.00 77.31 371 LYS A CA 1
ATOM 3038 C C . LYS A 1 371 ? 5.300 25.724 -31.484 1.00 77.31 371 LYS A C 1
ATOM 3040 O O . LYS A 1 371 ? 5.573 26.269 -30.418 1.00 77.31 371 LYS A O 1
ATOM 3045 N N . LYS A 1 372 ? 6.196 25.095 -32.251 1.00 78.38 372 LYS A N 1
ATOM 3046 C CA . LYS A 1 372 ? 7.645 25.090 -32.028 1.00 78.38 372 LYS A CA 1
ATOM 3047 C C . LYS A 1 372 ? 8.280 26.408 -32.464 1.00 78.38 372 LYS A C 1
ATOM 3049 O O . LYS A 1 372 ? 9.328 26.751 -31.924 1.00 78.38 372 LYS A O 1
ATOM 3054 N N . GLN A 1 373 ? 7.662 27.143 -33.398 1.00 68.94 373 GLN A N 1
ATOM 3055 C CA . GLN A 1 373 ? 8.061 28.525 -33.647 1.00 68.94 373 GLN A CA 1
ATOM 3056 C C . GLN A 1 373 ? 7.988 29.284 -32.323 1.00 68.94 373 GLN A C 1
ATOM 3058 O O . GLN A 1 373 ? 6.973 29.256 -31.623 1.00 68.94 373 GLN A O 1
ATOM 3063 N N . VAL A 1 374 ? 9.144 29.823 -31.942 1.00 62.62 374 VAL A N 1
ATOM 3064 C CA . VAL A 1 374 ? 9.446 30.333 -30.611 1.00 62.62 374 VAL A CA 1
ATOM 3065 C C . VAL A 1 374 ? 8.402 31.382 -30.257 1.00 62.62 374 VAL A C 1
ATOM 3067 O O . VAL A 1 374 ? 8.371 32.461 -30.841 1.00 62.62 374 VAL A O 1
ATOM 3070 N N . LYS A 1 375 ? 7.521 31.061 -29.307 1.00 68.25 375 LYS A N 1
ATOM 3071 C CA . LYS A 1 375 ? 6.717 32.094 -28.656 1.00 68.25 375 LYS A CA 1
ATOM 3072 C C . LYS A 1 375 ? 7.705 33.080 -28.045 1.00 68.25 375 LYS A C 1
ATOM 3074 O O . LYS A 1 375 ? 8.631 32.630 -27.368 1.00 68.25 375 LYS A O 1
ATOM 3079 N N . HIS A 1 376 ? 7.524 34.377 -28.291 1.00 64.94 376 HIS A N 1
ATOM 3080 C CA . HIS A 1 376 ? 8.305 35.413 -27.617 1.00 64.94 376 HIS A CA 1
ATOM 3081 C C . HIS A 1 376 ? 8.360 35.078 -26.122 1.00 64.94 376 HIS A C 1
ATOM 3083 O O . HIS A 1 376 ? 7.320 34.767 -25.531 1.00 64.94 376 HIS A O 1
ATOM 3089 N N . LEU A 1 377 ? 9.571 35.029 -25.557 1.00 69.75 377 LEU A N 1
ATOM 3090 C CA . LEU A 1 377 ? 9.779 34.726 -24.144 1.00 69.75 377 LEU A CA 1
ATOM 3091 C C . LEU A 1 377 ? 8.844 35.633 -23.341 1.00 69.75 377 LEU A C 1
ATOM 3093 O O . LEU A 1 377 ? 8.905 36.852 -23.481 1.00 69.75 377 LEU A O 1
ATOM 3097 N N . THR A 1 378 ? 7.931 35.044 -22.568 1.00 64.25 378 THR A N 1
ATOM 3098 C CA . THR A 1 378 ? 7.043 35.803 -21.686 1.00 64.25 378 THR A CA 1
ATOM 3099 C C . THR A 1 378 ? 7.910 36.547 -20.685 1.00 64.25 378 THR A C 1
ATOM 3101 O O . THR A 1 378 ? 8.431 35.942 -19.750 1.00 64.25 378 THR A O 1
ATOM 3104 N N . VAL A 1 379 ? 8.088 37.845 -20.909 1.00 72.56 379 VAL A N 1
ATOM 3105 C CA . VAL A 1 379 ? 8.633 38.759 -19.912 1.00 72.56 379 VAL A CA 1
ATOM 3106 C C . VAL A 1 379 ? 7.540 38.953 -18.871 1.00 72.56 379 VAL A C 1
ATOM 3108 O O . VAL A 1 379 ? 6.402 39.275 -19.215 1.00 72.56 379 VAL A O 1
ATOM 3111 N N . CYS A 1 380 ? 7.861 38.681 -17.608 1.00 68.12 380 CYS A N 1
ATOM 3112 C CA . CYS A 1 380 ? 6.937 38.896 -16.506 1.00 68.12 380 CYS A CA 1
ATOM 3113 C C . CYS A 1 380 ? 6.636 40.392 -16.400 1.00 68.12 380 CYS A C 1
ATOM 3115 O O . CYS A 1 380 ? 7.524 41.175 -16.067 1.00 68.12 380 CYS A O 1
ATOM 3117 N N . GLU A 1 381 ? 5.390 40.780 -16.659 1.00 74.94 381 GLU A N 1
ATOM 3118 C CA . GLU A 1 381 ? 4.898 42.088 -16.243 1.00 74.94 381 GLU A CA 1
ATOM 3119 C C . GLU A 1 381 ? 4.856 42.089 -14.705 1.00 74.94 381 GLU A C 1
ATOM 3121 O O . GLU A 1 381 ? 4.280 41.162 -14.118 1.00 74.94 381 GLU A O 1
ATOM 3126 N N . PRO A 1 382 ? 5.525 43.036 -14.025 1.00 78.94 382 PRO A N 1
ATOM 3127 C CA . PRO A 1 382 ? 5.500 43.084 -12.573 1.00 78.94 382 PRO A CA 1
ATOM 3128 C C . PRO A 1 382 ? 4.057 43.310 -12.112 1.00 78.94 382 PRO A C 1
ATOM 3130 O O . PRO A 1 382 ? 3.409 44.274 -12.508 1.00 78.94 382 PRO A O 1
ATOM 3133 N N . PHE A 1 383 ? 3.547 42.392 -11.291 1.00 72.81 383 PHE A N 1
ATOM 3134 C CA . PHE A 1 383 ? 2.215 42.483 -10.706 1.00 72.81 383 PHE A CA 1
ATOM 3135 C C . PHE A 1 383 ? 2.330 42.601 -9.189 1.00 72.81 383 PHE A C 1
ATOM 3137 O O . PHE A 1 383 ? 3.005 41.803 -8.533 1.00 72.81 383 PHE A O 1
ATOM 3144 N N . ASP A 1 384 ? 1.631 43.578 -8.623 1.00 73.88 384 ASP A N 1
ATOM 3145 C CA . ASP A 1 384 ? 1.621 43.790 -7.183 1.00 73.88 384 ASP A CA 1
ATOM 3146 C C . ASP A 1 384 ? 0.702 42.776 -6.504 1.00 73.88 384 ASP A C 1
ATOM 3148 O O . ASP A 1 384 ? -0.532 42.839 -6.548 1.00 73.88 384 ASP A O 1
ATOM 3152 N N . LEU A 1 385 ? 1.321 41.804 -5.842 1.00 66.31 385 LEU A N 1
ATOM 3153 C CA . LEU A 1 385 ? 0.624 40.906 -4.940 1.00 66.31 385 LEU A CA 1
ATOM 3154 C C . LEU A 1 385 ? 0.145 41.697 -3.716 1.00 66.31 385 LEU A C 1
ATOM 3156 O O . LEU A 1 385 ? 0.946 42.283 -2.993 1.00 66.31 385 LEU A O 1
ATOM 3160 N N . ARG A 1 386 ? -1.158 41.641 -3.404 1.00 74.38 386 ARG A N 1
ATOM 3161 C CA . ARG A 1 386 ? -1.741 42.178 -2.151 1.00 74.38 386 ARG A CA 1
ATOM 3162 C C . ARG A 1 386 ? -1.343 41.363 -0.901 1.00 74.38 386 ARG A C 1
ATOM 3164 O O . ARG A 1 386 ? -2.115 41.225 0.043 1.00 74.38 386 ARG A O 1
ATOM 3171 N N . THR A 1 387 ? -0.129 40.823 -0.881 1.00 67.69 387 THR A N 1
ATOM 3172 C CA . THR A 1 387 ? 0.503 40.145 0.251 1.00 67.69 387 THR A CA 1
ATOM 3173 C C . THR A 1 387 ? 0.859 41.040 1.446 1.00 67.69 387 THR A C 1
ATOM 3175 O O . THR A 1 387 ? 0.918 40.466 2.533 1.00 67.69 387 THR A O 1
ATOM 3178 N N . PRO A 1 388 ? 1.028 42.386 1.366 1.00 66.69 388 PRO A N 1
ATOM 3179 C CA . PRO A 1 388 ? 1.338 43.171 2.569 1.00 66.69 388 PRO A CA 1
ATOM 3180 C C . PRO A 1 388 ? 0.175 43.249 3.571 1.00 66.69 388 PRO A C 1
ATOM 3182 O O . PRO A 1 388 ? 0.405 43.517 4.743 1.00 66.69 388 PRO A O 1
ATOM 3185 N N . HIS A 1 389 ? -1.064 42.981 3.141 1.00 67.38 389 HIS A N 1
ATOM 3186 C CA . HIS A 1 389 ? -2.242 42.968 4.021 1.00 67.38 389 HIS A CA 1
ATOM 3187 C C . HIS A 1 389 ? -2.522 41.598 4.654 1.00 67.38 389 HIS A C 1
ATOM 3189 O O . HIS A 1 389 ? -3.436 41.469 5.468 1.00 67.38 389 HIS A O 1
ATOM 3195 N N . ILE A 1 390 ? -1.764 40.561 4.286 1.00 74.69 390 ILE A N 1
ATOM 3196 C CA . ILE A 1 390 ? -1.927 39.223 4.850 1.00 74.69 390 ILE A CA 1
ATOM 3197 C C . ILE A 1 390 ? -0.984 39.125 6.055 1.00 74.69 390 ILE A C 1
ATOM 3199 O O . ILE A 1 390 ? 0.234 39.099 5.857 1.00 74.69 390 ILE A O 1
ATOM 3203 N N . PRO A 1 391 ? -1.493 39.068 7.302 1.00 73.81 391 PRO A N 1
ATOM 3204 C CA . PRO A 1 391 ? -0.638 38.936 8.473 1.00 73.81 391 PRO A CA 1
ATOM 3205 C C . PRO A 1 391 ? 0.145 37.626 8.366 1.00 73.81 391 PRO A C 1
ATOM 3207 O O . PRO A 1 391 ? -0.422 36.532 8.388 1.00 73.81 391 PRO A O 1
ATOM 3210 N N . SER A 1 392 ? 1.464 37.725 8.189 1.00 73.62 392 SER A N 1
ATOM 3211 C CA . SER A 1 392 ? 2.288 36.533 8.021 1.00 73.62 392 SER A CA 1
ATOM 3212 C C . SER A 1 392 ? 2.403 35.802 9.359 1.00 73.62 392 SER A C 1
ATOM 3214 O O . SER A 1 392 ? 2.819 36.375 10.367 1.00 73.62 392 SER A O 1
ATOM 3216 N N . ASN A 1 393 ? 2.128 34.500 9.361 1.00 79.75 393 ASN A N 1
ATOM 3217 C CA . ASN A 1 393 ? 2.366 33.632 10.519 1.00 79.75 393 ASN A CA 1
ATOM 3218 C C . ASN A 1 393 ? 3.867 33.361 10.761 1.00 79.75 393 ASN A C 1
ATOM 3220 O O . ASN A 1 393 ? 4.220 32.477 11.538 1.00 79.75 393 ASN A O 1
ATOM 3224 N N . LYS A 1 394 ? 4.767 34.115 10.109 1.00 83.81 394 LYS A N 1
ATOM 3225 C CA . LYS A 1 394 ? 6.222 33.930 10.159 1.00 83.81 394 LYS A CA 1
ATOM 3226 C C . LYS A 1 394 ? 6.754 33.973 11.589 1.00 83.81 394 LYS A C 1
ATOM 3228 O O . LYS A 1 394 ? 7.558 33.127 11.950 1.00 83.81 394 LYS A O 1
ATOM 3233 N N . GLY A 1 395 ? 6.263 34.894 12.421 1.00 84.94 395 GLY A N 1
ATOM 3234 C CA . GLY A 1 395 ? 6.682 34.984 13.824 1.00 84.94 395 GLY A CA 1
ATOM 3235 C C . GLY A 1 395 ? 6.286 33.760 14.655 1.00 84.94 395 GLY A C 1
ATOM 3236 O O . GLY A 1 395 ? 7.039 33.332 15.523 1.00 84.94 395 GLY A O 1
ATOM 3237 N N . LYS A 1 396 ? 5.131 33.152 14.366 1.00 87.75 396 LYS A N 1
ATOM 3238 C CA . LYS A 1 396 ? 4.713 31.903 15.010 1.00 87.75 396 LYS A CA 1
ATOM 3239 C C . LYS A 1 396 ? 5.577 30.731 14.545 1.00 87.75 396 LYS A C 1
ATOM 3241 O O . LYS A 1 396 ? 6.066 29.984 15.375 1.00 87.75 396 LYS A O 1
ATOM 3246 N N . ILE A 1 397 ? 5.827 30.638 13.240 1.00 86.94 397 ILE A N 1
ATOM 3247 C CA . ILE A 1 397 ? 6.652 29.581 12.640 1.00 86.94 397 ILE A CA 1
ATOM 3248 C C . ILE A 1 397 ? 8.089 29.629 13.175 1.00 86.94 397 ILE A C 1
ATOM 3250 O O . ILE A 1 397 ? 8.648 28.590 13.496 1.00 86.94 397 ILE A O 1
ATOM 3254 N N . LEU A 1 398 ? 8.678 30.820 13.317 1.00 89.25 398 LEU A N 1
ATOM 3255 C CA . LEU A 1 398 ? 10.024 30.967 13.879 1.00 89.25 398 LEU A CA 1
ATOM 3256 C C . LEU A 1 398 ? 10.091 30.530 15.346 1.00 89.25 398 LEU A C 1
ATOM 3258 O O . LEU A 1 398 ? 11.059 29.885 15.736 1.00 89.25 398 LEU A O 1
ATOM 3262 N N . ARG A 1 399 ? 9.056 30.835 16.139 1.00 88.62 399 ARG A N 1
ATOM 3263 C CA . ARG A 1 399 ? 8.972 30.357 17.525 1.00 88.62 399 ARG A CA 1
ATOM 3264 C C . ARG A 1 399 ? 8.803 28.844 17.599 1.00 88.62 399 ARG A C 1
ATOM 3266 O O . ARG A 1 399 ? 9.527 28.223 18.361 1.00 88.62 399 ARG A O 1
ATOM 3273 N N . ASP A 1 400 ? 7.933 28.258 16.779 1.00 87.94 400 ASP A N 1
ATOM 3274 C CA . ASP A 1 400 ? 7.738 26.803 16.735 1.00 87.94 400 ASP A CA 1
ATOM 3275 C C . ASP A 1 400 ? 9.038 26.079 16.331 1.00 87.94 400 ASP A C 1
ATOM 3277 O O . ASP A 1 400 ? 9.413 25.100 16.967 1.00 87.94 400 ASP A O 1
ATOM 3281 N N . ILE A 1 401 ? 9.781 26.598 15.342 1.00 83.69 401 ILE A N 1
ATOM 3282 C CA . ILE A 1 401 ? 11.097 26.058 14.948 1.00 83.69 401 ILE A CA 1
ATOM 3283 C C . ILE A 1 401 ? 12.089 26.139 16.113 1.00 83.69 401 ILE A C 1
ATOM 3285 O O . ILE A 1 401 ? 12.793 25.169 16.384 1.00 83.69 401 ILE A O 1
ATOM 3289 N N . GLN A 1 402 ? 12.139 27.271 16.816 1.00 84.69 402 GLN A N 1
ATOM 3290 C CA . GLN A 1 402 ? 13.046 27.445 17.946 1.00 84.69 402 GLN A CA 1
ATOM 3291 C C . GLN A 1 402 ? 12.672 26.542 19.133 1.00 84.69 402 GLN A C 1
ATOM 3293 O O . GLN A 1 402 ? 13.550 25.943 19.751 1.00 84.69 402 GLN A O 1
ATOM 3298 N N . GLU A 1 403 ? 11.380 26.381 19.423 1.00 85.00 403 GLU A N 1
ATOM 3299 C CA . GLU A 1 403 ? 10.893 25.453 20.447 1.00 85.00 403 GLU A CA 1
ATOM 3300 C C . GLU A 1 403 ? 11.194 23.993 20.084 1.00 85.00 403 GLU A C 1
ATOM 3302 O O . GLU A 1 403 ? 11.582 23.216 20.960 1.00 85.00 403 GLU A O 1
ATOM 3307 N N . ASP A 1 404 ? 11.074 23.620 18.808 1.00 82.94 404 ASP A N 1
ATOM 3308 C CA . ASP A 1 404 ? 11.430 22.291 18.310 1.00 82.94 404 ASP A CA 1
ATOM 3309 C C . ASP A 1 404 ? 12.940 22.034 18.415 1.00 82.94 404 ASP A C 1
ATOM 3311 O O . ASP A 1 404 ? 13.357 20.952 18.835 1.00 82.94 404 ASP A O 1
ATOM 3315 N N . GLU A 1 405 ? 13.773 23.023 18.088 1.00 79.62 405 GLU A N 1
ATOM 3316 C CA . GLU A 1 405 ? 15.231 22.942 18.233 1.00 79.62 405 GLU A CA 1
ATOM 3317 C C . GLU A 1 405 ? 15.685 22.849 19.700 1.00 79.62 405 GLU A C 1
ATOM 3319 O O . GLU A 1 405 ? 16.703 22.211 19.985 1.00 79.62 405 GLU A O 1
ATOM 3324 N N . GLU A 1 406 ? 14.946 23.455 20.634 1.00 77.50 406 GLU A N 1
ATOM 3325 C CA . GLU A 1 406 ? 15.242 23.428 22.072 1.00 77.50 406 GLU A CA 1
ATOM 3326 C C . GLU A 1 406 ? 14.717 22.176 22.782 1.00 77.50 406 GLU A C 1
ATOM 3328 O O . GLU A 1 406 ? 15.397 21.635 23.658 1.00 77.50 406 GLU A O 1
ATOM 3333 N N . ARG A 1 407 ? 13.512 21.709 22.434 1.00 77.56 407 ARG A N 1
ATOM 3334 C CA . ARG A 1 407 ? 12.823 20.628 23.158 1.00 77.56 407 ARG A CA 1
ATOM 3335 C C . ARG A 1 407 ? 13.044 19.246 22.555 1.00 77.56 407 ARG A C 1
ATOM 3337 O O . ARG A 1 407 ? 12.967 18.258 23.292 1.00 77.56 407 ARG A O 1
ATOM 3344 N N . LEU A 1 408 ? 13.279 19.133 21.245 1.00 75.00 408 LEU A N 1
ATOM 3345 C CA . LEU A 1 408 ? 13.330 17.837 20.565 1.00 75.00 408 LEU A CA 1
ATOM 3346 C C . LEU A 1 408 ? 14.761 17.330 20.370 1.00 75.00 408 LEU A C 1
ATOM 3348 O O . LEU A 1 408 ? 15.690 18.053 20.015 1.00 75.00 408 LEU A O 1
ATOM 3352 N N . LYS A 1 409 ? 14.924 16.018 20.562 1.00 67.62 409 LYS A N 1
ATOM 3353 C CA . LYS A 1 409 ? 16.169 15.307 20.254 1.00 67.62 409 LYS A CA 1
ATOM 3354 C C . LYS A 1 409 ? 16.298 15.116 18.742 1.00 67.62 409 LYS A C 1
ATOM 3356 O O . LYS A 1 409 ? 15.299 14.988 18.032 1.00 67.62 409 LYS A O 1
ATOM 3361 N N . GLU A 1 410 ? 17.529 15.110 18.244 1.00 69.56 410 GLU A N 1
ATOM 3362 C CA . GLU A 1 410 ? 17.797 14.919 16.821 1.00 69.56 410 GLU A CA 1
ATOM 3363 C C . GLU A 1 410 ? 17.256 13.559 16.342 1.00 69.56 410 GLU A C 1
ATOM 3365 O O . GLU A 1 410 ? 17.370 12.562 17.044 1.00 69.56 410 GLU A O 1
ATOM 3370 N N . THR A 1 411 ? 16.612 13.525 15.169 1.00 72.25 411 THR A N 1
ATOM 3371 C CA . THR A 1 411 ? 15.944 12.329 14.612 1.00 72.25 411 THR A CA 1
ATOM 3372 C C . THR A 1 411 ? 16.786 11.576 13.582 1.00 72.25 411 THR A C 1
ATOM 3374 O O . THR A 1 411 ? 16.340 10.554 13.055 1.00 72.25 411 THR A O 1
ATOM 3377 N N . ARG A 1 412 ? 18.062 11.947 13.412 1.00 70.19 412 ARG A N 1
ATOM 3378 C CA . ARG A 1 412 ? 19.043 11.221 12.595 1.00 70.19 412 ARG A CA 1
ATOM 3379 C C . ARG A 1 412 ? 19.922 10.297 13.452 1.00 70.19 412 ARG A C 1
ATOM 3381 O O . ARG A 1 412 ? 20.588 10.749 14.374 1.00 70.19 412 ARG A O 1
ATOM 3388 N N . TRP A 1 413 ? 19.890 8.998 13.156 1.00 52.03 413 TRP A N 1
ATOM 3389 C CA . TRP A 1 413 ? 20.753 7.990 13.788 1.00 52.03 413 TRP A CA 1
ATOM 3390 C C . TRP A 1 413 ? 22.225 8.215 13.378 1.00 52.03 413 TRP A C 1
ATOM 3392 O O . TRP A 1 413 ? 22.450 8.461 12.190 1.00 52.03 413 TRP A O 1
ATOM 3402 N N . PRO A 1 414 ? 23.220 8.094 14.285 1.00 64.88 414 PRO A N 1
ATOM 3403 C CA . PRO A 1 414 ? 23.139 7.845 15.729 1.00 64.88 414 PRO A CA 1
ATOM 3404 C C . PRO A 1 414 ? 22.828 9.122 16.526 1.00 64.88 414 PRO A C 1
ATOM 3406 O O . PRO A 1 414 ? 23.431 10.168 16.303 1.00 64.88 414 PRO A O 1
ATOM 3409 N N . TYR A 1 415 ? 21.912 9.021 17.492 1.00 59.25 415 TYR A N 1
ATOM 3410 C CA . TYR A 1 415 ? 21.425 10.139 18.313 1.00 59.25 415 TYR A CA 1
ATOM 3411 C C . TYR A 1 415 ? 22.442 10.589 19.371 1.00 59.25 415 TYR A C 1
ATOM 3413 O O . TYR A 1 415 ? 22.242 10.364 20.565 1.00 59.25 415 TYR A O 1
ATOM 3421 N N . ALA A 1 416 ? 23.550 11.187 18.940 1.00 59.12 416 ALA A N 1
ATOM 3422 C CA . ALA A 1 416 ? 24.629 11.613 19.830 1.00 59.12 416 ALA A CA 1
ATOM 3423 C C . ALA A 1 416 ? 24.646 13.130 20.113 1.00 59.12 416 ALA A C 1
ATOM 3425 O O . ALA A 1 416 ? 25.284 13.543 21.079 1.00 59.12 416 ALA A O 1
ATOM 3426 N N . SER A 1 417 ? 23.926 13.956 19.341 1.00 60.69 417 SER A N 1
ATOM 3427 C CA . SER A 1 417 ? 23.916 15.422 19.474 1.00 60.69 417 SER A CA 1
ATOM 3428 C C . SER A 1 417 ? 22.509 16.018 19.651 1.00 60.69 417 SER A C 1
ATOM 3430 O O . SER A 1 417 ? 21.539 15.524 19.071 1.00 60.69 417 SER A O 1
ATOM 3432 N N . PRO A 1 418 ? 22.356 17.100 20.438 1.00 60.66 418 PRO A N 1
ATOM 3433 C CA . PRO A 1 418 ? 21.229 18.023 20.293 1.00 60.66 418 PRO A CA 1
ATOM 3434 C C . PRO A 1 418 ? 21.218 18.644 18.883 1.00 60.66 418 PRO A C 1
ATOM 3436 O O . PRO A 1 418 ? 22.282 18.898 18.329 1.00 60.66 418 PRO A O 1
ATOM 3439 N N . ARG A 1 419 ? 20.036 18.971 18.332 1.00 65.31 419 ARG A N 1
ATOM 3440 C CA . ARG A 1 419 ? 19.886 19.580 16.985 1.00 65.31 419 ARG A CA 1
ATOM 3441 C C . ARG A 1 419 ? 20.538 20.971 16.861 1.00 65.31 419 ARG A C 1
ATOM 3443 O O . ARG A 1 419 ? 20.705 21.483 15.755 1.00 65.31 419 ARG A O 1
ATOM 3450 N N . ARG A 1 420 ? 20.919 21.591 17.983 1.00 63.59 420 ARG A N 1
ATOM 3451 C CA . ARG A 1 420 ? 21.626 22.874 17.991 1.00 63.59 420 ARG A CA 1
ATOM 3452 C C . ARG A 1 420 ? 22.951 22.761 17.237 1.00 63.59 420 ARG A C 1
ATOM 3454 O O . ARG A 1 420 ? 23.800 21.935 17.563 1.00 63.59 420 ARG A O 1
ATOM 3461 N N . LYS A 1 421 ? 23.168 23.667 16.281 1.00 60.25 421 LYS A N 1
ATOM 3462 C CA . LYS A 1 421 ? 24.515 23.948 15.772 1.00 60.25 421 LYS A CA 1
ATOM 3463 C C . LYS A 1 421 ? 25.387 24.403 16.955 1.00 60.25 421 LYS A C 1
ATOM 3465 O O . LYS A 1 421 ? 24.893 25.182 17.774 1.00 60.25 421 LYS A O 1
ATOM 3470 N N . PRO A 1 422 ? 26.652 23.960 17.074 1.00 54.59 422 PRO A N 1
ATOM 3471 C CA . PRO A 1 422 ? 27.566 24.534 18.049 1.00 54.59 422 PRO A CA 1
ATOM 3472 C C . PRO A 1 422 ? 27.692 26.025 17.743 1.00 54.59 422 PRO A C 1
ATOM 3474 O O . PRO A 1 422 ? 28.242 26.415 16.715 1.00 54.59 422 PRO A O 1
ATOM 3477 N N . GLN A 1 423 ? 27.130 26.866 18.605 1.00 53.03 423 GLN A N 1
ATOM 3478 C CA . GLN A 1 423 ? 27.382 28.292 18.541 1.00 53.03 423 GLN A CA 1
ATOM 3479 C C . GLN A 1 423 ? 28.835 28.472 18.972 1.00 53.03 423 GLN A C 1
ATOM 3481 O O . GLN A 1 423 ? 29.174 28.217 20.130 1.00 53.03 423 GLN A O 1
ATOM 3486 N N . MET A 1 424 ? 29.705 28.830 18.026 1.00 42.50 424 MET A N 1
ATOM 3487 C CA . MET A 1 424 ? 31.066 29.259 18.329 1.00 42.50 424 MET A CA 1
ATOM 3488 C C . MET A 1 424 ? 30.942 30.454 19.274 1.00 42.50 424 MET A C 1
ATOM 3490 O O . MET A 1 424 ? 30.590 31.558 18.860 1.00 42.50 424 MET A O 1
ATOM 3494 N N . ARG A 1 425 ? 31.138 30.217 20.573 1.00 43.16 425 ARG A N 1
ATOM 3495 C CA . ARG A 1 425 ? 31.321 31.298 21.533 1.00 43.16 425 ARG A CA 1
ATOM 3496 C C . ARG A 1 425 ? 32.632 31.967 21.153 1.00 43.16 425 ARG A C 1
ATOM 3498 O O . ARG A 1 425 ? 33.688 31.358 21.298 1.00 43.16 425 ARG A O 1
ATOM 3505 N N . GLY A 1 426 ? 32.541 33.189 20.634 1.00 45.59 426 GLY A N 1
ATOM 3506 C CA . GLY A 1 426 ? 33.692 34.075 20.559 1.00 45.59 426 GLY A CA 1
ATOM 3507 C C . GLY A 1 426 ? 34.319 34.155 21.946 1.00 45.59 426 GLY A C 1
ATOM 3508 O O . GLY A 1 426 ? 33.611 34.296 22.946 1.00 45.59 426 GLY A O 1
ATOM 3509 N N . ALA A 1 427 ? 35.634 33.975 22.005 1.00 43.81 427 ALA A N 1
ATOM 3510 C CA . ALA A 1 427 ? 36.411 34.179 23.212 1.00 43.81 427 ALA A CA 1
ATOM 3511 C C . ALA A 1 427 ? 36.182 35.621 23.670 1.00 43.81 427 ALA A C 1
ATOM 3513 O O . ALA A 1 427 ? 36.652 36.520 22.989 1.00 43.81 427 ALA A O 1
ATOM 3514 N N . ASN A 1 428 ? 35.348 35.818 24.699 1.00 44.59 428 ASN A N 1
ATOM 3515 C CA . ASN A 1 428 ? 35.319 36.955 25.632 1.00 44.59 428 ASN A CA 1
ATOM 3516 C C . ASN A 1 428 ? 34.087 36.844 26.551 1.00 44.59 428 ASN A C 1
ATOM 3518 O O . ASN A 1 428 ? 33.161 37.648 26.499 1.00 44.59 428 ASN A O 1
ATOM 3522 N N . SER A 1 429 ? 34.067 35.824 27.409 1.00 39.91 429 SER A N 1
ATOM 3523 C CA . SER A 1 429 ? 33.282 35.850 28.651 1.00 39.91 429 SER A CA 1
ATOM 3524 C C . SER A 1 429 ? 33.844 34.803 29.618 1.00 39.91 429 SER A C 1
ATOM 3526 O O . SER A 1 429 ? 34.007 33.654 29.194 1.00 39.91 429 SER A O 1
ATOM 3528 N N . PRO A 1 430 ? 34.131 35.139 30.887 1.00 45.69 430 PRO A N 1
ATOM 3529 C CA . PRO A 1 430 ? 34.600 34.153 31.851 1.00 45.69 430 PRO A CA 1
ATOM 3530 C C . PRO A 1 430 ? 33.482 33.142 32.164 1.00 45.69 430 PRO A C 1
ATOM 3532 O O . PRO A 1 430 ? 32.303 33.513 32.179 1.00 45.69 430 PRO A O 1
ATOM 3535 N N . PRO A 1 431 ? 33.811 31.860 32.400 1.00 43.38 431 PRO A N 1
ATOM 3536 C CA . PRO A 1 431 ? 32.813 30.839 32.671 1.00 43.38 431 PRO A CA 1
ATOM 3537 C C . PRO A 1 431 ? 32.250 31.045 34.080 1.00 43.38 431 PRO A C 1
ATOM 3539 O O . PRO A 1 431 ? 32.871 30.687 35.076 1.00 43.38 431 PRO A O 1
ATOM 3542 N N . SER A 1 432 ? 31.051 31.615 34.165 1.00 47.12 432 SER A N 1
ATOM 3543 C CA . SER A 1 432 ? 30.255 31.571 35.388 1.00 47.12 432 SER A CA 1
ATOM 3544 C C . SER A 1 432 ? 29.550 30.216 35.478 1.00 47.12 432 SER A C 1
ATOM 3546 O O . SER A 1 432 ? 28.667 29.909 34.678 1.00 47.12 432 SER A O 1
ATOM 3548 N N . GLY A 1 433 ? 29.996 29.402 36.439 1.00 46.56 433 GLY A N 1
ATOM 3549 C CA . GLY A 1 433 ? 29.215 28.355 37.101 1.00 46.56 433 GLY A CA 1
ATOM 3550 C C . GLY A 1 433 ? 28.662 27.234 36.223 1.00 46.56 433 GLY A C 1
ATOM 3551 O O . GLY A 1 433 ? 27.447 27.105 36.093 1.00 46.56 433 GLY A O 1
ATOM 3552 N N . PHE A 1 434 ? 29.522 26.358 35.695 1.00 38.47 434 PHE A N 1
ATOM 3553 C CA . PHE A 1 434 ? 29.067 25.046 35.228 1.00 38.47 434 PHE A CA 1
ATOM 3554 C C . PHE A 1 434 ? 29.282 24.025 36.347 1.00 38.47 434 PHE A C 1
ATOM 3556 O O . PHE A 1 434 ? 30.400 23.584 36.597 1.00 38.47 434 PHE A O 1
ATOM 3563 N N . GLY A 1 435 ? 28.203 23.684 37.053 1.00 47.62 435 GLY A N 1
ATOM 3564 C CA . GLY A 1 435 ? 28.202 22.547 37.964 1.00 47.62 435 GLY A CA 1
ATOM 3565 C C . GLY A 1 435 ? 28.557 21.283 37.189 1.00 47.62 435 GLY A C 1
ATOM 3566 O O . GLY A 1 435 ? 27.924 20.969 36.180 1.00 47.62 435 GLY A O 1
ATOM 3567 N N . GLU A 1 436 ? 29.578 20.568 37.650 1.00 39.69 436 GLU A N 1
ATOM 3568 C CA . GLU A 1 436 ? 29.960 19.259 37.134 1.00 39.69 436 GLU A CA 1
ATOM 3569 C C . GLU A 1 436 ? 28.759 18.311 37.212 1.00 39.69 436 GLU A C 1
ATOM 3571 O O . GLU A 1 436 ? 28.429 17.751 38.263 1.00 39.69 436 GLU A O 1
ATOM 3576 N N . SER A 1 437 ? 28.076 18.109 36.086 1.00 54.19 437 SER A N 1
ATOM 3577 C CA . SER A 1 437 ? 27.124 17.017 35.958 1.00 54.19 437 SER A CA 1
ATOM 3578 C C . SER A 1 437 ? 27.925 15.719 35.964 1.00 54.19 437 SER A C 1
ATOM 3580 O O . SER A 1 437 ? 28.455 15.293 34.937 1.00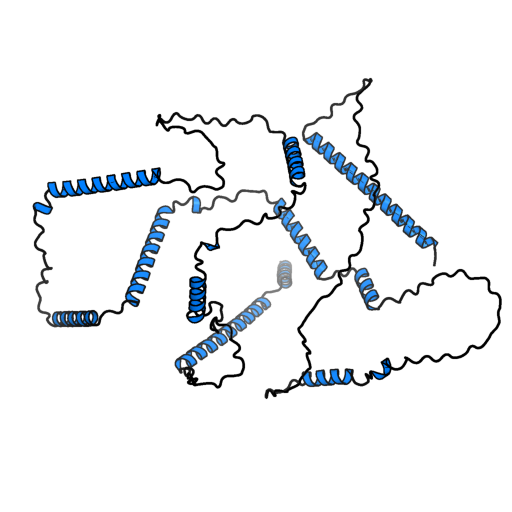 54.19 437 SER A O 1
ATOM 3582 N N . LYS A 1 438 ? 28.044 15.115 37.149 1.00 55.34 438 LYS A N 1
ATOM 3583 C CA . LYS A 1 438 ? 28.638 13.794 37.362 1.00 55.34 438 LYS A CA 1
ATOM 3584 C C . LYS A 1 438 ? 28.008 12.821 36.364 1.00 55.34 438 LYS A C 1
ATOM 3586 O O . LYS A 1 438 ? 26.802 12.573 36.423 1.00 55.34 438 LYS A O 1
ATOM 3591 N N . SER A 1 439 ? 28.802 12.291 35.437 1.00 53.88 439 SER A N 1
ATOM 3592 C CA . SER A 1 439 ? 28.346 11.221 34.554 1.00 53.88 439 SER A CA 1
ATOM 3593 C C . SER A 1 439 ? 27.850 10.053 35.420 1.00 53.88 439 SER A C 1
ATOM 3595 O O . SER A 1 439 ? 28.452 9.750 36.459 1.00 53.88 439 SER A O 1
ATOM 3597 N N . PRO A 1 440 ? 26.713 9.420 35.079 1.00 55.94 440 PRO A N 1
ATOM 3598 C CA . PRO A 1 440 ? 26.183 8.346 35.900 1.00 55.94 440 PRO A CA 1
ATOM 3599 C C . PRO A 1 440 ? 27.198 7.201 35.930 1.00 55.94 440 PRO A C 1
ATOM 3601 O O . PRO A 1 440 ? 27.538 6.627 34.895 1.00 55.94 440 PRO A O 1
ATOM 3604 N N . LYS A 1 441 ? 27.693 6.882 37.133 1.00 63.84 441 LYS A N 1
ATOM 3605 C CA . LYS A 1 441 ? 28.589 5.748 37.375 1.00 63.84 441 LYS A CA 1
ATOM 3606 C C . LYS A 1 441 ? 27.940 4.487 36.801 1.00 63.84 441 LYS A C 1
ATOM 3608 O O . LYS A 1 441 ? 26.819 4.140 37.174 1.00 63.84 441 LYS A O 1
ATOM 3613 N N . ILE A 1 442 ? 28.641 3.817 35.887 1.00 68.38 442 ILE A N 1
ATOM 3614 C CA . ILE A 1 442 ? 28.196 2.562 35.277 1.00 68.38 442 ILE A CA 1
ATOM 3615 C C . ILE A 1 442 ? 27.919 1.553 36.398 1.00 68.38 442 ILE A C 1
ATOM 3617 O O . ILE A 1 442 ? 28.819 1.134 37.121 1.00 68.38 442 ILE A O 1
ATOM 3621 N N . THR A 1 443 ? 26.652 1.178 36.561 1.00 81.06 443 THR A N 1
ATOM 3622 C CA . THR A 1 443 ? 26.219 0.191 37.553 1.00 81.06 443 THR A CA 1
ATOM 3623 C C . THR A 1 443 ? 26.756 -1.196 37.185 1.00 81.06 443 THR A C 1
ATOM 3625 O O . THR A 1 443 ? 26.837 -1.535 36.002 1.00 81.06 443 THR A O 1
ATOM 3628 N N . GLN A 1 444 ? 27.067 -2.040 38.177 1.00 82.31 444 GLN A N 1
ATOM 3629 C CA . GLN A 1 444 ? 27.555 -3.412 37.944 1.00 82.31 444 GLN A CA 1
ATOM 3630 C C . GLN A 1 444 ? 26.620 -4.246 37.044 1.00 82.31 444 GLN A C 1
ATOM 3632 O O . GLN A 1 444 ? 27.075 -5.103 36.288 1.00 82.31 444 GLN A O 1
ATOM 3637 N N . SER A 1 445 ? 25.312 -3.966 37.058 1.00 81.44 445 SER A N 1
ATOM 3638 C CA . SER A 1 445 ? 24.337 -4.613 36.169 1.00 81.44 445 SER A CA 1
ATOM 3639 C C . SER A 1 445 ? 24.576 -4.292 34.688 1.00 81.44 445 SER A C 1
ATOM 3641 O O . SER A 1 445 ? 24.438 -5.168 33.835 1.00 81.44 445 SER A O 1
ATOM 3643 N N . THR A 1 446 ? 24.981 -3.061 34.373 1.00 83.75 446 THR A N 1
ATOM 3644 C CA . THR A 1 446 ? 25.334 -2.631 33.016 1.00 83.75 446 THR A CA 1
ATOM 3645 C C . THR A 1 446 ? 26.626 -3.303 32.557 1.00 83.75 446 THR A C 1
ATOM 3647 O O . THR A 1 446 ? 26.698 -3.755 31.417 1.00 83.75 446 THR A O 1
ATOM 3650 N N . GLN A 1 447 ? 27.611 -3.461 33.450 1.00 84.00 447 GLN A N 1
ATOM 3651 C CA . GLN A 1 447 ? 28.856 -4.177 33.140 1.00 84.00 447 GLN A CA 1
ATOM 3652 C C . GLN A 1 447 ? 28.595 -5.650 32.809 1.00 84.00 447 GLN A C 1
ATOM 3654 O O . GLN A 1 447 ? 29.048 -6.126 31.769 1.00 84.00 447 GLN A O 1
ATOM 3659 N N . ARG A 1 448 ? 27.787 -6.349 33.621 1.00 89.00 448 ARG A N 1
ATOM 3660 C CA . ARG A 1 448 ? 27.403 -7.748 33.356 1.00 89.00 448 ARG A CA 1
ATOM 3661 C C . ARG A 1 448 ? 26.662 -7.905 32.029 1.00 89.00 448 ARG A C 1
ATOM 3663 O O . ARG A 1 448 ? 26.915 -8.854 31.295 1.00 89.00 448 ARG A O 1
ATOM 3670 N N . ARG A 1 449 ? 25.786 -6.954 31.687 1.00 86.94 449 ARG A N 1
ATOM 3671 C CA . ARG A 1 449 ? 25.046 -6.969 30.416 1.00 86.94 449 ARG A CA 1
ATOM 3672 C C . ARG A 1 449 ? 25.974 -6.802 29.211 1.00 86.94 449 ARG A C 1
ATOM 3674 O O . ARG A 1 449 ? 25.845 -7.540 28.243 1.00 86.94 449 ARG A O 1
ATOM 3681 N N . LEU A 1 450 ? 26.936 -5.882 29.288 1.00 87.75 450 LEU A N 1
ATOM 3682 C CA . LEU A 1 450 ? 27.936 -5.683 28.234 1.00 87.75 450 LEU A CA 1
ATOM 3683 C C . LEU A 1 450 ? 28.867 -6.892 28.085 1.00 87.75 450 LEU A C 1
ATOM 3685 O O . LEU A 1 450 ? 29.220 -7.256 26.968 1.00 87.75 450 LEU A O 1
ATOM 3689 N N . GLN A 1 451 ? 29.236 -7.541 29.188 1.00 91.00 451 GLN A N 1
ATOM 3690 C CA . GLN A 1 451 ? 30.050 -8.754 29.155 1.00 91.00 451 GLN A CA 1
ATOM 3691 C C . GLN A 1 451 ? 29.295 -9.935 28.529 1.00 91.00 451 GLN A C 1
ATOM 3693 O O . GLN A 1 451 ? 29.869 -10.654 27.716 1.00 91.00 451 GLN A O 1
ATOM 3698 N N . ALA A 1 452 ? 28.001 -10.092 28.831 1.00 91.19 452 ALA A N 1
ATOM 3699 C CA . ALA A 1 452 ? 27.153 -11.099 28.193 1.00 91.19 452 ALA A CA 1
ATOM 3700 C C . ALA A 1 452 ? 27.057 -10.891 26.672 1.00 91.19 452 ALA A C 1
ATOM 3702 O O . ALA A 1 452 ? 27.178 -11.853 25.919 1.00 91.19 452 ALA A O 1
ATOM 3703 N N . ILE A 1 453 ? 26.922 -9.639 26.218 1.00 92.38 453 ILE A N 1
ATOM 3704 C CA . ILE A 1 453 ? 26.908 -9.302 24.786 1.00 92.38 453 ILE A CA 1
ATOM 3705 C C . ILE A 1 453 ? 28.240 -9.675 24.124 1.00 92.38 453 ILE A C 1
ATOM 3707 O O . ILE A 1 453 ? 28.236 -10.362 23.109 1.00 92.38 453 ILE A O 1
ATOM 3711 N N . ARG A 1 454 ? 29.381 -9.309 24.729 1.00 91.81 454 ARG A N 1
ATOM 3712 C CA . ARG A 1 454 ? 30.707 -9.677 24.194 1.00 91.81 454 ARG A CA 1
ATOM 3713 C C . ARG A 1 454 ? 30.907 -11.189 24.113 1.00 91.81 454 ARG A C 1
ATOM 3715 O O . ARG A 1 454 ? 31.517 -11.672 23.166 1.00 91.81 454 ARG A O 1
ATOM 3722 N N . ASN A 1 455 ? 30.427 -11.935 25.106 1.00 92.06 455 ASN A N 1
ATOM 3723 C CA . ASN A 1 455 ? 30.535 -13.393 25.110 1.00 92.06 455 ASN A CA 1
ATOM 3724 C C . ASN A 1 455 ? 29.660 -14.018 24.015 1.00 92.06 455 ASN A C 1
ATOM 3726 O O . ASN A 1 455 ? 30.130 -14.902 23.306 1.00 92.06 455 ASN A O 1
ATOM 3730 N N . TYR A 1 456 ? 28.440 -13.510 23.829 1.00 92.94 456 TYR A N 1
ATOM 3731 C CA . TYR A 1 456 ? 27.542 -13.947 22.760 1.00 92.94 456 TYR A CA 1
ATOM 3732 C C . TYR A 1 456 ? 28.120 -13.668 21.364 1.00 92.94 456 TYR A C 1
ATOM 3734 O O . TYR A 1 456 ? 28.088 -14.531 20.493 1.00 92.94 456 TYR A O 1
ATOM 3742 N N . GLU A 1 457 ? 28.706 -12.487 21.145 1.00 88.62 457 GLU A N 1
ATOM 3743 C CA . GLU A 1 457 ? 29.357 -12.146 19.872 1.00 88.62 457 GLU A CA 1
ATOM 3744 C C . GLU A 1 457 ? 30.552 -13.056 19.568 1.00 88.62 457 GLU A C 1
ATOM 3746 O O . GLU A 1 457 ? 30.714 -13.493 18.429 1.00 88.62 457 GLU A O 1
ATOM 3751 N N . LYS A 1 458 ? 31.354 -13.396 20.585 1.00 93.19 458 LYS A N 1
ATOM 3752 C CA . LYS A 1 458 ? 32.461 -14.351 20.437 1.00 93.19 458 LYS A CA 1
ATOM 3753 C C . LYS A 1 458 ? 31.975 -15.751 20.069 1.00 93.19 458 LYS A C 1
ATOM 3755 O O . LYS A 1 458 ? 32.560 -16.355 19.177 1.00 93.19 458 LYS A O 1
ATOM 3760 N N . GLN A 1 459 ? 30.913 -16.241 20.713 1.00 91.38 459 GLN A N 1
ATOM 3761 C CA . GLN A 1 459 ? 30.320 -17.545 20.393 1.00 91.38 459 GLN A CA 1
ATOM 3762 C C . GLN A 1 459 ? 29.800 -17.582 18.955 1.00 91.38 459 GLN A C 1
ATOM 3764 O O . GLN A 1 459 ? 30.180 -18.464 18.194 1.00 91.38 459 GLN A O 1
ATOM 3769 N N . ARG A 1 460 ? 29.047 -16.559 18.533 1.00 92.81 460 ARG A N 1
ATOM 3770 C CA . ARG A 1 460 ? 28.560 -16.451 17.149 1.00 92.81 460 ARG A CA 1
ATOM 3771 C C . ARG A 1 460 ? 29.681 -16.433 16.112 1.00 92.81 460 ARG A C 1
ATOM 3773 O O . ARG A 1 460 ? 29.524 -16.974 15.023 1.00 92.81 460 ARG A O 1
ATOM 3780 N N . MET A 1 461 ? 30.799 -15.784 16.427 1.00 91.81 461 MET A N 1
ATOM 3781 C CA . MET A 1 461 ? 31.963 -15.758 15.542 1.00 91.81 461 MET A CA 1
ATOM 3782 C C . MET A 1 461 ? 32.635 -17.133 15.446 1.00 91.81 461 MET A C 1
ATOM 3784 O O . MET A 1 461 ? 33.068 -17.517 14.365 1.00 91.81 461 MET A O 1
ATOM 3788 N N . GLN A 1 462 ? 32.701 -17.880 16.551 1.00 91.75 462 GLN A N 1
ATOM 3789 C CA . GLN A 1 462 ? 33.228 -19.247 16.559 1.00 91.75 462 GLN A CA 1
ATOM 3790 C C . GLN A 1 462 ? 32.336 -20.206 15.764 1.00 91.75 462 GLN A C 1
ATOM 3792 O O . GLN A 1 462 ? 32.855 -20.944 14.933 1.00 91.75 462 GLN A O 1
ATOM 3797 N N . GLU A 1 463 ? 31.015 -20.139 15.949 1.00 92.56 463 GLU A N 1
ATOM 3798 C CA . GLU A 1 463 ? 30.040 -20.928 15.178 1.00 92.56 463 GLU A CA 1
ATOM 3799 C C . GLU A 1 463 ? 30.173 -20.669 13.672 1.00 92.56 463 GLU A C 1
ATOM 3801 O O . GLU A 1 463 ? 30.232 -21.605 12.882 1.00 92.56 463 GLU A O 1
ATOM 3806 N N . TYR A 1 464 ? 30.311 -19.400 13.274 1.00 91.06 464 TYR A N 1
ATOM 3807 C CA . TYR A 1 464 ? 30.508 -19.029 11.873 1.00 91.06 464 TYR A CA 1
ATOM 3808 C C . TYR A 1 464 ? 31.803 -19.604 11.275 1.00 91.06 464 TYR A C 1
ATOM 3810 O O . TYR A 1 464 ? 31.808 -20.084 10.143 1.00 91.06 464 TYR A O 1
ATOM 3818 N N . LEU A 1 465 ? 32.910 -19.573 12.025 1.00 92.94 465 LEU A N 1
ATOM 3819 C CA . LEU A 1 465 ? 34.174 -20.166 11.575 1.00 92.94 465 LEU A CA 1
ATOM 3820 C C . LEU A 1 465 ? 34.073 -21.690 11.452 1.00 92.94 465 LEU A C 1
ATOM 3822 O O . LEU A 1 465 ? 34.603 -22.262 10.502 1.00 92.94 465 LEU A O 1
ATOM 3826 N N . GLN A 1 466 ? 33.363 -22.335 12.376 1.00 92.44 466 GLN A N 1
ATOM 3827 C CA . GLN A 1 466 ? 33.133 -23.775 12.342 1.00 92.44 466 GLN A CA 1
ATOM 3828 C C . GLN A 1 466 ? 32.265 -24.184 11.140 1.00 92.44 466 GLN A C 1
ATOM 3830 O O . GLN A 1 466 ? 32.583 -25.155 10.459 1.00 92.44 466 GLN A O 1
ATOM 3835 N N . GLU A 1 467 ? 31.227 -23.408 10.818 1.00 92.44 467 GLU A N 1
ATOM 3836 C CA . GLU A 1 467 ? 30.364 -23.639 9.652 1.00 92.44 467 GLU A CA 1
ATOM 3837 C C . GLU A 1 467 ? 31.132 -23.495 8.324 1.00 92.44 467 GLU A C 1
ATOM 3839 O O . GLU A 1 467 ? 30.908 -24.262 7.382 1.00 92.44 467 GLU A O 1
ATOM 3844 N N . LEU A 1 468 ? 32.080 -22.552 8.250 1.00 90.75 468 LEU A N 1
ATOM 3845 C CA . LEU A 1 468 ? 32.984 -22.421 7.103 1.00 90.75 468 LEU A CA 1
ATOM 3846 C C . LEU A 1 468 ? 33.884 -23.650 6.939 1.00 90.75 468 LEU A C 1
ATOM 3848 O O . LEU A 1 468 ? 34.016 -24.153 5.823 1.00 90.75 468 LEU A O 1
ATOM 3852 N N . GLN A 1 469 ? 34.453 -24.157 8.034 1.00 91.12 469 GLN A N 1
ATOM 3853 C CA . GLN A 1 469 ? 35.307 -25.344 8.006 1.00 91.12 469 GLN A CA 1
ATOM 3854 C C . GLN A 1 469 ? 34.519 -26.600 7.597 1.00 91.12 469 GLN A C 1
ATOM 3856 O O . GLN A 1 469 ? 34.960 -27.358 6.736 1.00 91.12 469 GLN A O 1
ATOM 3861 N N . GLU A 1 470 ? 33.305 -26.786 8.121 1.00 92.56 470 GLU A N 1
ATOM 3862 C CA . GLU A 1 470 ? 32.430 -27.898 7.728 1.00 92.56 470 GLU A CA 1
ATOM 3863 C C . GLU A 1 470 ? 32.022 -27.807 6.246 1.00 92.56 470 GLU A C 1
ATOM 3865 O O . GLU A 1 470 ? 31.888 -28.814 5.547 1.00 92.56 470 GLU A O 1
ATOM 3870 N N . MET A 1 471 ? 31.808 -26.596 5.724 1.00 85.94 471 MET A N 1
ATOM 3871 C CA . MET A 1 471 ? 31.542 -26.398 4.299 1.00 85.94 471 MET A CA 1
ATOM 3872 C C . MET A 1 471 ? 32.746 -26.796 3.439 1.00 85.94 471 MET A C 1
ATOM 3874 O O . MET A 1 471 ? 32.562 -27.464 2.421 1.00 85.94 471 MET A O 1
ATOM 3878 N N . GLU A 1 472 ? 33.954 -26.421 3.853 1.00 88.19 472 GLU A N 1
ATOM 3879 C CA . GLU A 1 472 ? 35.199 -26.777 3.173 1.00 88.19 472 GLU A CA 1
ATOM 3880 C C . GLU A 1 472 ? 35.425 -28.296 3.169 1.00 88.19 472 GLU A C 1
ATOM 3882 O O . GLU A 1 472 ? 35.664 -28.885 2.114 1.00 88.19 472 GLU A O 1
ATOM 3887 N N . GLU A 1 473 ? 35.231 -28.965 4.306 1.00 88.56 473 GLU A N 1
ATOM 3888 C CA . GLU A 1 473 ? 35.316 -30.425 4.411 1.00 88.56 473 GLU A CA 1
ATOM 3889 C C . GLU A 1 473 ? 34.272 -31.127 3.530 1.00 88.56 473 GLU A C 1
ATOM 3891 O O . GLU A 1 473 ? 34.603 -32.067 2.804 1.00 88.56 473 GLU A O 1
ATOM 3896 N N . ARG A 1 474 ? 33.024 -30.633 3.495 1.00 86.50 474 ARG A N 1
ATOM 3897 C CA . ARG A 1 474 ? 31.977 -31.156 2.597 1.00 86.50 474 ARG A CA 1
ATOM 3898 C C . ARG A 1 474 ? 32.307 -30.970 1.122 1.00 86.50 474 ARG A C 1
ATOM 3900 O O . ARG A 1 474 ? 31.861 -31.773 0.304 1.00 86.50 474 ARG A O 1
ATOM 3907 N N . VAL A 1 475 ? 33.020 -29.908 0.757 1.00 84.12 475 VAL A N 1
ATOM 3908 C CA . VAL A 1 475 ? 33.478 -29.693 -0.621 1.00 84.12 475 VAL A CA 1
ATOM 3909 C C . VAL A 1 475 ? 34.624 -30.647 -0.949 1.00 84.12 475 VAL A C 1
ATOM 3911 O O . VAL A 1 475 ? 34.581 -31.276 -2.003 1.00 84.12 475 VAL A O 1
ATOM 3914 N N . ASN A 1 476 ? 35.572 -30.837 -0.031 1.00 81.81 476 ASN A N 1
ATOM 3915 C CA . ASN A 1 476 ? 36.717 -31.732 -0.212 1.00 81.81 476 ASN A CA 1
ATOM 3916 C C . ASN A 1 476 ? 36.326 -33.220 -0.251 1.00 81.81 476 ASN A C 1
ATOM 3918 O O . ASN A 1 476 ? 36.943 -33.995 -0.974 1.00 81.81 476 ASN A O 1
ATOM 3922 N N . GLN A 1 477 ? 35.277 -33.631 0.469 1.00 79.94 477 GLN A N 1
ATOM 3923 C CA . GLN A 1 477 ? 34.765 -35.010 0.449 1.00 79.94 477 GLN A CA 1
ATOM 3924 C C . GLN A 1 477 ? 33.923 -35.346 -0.793 1.00 79.94 477 GLN A C 1
ATOM 3926 O O . GLN A 1 477 ? 33.584 -36.510 -1.015 1.00 79.94 477 GLN A O 1
ATOM 3931 N N . ARG A 1 478 ? 33.532 -34.358 -1.611 1.00 79.12 478 ARG A N 1
ATOM 3932 C CA . ARG A 1 478 ? 32.765 -34.627 -2.834 1.00 79.12 478 ARG A CA 1
ATOM 3933 C C . ARG A 1 478 ? 33.717 -35.127 -3.924 1.00 79.12 478 ARG A C 1
ATOM 3935 O O . ARG A 1 478 ? 34.551 -34.347 -4.374 1.00 79.12 478 ARG A O 1
ATOM 3942 N N . PRO A 1 479 ? 33.547 -36.366 -4.429 1.00 75.50 479 PRO A N 1
ATOM 3943 C CA . PRO A 1 479 ? 34.417 -36.881 -5.477 1.00 75.50 479 PRO A CA 1
ATOM 3944 C C . PRO A 1 479 ? 34.255 -36.041 -6.736 1.00 75.50 479 PRO A C 1
ATOM 3946 O O . PRO A 1 479 ? 33.118 -35.719 -7.129 1.00 75.50 479 PRO A O 1
ATOM 3949 N N . LEU A 1 480 ? 35.388 -35.698 -7.349 1.00 77.31 480 LEU A N 1
ATOM 3950 C CA . LEU A 1 480 ? 35.438 -34.876 -8.551 1.00 77.31 480 LEU A CA 1
ATOM 3951 C C . LEU A 1 480 ? 34.676 -35.579 -9.682 1.00 77.31 480 LEU A C 1
ATOM 3953 O O . LEU A 1 480 ? 34.655 -36.805 -9.778 1.00 77.31 480 LEU A O 1
ATOM 3957 N N . LEU A 1 481 ? 34.046 -34.805 -10.569 1.00 70.88 481 LEU A N 1
ATOM 3958 C CA . LEU A 1 481 ? 33.283 -35.353 -11.702 1.00 70.88 481 LEU A CA 1
ATOM 3959 C C . LEU A 1 481 ? 34.110 -36.341 -12.540 1.00 70.88 481 LEU A C 1
ATOM 3961 O O . LEU A 1 481 ? 33.573 -37.343 -13.001 1.00 70.88 481 LEU A O 1
ATOM 3965 N N . LEU A 1 482 ? 35.417 -36.100 -12.665 1.00 70.88 482 LEU A N 1
ATOM 3966 C CA . LEU A 1 482 ? 36.345 -36.991 -13.357 1.00 70.88 482 LEU A CA 1
ATOM 3967 C C . LEU A 1 482 ? 36.490 -38.354 -12.656 1.00 70.88 482 LEU A C 1
ATOM 3969 O O . LEU A 1 482 ? 36.468 -39.377 -13.330 1.00 70.88 482 LEU A O 1
ATOM 3973 N N . GLU A 1 483 ? 36.561 -38.384 -11.321 1.00 71.75 483 GLU A N 1
ATOM 3974 C CA . GLU A 1 483 ? 36.654 -39.623 -10.529 1.00 71.75 483 GLU A CA 1
ATOM 3975 C C . GLU A 1 483 ? 35.357 -40.440 -10.570 1.00 71.75 483 GLU A C 1
ATOM 3977 O O . GLU A 1 483 ? 35.381 -41.668 -10.589 1.00 71.75 483 GLU A O 1
ATOM 3982 N N . ARG A 1 484 ? 34.200 -39.771 -10.641 1.00 72.69 484 ARG A N 1
ATOM 3983 C CA . ARG A 1 484 ? 32.911 -40.457 -10.830 1.00 72.69 484 ARG A CA 1
ATOM 3984 C C . ARG A 1 484 ? 32.823 -41.105 -12.210 1.00 72.69 484 ARG A C 1
ATOM 3986 O O . ARG A 1 484 ? 32.332 -42.221 -12.335 1.00 72.69 484 ARG A O 1
ATOM 3993 N N . VAL A 1 485 ? 33.315 -40.420 -13.244 1.00 72.25 485 VAL A N 1
ATOM 3994 C CA . VAL A 1 485 ? 33.334 -40.943 -14.617 1.00 72.25 485 VAL A CA 1
ATOM 3995 C C . VAL A 1 485 ? 34.306 -42.119 -14.740 1.00 72.25 485 VAL A C 1
ATOM 3997 O O . VAL A 1 485 ? 33.960 -43.115 -15.370 1.00 72.25 485 VAL A O 1
ATOM 4000 N N . THR A 1 486 ? 35.478 -42.072 -14.098 1.00 71.00 486 THR A N 1
ATOM 4001 C CA . THR A 1 486 ? 36.421 -43.202 -14.109 1.00 71.00 486 THR A CA 1
ATOM 4002 C C . THR A 1 486 ? 35.887 -44.419 -13.352 1.00 71.00 486 THR A C 1
ATOM 4004 O O . THR A 1 486 ? 36.055 -45.531 -13.842 1.00 71.00 486 THR A O 1
ATOM 4007 N N . GLN A 1 487 ? 35.177 -44.244 -12.231 1.00 69.06 487 GLN A N 1
ATOM 4008 C CA . GLN A 1 487 ? 34.514 -45.349 -11.521 1.00 69.06 487 GLN A CA 1
ATOM 4009 C C . GLN A 1 487 ? 33.435 -46.032 -12.375 1.00 69.06 487 GLN A C 1
ATOM 4011 O O . GLN A 1 487 ? 33.366 -47.258 -12.404 1.00 69.06 487 GLN A O 1
ATOM 4016 N N . VAL A 1 488 ? 32.638 -45.263 -13.124 1.00 73.44 488 VAL A N 1
ATOM 4017 C CA . VAL A 1 488 ? 31.626 -45.809 -14.048 1.00 73.44 488 VAL A CA 1
ATOM 4018 C C . VAL A 1 488 ? 32.280 -46.550 -15.218 1.00 73.44 488 VAL A C 1
ATOM 4020 O O . VAL A 1 488 ? 31.829 -47.631 -15.586 1.00 73.44 488 VAL A O 1
ATOM 4023 N N . VAL A 1 489 ? 33.374 -46.022 -15.774 1.00 72.94 489 VAL A N 1
ATOM 4024 C CA . VAL A 1 489 ? 34.123 -46.678 -16.862 1.00 72.94 489 VAL A CA 1
ATOM 4025 C C . VAL A 1 489 ? 34.827 -47.955 -16.388 1.00 72.94 489 VAL A C 1
ATOM 4027 O O . VAL A 1 489 ? 34.897 -48.922 -17.144 1.00 72.94 489 VAL A O 1
ATOM 4030 N N . LEU A 1 490 ? 35.329 -47.991 -15.151 1.00 69.38 490 LEU A N 1
ATOM 4031 C CA . LEU A 1 490 ? 35.921 -49.196 -14.563 1.00 69.38 490 LEU A CA 1
ATOM 4032 C C . LEU A 1 490 ? 34.860 -50.262 -14.262 1.00 69.38 490 LEU A C 1
ATOM 4034 O O . LEU A 1 490 ? 35.077 -51.421 -14.598 1.00 69.38 490 LEU A O 1
ATOM 4038 N N . LEU A 1 491 ? 33.693 -49.877 -13.737 1.00 67.12 491 LEU A N 1
ATOM 4039 C CA . LEU A 1 491 ? 32.556 -50.787 -13.540 1.00 67.12 491 LEU A CA 1
ATOM 4040 C C . LEU A 1 491 ? 32.036 -51.373 -14.861 1.00 67.12 491 LEU A C 1
ATOM 4042 O O . LEU A 1 491 ? 31.722 -52.557 -14.917 1.00 67.12 491 LEU A O 1
ATOM 4046 N N . LEU A 1 492 ? 32.002 -50.579 -15.935 1.00 65.56 492 LEU A N 1
ATOM 4047 C CA . LEU A 1 492 ? 31.608 -51.034 -17.275 1.00 65.56 492 LEU A CA 1
ATOM 4048 C C . LEU A 1 492 ? 32.651 -51.926 -17.965 1.00 65.56 492 LEU A C 1
ATOM 4050 O O . LEU A 1 492 ? 32.319 -52.565 -18.953 1.00 65.56 492 LEU A O 1
ATOM 4054 N N . ARG A 1 493 ? 33.899 -51.959 -17.482 1.00 63.00 493 ARG A N 1
ATOM 4055 C CA . ARG A 1 493 ? 34.951 -52.876 -17.961 1.00 63.00 493 ARG A CA 1
ATOM 4056 C C . ARG A 1 493 ? 35.032 -54.180 -17.163 1.00 63.00 493 ARG A C 1
ATOM 4058 O O . ARG A 1 493 ? 35.794 -55.063 -17.544 1.00 63.00 493 ARG A O 1
ATOM 4065 N N . SER A 1 494 ? 34.330 -54.269 -16.033 1.00 53.31 494 SER A N 1
ATOM 4066 C CA . SER A 1 494 ? 34.259 -55.470 -15.187 1.00 53.31 494 SER A CA 1
ATOM 4067 C C . SER A 1 494 ? 33.018 -56.335 -15.454 1.00 53.31 494 SER A C 1
ATOM 4069 O O . SER A 1 494 ? 32.912 -57.413 -14.875 1.00 53.31 494 SER A O 1
ATOM 4071 N N . PHE A 1 495 ? 32.114 -55.870 -16.321 1.00 46.25 495 PHE A N 1
ATOM 4072 C CA . PHE A 1 495 ? 31.112 -56.671 -17.030 1.00 46.25 495 PHE A CA 1
ATOM 4073 C C . PHE A 1 495 ? 31.621 -56.957 -18.441 1.00 46.25 495 PHE A C 1
ATOM 4075 O O . PHE A 1 495 ? 31.290 -58.046 -18.961 1.00 46.25 495 PHE A O 1
#